Protein AF-0000000086870798 (afdb_homodimer)

Sequence (572 aa):
KINLPVIRQYVDYLVNEQNVKNVFVNGTTGEGLSLSIQERKQLAEEWMCQGKDKLDHVIIHVGALNLPECQELARHAAAIGAGGIAVIAPFFFKPTNKDELVAFLQKVASEAPEVPFYYYHIPPLTGVKIRVEELLDGIKAQIPTFQGVKFSDTDLLDLAQCINKNETGEFEFLYGVDEQLLGALAVGANGAVGSTYNYLGRQTNLMLQAFAKLDFALAQQYQFLTGEFLNFVIKLGFGVAQTKAVMTFVSGIPMGPPRLPLVDASNEFIVKAKAKLDSIVWPNGNKINLPVIRQYVDYLVNEQNVKNVFVNGTTGEGLSLSIQERKQLAEEWMCQGKDKLDHVIIHVGALNLPECQELARHAAAIGAGGIAVIAPFFFKPTNKDELVAFLQKVASEAPEVPFYYYHIPPLTGVKIRVEELLDGIKAQIPTFQGVKFSDTDLLDLAQCINKNETGEFEFLYGVDEQLLGALAVGANGAVGSTYNYLGRQTNLMLQAFAKLDFALAQQYQFLTGEFLNFVIKLGFGVAQTKAVMTFVSGIPMGPPRLPLVDASNEFIVKAKAKLDSIVWPNGN

pLDDT: mean 97.2, std 4.59, range [43.91, 98.94]

Structure (mmCIF, N/CA/C/O backbone):
data_AF-0000000086870798-model_v1
#
loop_
_entity.id
_entity.type
_entity.pdbx_description
1 polymer 'N-acetylneuraminate lyase'
#
loop_
_atom_site.group_PDB
_atom_site.id
_atom_site.type_symbol
_atom_site.label_atom_id
_atom_site.label_alt_id
_atom_site.label_comp_id
_atom_site.label_asym_id
_atom_site.label_entity_id
_atom_site.label_seq_id
_atom_site.pdbx_PDB_ins_code
_atom_site.Cartn_x
_atom_site.Cartn_y
_atom_site.Cartn_z
_atom_site.occupancy
_atom_site.B_iso_or_equiv
_atom_site.auth_seq_id
_atom_site.auth_comp_id
_atom_site.auth_asym_id
_atom_site.auth_atom_id
_atom_site.pdbx_PDB_model_num
ATOM 1 N N . LYS A 1 1 ? -16.578 31.328 2.66 1 87.25 1 LYS A N 1
ATOM 2 C CA . LYS A 1 1 ? -15.797 32.094 3.625 1 87.25 1 LYS A CA 1
ATOM 3 C C . LYS A 1 1 ? -15.312 31.219 4.773 1 87.25 1 LYS A C 1
ATOM 5 O O . LYS A 1 1 ? -15.953 30.203 5.102 1 87.25 1 LYS A O 1
ATOM 10 N N . ILE A 1 2 ? -14.117 31.625 5.25 1 95.12 2 ILE A N 1
ATOM 11 C CA . ILE A 1 2 ? -13.656 30.906 6.438 1 95.12 2 ILE A CA 1
ATOM 12 C C . ILE A 1 2 ? -14.555 31.234 7.625 1 95.12 2 ILE A C 1
ATOM 14 O O . ILE A 1 2 ? -15.102 32.344 7.711 1 95.12 2 ILE A O 1
ATOM 18 N N . ASN A 1 3 ? -14.805 30.328 8.492 1 95.81 3 ASN A N 1
ATOM 19 C CA . ASN A 1 3 ? -15.625 30.438 9.688 1 95.81 3 ASN A CA 1
ATOM 20 C C . ASN A 1 3 ? -14.781 30.297 10.953 1 95.81 3 ASN A C 1
ATOM 22 O O . ASN A 1 3 ? -14.773 29.234 11.578 1 95.81 3 ASN A O 1
ATOM 26 N N . LEU A 1 4 ? -14.203 31.375 11.414 1 97.25 4 LEU A N 1
ATOM 27 C CA . LEU A 1 4 ? -13.219 31.359 12.492 1 97.25 4 LEU A CA 1
ATOM 28 C C . LEU A 1 4 ? -13.875 30.969 13.812 1 97.25 4 LEU A C 1
ATOM 30 O O . LEU A 1 4 ? -13.281 30.234 14.609 1 97.25 4 LEU A O 1
ATOM 34 N N . PRO A 1 5 ? -15.102 31.344 14.07 1 96.12 5 PRO A N 1
ATOM 35 C CA . PRO A 1 5 ? -15.711 31.062 15.375 1 96.12 5 PRO A CA 1
ATOM 36 C C . PRO A 1 5 ? -15.883 29.562 15.633 1 96.12 5 PRO A C 1
ATOM 38 O O . PRO A 1 5 ? -15.898 29.125 16.797 1 96.12 5 PRO A O 1
ATOM 41 N N . VAL A 1 6 ? -15.938 28.781 14.641 1 97.06 6 VAL A N 1
ATOM 42 C CA . VAL A 1 6 ? -16.188 27.344 14.789 1 97.06 6 VAL A CA 1
ATOM 43 C C . VAL A 1 6 ? -14.938 26.641 15.305 1 97.06 6 VAL A C 1
ATOM 45 O O . VAL A 1 6 ? -15.016 25.547 15.859 1 97.06 6 VAL A O 1
ATOM 48 N N . ILE A 1 7 ? -13.781 27.266 15.211 1 98.25 7 ILE A N 1
ATOM 49 C CA . ILE A 1 7 ? -12.508 26.625 15.492 1 98.25 7 ILE A CA 1
ATOM 50 C C . ILE A 1 7 ? -12.422 26.25 16.969 1 98.25 7 ILE A C 1
ATOM 52 O O . ILE A 1 7 ? -11.898 25.188 17.312 1 98.25 7 ILE A O 1
ATOM 56 N N . ARG A 1 8 ? -12.906 27.109 17.844 1 98.06 8 ARG A N 1
ATOM 57 C CA . ARG A 1 8 ? -12.891 26.797 19.266 1 98.06 8 ARG A CA 1
ATOM 58 C C . ARG A 1 8 ? -13.625 25.484 19.547 1 98.06 8 ARG A C 1
ATOM 60 O O . ARG A 1 8 ? -13.094 24.609 20.219 1 98.06 8 ARG A O 1
ATOM 67 N N . GLN A 1 9 ? -14.812 25.422 19.047 1 98.25 9 GLN A N 1
ATOM 68 C CA . GLN A 1 9 ? -15.625 24.219 19.219 1 98.25 9 GLN A CA 1
ATOM 69 C C . GLN A 1 9 ? -14.938 23 18.609 1 98.25 9 GLN A C 1
ATOM 71 O O . GLN A 1 9 ? -15.008 21.906 19.156 1 98.25 9 GLN A O 1
ATOM 76 N N . TYR A 1 10 ? -14.352 23.188 17.453 1 98.5 10 TYR A N 1
ATOM 77 C CA . TYR A 1 10 ? -13.656 22.109 16.75 1 98.5 10 TYR A CA 1
ATOM 78 C C . TYR A 1 10 ? -12.484 21.578 17.578 1 98.5 10 TYR A C 1
ATOM 80 O O . TYR A 1 10 ? -12.344 20.375 17.75 1 98.5 10 TYR A O 1
ATOM 88 N N . VAL A 1 11 ? -11.68 22.438 18.125 1 98.81 11 VAL A N 1
ATOM 89 C CA . VAL A 1 11 ? -10.562 22.047 18.969 1 98.81 11 VAL A CA 1
ATOM 90 C C . VAL A 1 11 ? -11.07 21.25 20.172 1 98.81 11 VAL A C 1
ATOM 92 O O . VAL A 1 11 ? -10.547 20.172 20.469 1 98.81 11 VAL A O 1
ATOM 95 N N . ASP A 1 12 ? -12.102 21.781 20.828 1 98.75 12 ASP A N 1
ATOM 96 C CA . ASP A 1 12 ? -12.664 21.094 21.984 1 98.75 12 ASP A CA 1
ATOM 97 C C . ASP A 1 12 ? -13.156 19.688 21.609 1 98.75 12 ASP A C 1
ATOM 99 O O . ASP A 1 12 ? -12.938 18.734 22.359 1 98.75 12 ASP A O 1
ATOM 103 N N . TYR A 1 13 ? -13.836 19.609 20.547 1 98.81 13 TYR A N 1
ATOM 104 C CA . TYR A 1 13 ? -14.352 18.328 20.062 1 98.81 13 TYR A CA 1
ATOM 105 C C . TYR A 1 13 ? -13.227 17.344 19.828 1 98.81 13 TYR A C 1
ATOM 107 O O . TYR A 1 13 ? -13.305 16.188 20.234 1 98.81 13 TYR A O 1
ATOM 115 N N . LEU A 1 14 ? -12.117 17.734 19.078 1 98.81 14 LEU A N 1
ATOM 116 C CA . LEU A 1 14 ? -11 16.844 18.797 1 98.81 14 LEU A CA 1
ATOM 117 C C . LEU A 1 14 ? -10.352 16.344 20.078 1 98.81 14 LEU A C 1
ATOM 119 O O . LEU A 1 14 ? -10.086 15.141 20.219 1 98.81 14 LEU A O 1
ATOM 123 N N . VAL A 1 15 ? -10.172 17.25 20.984 1 98.75 15 VAL A N 1
ATOM 124 C CA . VAL A 1 15 ? -9.461 16.906 22.219 1 98.75 15 VAL A CA 1
ATOM 125 C C . VAL A 1 15 ? -10.344 16.047 23.109 1 98.75 15 VAL A C 1
ATOM 127 O O . VAL A 1 15 ? -9.93 14.984 23.578 1 98.75 15 VAL A O 1
ATOM 130 N N . ASN A 1 16 ? -11.602 16.438 23.312 1 98.44 16 ASN A N 1
ATOM 131 C CA . ASN A 1 16 ? -12.453 15.844 24.328 1 98.44 16 ASN A CA 1
ATOM 132 C C . ASN A 1 16 ? -13.18 14.609 23.797 1 98.44 16 ASN A C 1
ATOM 134 O O . ASN A 1 16 ? -13.383 13.641 24.531 1 98.44 16 ASN A O 1
ATOM 138 N N . GLU A 1 17 ? -13.602 14.656 22.547 1 98.19 17 GLU A N 1
ATOM 139 C CA . GLU A 1 17 ? -14.43 13.578 22.016 1 98.19 17 GLU A CA 1
ATOM 140 C C . GLU A 1 17 ? -13.586 12.562 21.234 1 98.19 17 GLU A C 1
ATOM 142 O O . GLU A 1 17 ? -13.867 11.367 21.266 1 98.19 17 GLU A O 1
ATOM 147 N N . GLN A 1 18 ? -12.531 13.008 20.578 1 98.38 18 GLN A N 1
ATOM 148 C CA . GLN A 1 18 ? -11.766 12.125 19.703 1 98.38 18 GLN A CA 1
ATOM 149 C C . GLN A 1 18 ? -10.406 11.781 20.328 1 98.38 18 GLN A C 1
ATOM 151 O O . GLN A 1 18 ? -9.719 10.867 19.859 1 98.38 18 GLN A O 1
ATOM 156 N N . ASN A 1 19 ? -10.031 12.438 21.375 1 98.06 19 ASN A N 1
ATOM 157 C CA . ASN A 1 19 ? -8.703 12.305 21.969 1 98.06 19 ASN A CA 1
ATOM 158 C C . ASN A 1 19 ? -7.605 12.555 20.938 1 98.06 19 ASN A C 1
ATOM 160 O O . ASN A 1 19 ? -6.684 11.758 20.797 1 98.06 19 ASN A O 1
ATOM 164 N N . VAL A 1 20 ? -7.75 13.609 20.141 1 98.44 20 VAL A N 1
ATOM 165 C CA . VAL A 1 20 ? -6.773 14.086 19.172 1 98.44 20 VAL A CA 1
ATOM 166 C C . VAL A 1 20 ? -6.188 15.414 19.641 1 98.44 20 VAL A C 1
ATOM 168 O O . VAL A 1 20 ? -6.902 16.422 19.734 1 98.44 20 VAL A O 1
ATOM 171 N N . LYS A 1 21 ? -4.859 15.383 19.875 1 98.19 21 LYS A N 1
ATOM 172 C CA . LYS A 1 21 ? -4.242 16.562 20.469 1 98.19 21 LYS A CA 1
ATOM 173 C C . LYS A 1 21 ? -3.145 17.125 19.562 1 98.19 21 LYS A C 1
ATOM 175 O O . LYS A 1 21 ? -2.416 18.031 19.953 1 98.19 21 LYS A O 1
ATOM 180 N N . ASN A 1 22 ? -2.908 16.531 18.484 1 98.25 22 ASN A N 1
ATOM 181 C CA . ASN A 1 22 ? -2.025 17.016 17.422 1 98.25 22 ASN A CA 1
ATOM 182 C C . ASN A 1 22 ? -2.789 17.281 16.125 1 98.25 22 ASN A C 1
ATOM 184 O O . ASN A 1 22 ? -3.496 16.391 15.641 1 98.25 22 ASN A O 1
ATOM 188 N N . VAL A 1 23 ? -2.662 18.5 15.617 1 98.5 23 VAL A N 1
ATOM 189 C CA . VAL A 1 23 ? -3.473 18.812 14.445 1 98.5 23 VAL A CA 1
ATOM 190 C C . VAL A 1 23 ? -2.572 19.297 13.305 1 98.5 23 VAL A C 1
ATOM 192 O O . VAL A 1 23 ? -1.484 19.812 13.547 1 98.5 23 VAL A O 1
ATOM 195 N N . PHE A 1 24 ? -2.945 19 12.117 1 98.5 24 PHE A N 1
ATOM 196 C CA . PHE A 1 24 ? -2.373 19.453 10.859 1 98.5 24 PHE A CA 1
ATOM 197 C C . PHE A 1 24 ? -3.311 20.438 10.164 1 98.5 24 PHE A C 1
ATOM 199 O O . PHE A 1 24 ? -4.316 20.031 9.578 1 98.5 24 PHE A O 1
ATOM 206 N N . VAL A 1 25 ? -2.973 21.719 10.148 1 98.5 25 VAL A N 1
ATOM 207 C CA . VAL A 1 25 ? -3.871 22.797 9.773 1 98.5 25 VAL A CA 1
ATOM 208 C C . VAL A 1 25 ? -3.576 23.234 8.336 1 98.5 25 VAL A C 1
ATOM 210 O O . VAL A 1 25 ? -2.416 23.297 7.926 1 98.5 25 VAL A O 1
ATOM 213 N N . ASN A 1 26 ? -4.613 23.562 7.629 1 98.12 26 ASN A N 1
ATOM 214 C CA . ASN A 1 26 ? -4.539 24.094 6.273 1 98.12 26 ASN A CA 1
ATOM 215 C C . ASN A 1 26 ? -3.998 23.062 5.289 1 98.12 26 ASN A C 1
ATOM 217 O O . ASN A 1 26 ? -3.373 23.422 4.289 1 98.12 26 ASN A O 1
ATOM 221 N N . GLY A 1 27 ? -4.164 21.781 5.617 1 96.56 27 GLY A N 1
ATOM 222 C CA . GLY A 1 27 ? -3.785 20.719 4.699 1 96.56 27 GLY A CA 1
ATOM 223 C C . GLY A 1 27 ? -4.809 20.484 3.604 1 96.56 27 GLY A C 1
ATOM 224 O O . GLY A 1 27 ? -5.648 21.344 3.336 1 96.56 27 GLY A O 1
ATOM 225 N N . THR A 1 28 ? -4.75 19.312 3 1 93.44 28 THR A N 1
ATOM 226 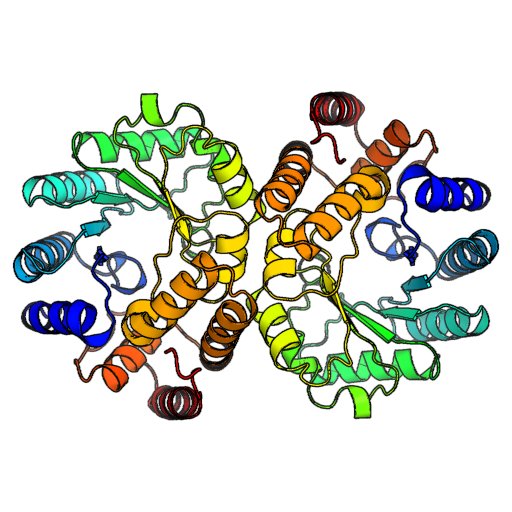C CA . THR A 1 28 ? -5.59 18.938 1.867 1 93.44 28 THR A CA 1
ATOM 227 C C . THR A 1 28 ? -7.059 18.875 2.281 1 93.44 28 THR A C 1
ATOM 229 O O . THR A 1 28 ? -7.914 19.516 1.658 1 93.44 28 THR A O 1
ATOM 232 N N . THR A 1 29 ? -7.371 18.219 3.361 1 93.5 29 THR A N 1
ATOM 233 C CA . THR A 1 29 ? -8.742 18.047 3.826 1 93.5 29 THR A CA 1
ATOM 234 C C . THR A 1 29 ? -9.305 19.359 4.355 1 93.5 29 THR A C 1
ATOM 236 O O . THR A 1 29 ? -10.516 19.578 4.359 1 93.5 29 THR A O 1
ATOM 239 N N . GLY A 1 30 ? -8.43 20.297 4.789 1 95 30 GLY A N 1
ATOM 240 C CA . GLY A 1 30 ? -8.828 21.625 5.242 1 95 30 GLY A CA 1
ATOM 241 C C . GLY A 1 30 ? -9.008 22.609 4.105 1 95 30 GLY A C 1
ATOM 242 O O . GLY A 1 30 ? -9.297 23.781 4.34 1 95 30 GLY A O 1
ATOM 243 N N . GLU A 1 31 ? -8.781 22.172 2.883 1 96.94 31 GLU A N 1
ATOM 244 C CA . GLU A 1 31 ? -8.914 22.984 1.669 1 96.94 31 GLU A CA 1
ATOM 245 C C . GLU A 1 31 ? -7.891 24.109 1.637 1 96.94 31 GLU A C 1
ATOM 247 O O . GLU A 1 31 ? -8.164 25.188 1.102 1 96.94 31 GLU A O 1
ATOM 252 N N . GLY A 1 32 ? -6.734 23.891 2.217 1 96.56 32 GLY A N 1
ATOM 253 C CA . GLY A 1 32 ? -5.73 24.938 2.338 1 96.56 32 GLY A CA 1
ATOM 254 C C . GLY A 1 32 ? -5.383 25.578 1.013 1 96.56 32 GLY A C 1
ATOM 255 O O . GLY A 1 32 ? -5.254 26.812 0.929 1 96.56 32 GLY A O 1
ATOM 256 N N . LEU A 1 33 ? -5.309 24.812 -0.007 1 96 33 LEU A N 1
ATOM 257 C CA . LEU A 1 33 ? -4.848 25.328 -1.292 1 96 33 LEU A CA 1
ATOM 258 C C . LEU A 1 33 ? -5.98 26.047 -2.027 1 96 33 LEU A C 1
ATOM 260 O O . LEU A 1 33 ? -5.754 26.688 -3.053 1 96 33 LEU A O 1
ATOM 264 N N . SER A 1 34 ? -7.176 25.969 -1.463 1 97.06 34 SER A N 1
ATOM 265 C CA . SER A 1 34 ? -8.305 26.719 -2.016 1 97.06 34 SER A CA 1
ATOM 266 C C . SER A 1 34 ? -8.453 28.078 -1.35 1 97.06 34 SER A C 1
ATOM 268 O O . SER A 1 34 ? -9.297 28.891 -1.749 1 97.06 34 SER A O 1
ATOM 270 N N . LEU A 1 35 ? -7.633 28.359 -0.352 1 97.81 35 LEU A N 1
ATOM 271 C CA . LEU A 1 35 ? -7.742 29.578 0.442 1 97.81 35 LEU A CA 1
ATOM 272 C C . LEU A 1 35 ? -6.672 30.578 0.037 1 97.81 35 LEU A C 1
ATOM 274 O O . LEU A 1 35 ? -5.602 30.203 -0.443 1 97.81 35 LEU A O 1
ATOM 278 N N . SER A 1 36 ? -7.039 31.875 0.22 1 97.75 36 SER A N 1
ATOM 279 C CA . SER A 1 36 ? -6.027 32.906 0.031 1 97.75 36 SER A CA 1
ATOM 280 C C . SER A 1 36 ? -4.957 32.844 1.115 1 97.75 36 SER A C 1
ATOM 282 O O . SER A 1 36 ? -5.168 32.219 2.164 1 97.75 36 SER A O 1
ATOM 284 N N . ILE A 1 37 ? -3.842 33.469 0.826 1 98.12 37 ILE A N 1
ATOM 285 C CA . ILE A 1 37 ? -2.752 33.562 1.794 1 98.12 37 ILE A CA 1
ATOM 286 C C . ILE A 1 37 ? -3.256 34.188 3.092 1 98.12 37 ILE A C 1
ATOM 288 O O . ILE A 1 37 ? -2.951 33.688 4.184 1 98.12 37 ILE A O 1
ATOM 292 N N . GLN A 1 38 ? -4.055 35.188 2.965 1 98.38 38 GLN A N 1
ATOM 293 C CA . GLN A 1 38 ? -4.57 35.875 4.137 1 98.38 38 GLN A CA 1
ATOM 294 C C . GLN A 1 38 ? -5.523 34.969 4.93 1 98.38 38 GLN A C 1
ATOM 296 O O . GLN A 1 38 ? -5.492 34.969 6.164 1 98.38 38 GLN A O 1
ATOM 301 N N . GLU A 1 39 ? -6.355 34.281 4.285 1 98.56 39 GLU A N 1
ATOM 302 C CA . GLU A 1 39 ? -7.262 33.344 4.945 1 98.56 39 GLU A CA 1
ATOM 303 C C . GLU A 1 39 ? -6.492 32.25 5.688 1 98.56 39 GLU A C 1
ATOM 305 O O . GLU A 1 39 ? -6.848 31.875 6.812 1 98.56 39 GLU A O 1
ATOM 310 N N . ARG A 1 40 ? -5.496 31.719 5.059 1 98.69 40 ARG A N 1
ATOM 311 C CA . ARG A 1 40 ? -4.68 30.672 5.676 1 98.69 40 ARG A CA 1
ATOM 312 C C . ARG A 1 40 ? -3.988 31.188 6.934 1 98.69 40 ARG A C 1
ATOM 314 O O . ARG A 1 40 ? -3.893 30.484 7.934 1 98.69 40 ARG A O 1
ATOM 321 N N . LYS A 1 41 ? -3.514 32.438 6.832 1 98.81 41 LYS A N 1
ATOM 322 C CA . LYS A 1 41 ? -2.895 33.031 8.008 1 98.81 41 LYS A CA 1
ATOM 323 C C . LYS A 1 41 ? -3.902 33.188 9.141 1 98.81 41 LYS A C 1
ATOM 325 O O . LYS A 1 41 ? -3.604 32.844 10.289 1 98.81 41 LYS A O 1
ATOM 330 N N . GLN A 1 42 ? -5.09 33.625 8.836 1 98.75 42 GLN A N 1
ATOM 331 C CA . GLN A 1 42 ? -6.125 33.812 9.844 1 98.75 42 GLN A CA 1
ATOM 332 C C . GLN A 1 42 ? -6.504 32.5 10.5 1 98.75 42 GLN A C 1
ATOM 334 O O . GLN A 1 42 ? -6.68 32.438 11.719 1 98.75 42 GLN A O 1
ATOM 339 N N . LEU A 1 43 ? -6.629 31.5 9.711 1 98.62 43 LEU A N 1
ATOM 340 C CA . LEU A 1 43 ? -6.969 30.172 10.242 1 98.62 43 LEU A CA 1
ATOM 341 C C . LEU A 1 43 ? -5.863 29.656 11.148 1 98.62 43 LEU A C 1
ATOM 343 O O . LEU A 1 43 ? -6.141 29.125 12.227 1 98.62 43 LEU A O 1
ATOM 347 N N . ALA A 1 44 ? -4.625 29.781 10.68 1 98.81 44 ALA A N 1
ATOM 348 C CA . ALA A 1 44 ? -3.494 29.359 11.5 1 98.81 44 ALA A CA 1
ATOM 349 C C . ALA A 1 44 ? -3.496 30.062 12.844 1 98.81 44 ALA A C 1
ATOM 351 O O . ALA A 1 44 ? -3.346 29.422 13.891 1 98.81 44 ALA A O 1
ATOM 352 N N . GLU A 1 45 ? -3.697 31.359 12.797 1 98.88 45 GLU A N 1
ATOM 353 C CA . GLU A 1 45 ? -3.742 32.156 14.023 1 98.88 45 GLU A CA 1
ATOM 354 C C . GLU A 1 45 ? -4.844 31.672 14.961 1 98.88 45 GLU A C 1
ATOM 356 O O . GLU A 1 45 ? -4.629 31.531 16.172 1 98.88 45 GLU A O 1
ATOM 361 N N . GLU A 1 46 ? -5.98 31.438 14.406 1 98.81 46 GLU A N 1
ATOM 362 C CA . GLU A 1 46 ? -7.121 31.031 15.227 1 98.81 46 GLU A CA 1
ATOM 363 C C . GLU A 1 46 ? -6.906 29.656 15.828 1 98.81 46 GLU A C 1
ATOM 365 O O . GLU A 1 46 ? -7.242 29.422 16.984 1 98.81 46 GLU A O 1
ATOM 370 N N . TRP A 1 47 ? -6.355 28.719 15.055 1 98.75 47 TRP A N 1
ATOM 371 C CA . TRP A 1 47 ? -6.047 27.391 15.578 1 98.75 47 TRP A CA 1
ATOM 372 C C . TRP A 1 47 ? -5.012 27.469 16.688 1 98.75 47 TRP A C 1
ATOM 374 O O . TRP A 1 47 ? -5.125 26.781 17.703 1 98.75 47 TRP A O 1
ATOM 384 N N . MET A 1 48 ? -3.973 28.312 16.484 1 98.75 48 MET A N 1
ATOM 385 C CA . MET A 1 48 ? -2.971 28.516 17.531 1 98.75 48 MET A CA 1
ATOM 386 C C . MET A 1 48 ? -3.605 29.078 18.797 1 98.75 48 MET A C 1
ATOM 388 O O . MET A 1 48 ? -3.307 28.625 19.906 1 98.75 48 MET A O 1
ATOM 392 N N . CYS A 1 49 ? -4.469 29.984 18.609 1 98.69 49 CYS A N 1
ATOM 393 C CA . CYS A 1 49 ? -5.109 30.656 19.734 1 98.69 49 CYS A CA 1
ATOM 394 C C . CYS A 1 49 ? -6.02 29.703 20.5 1 98.69 49 CYS A C 1
ATOM 396 O O . CYS A 1 49 ? -5.867 29.531 21.703 1 98.69 49 CYS A O 1
ATOM 398 N N . GLN A 1 50 ? -6.922 29.016 19.812 1 98.62 50 GLN A N 1
ATOM 399 C CA . GLN A 1 50 ? -7.91 28.156 20.438 1 98.62 50 GLN A CA 1
ATOM 400 C C . GLN A 1 50 ? -7.273 26.859 20.938 1 98.62 50 GLN A C 1
ATOM 402 O O . GLN A 1 50 ? -7.805 26.203 21.844 1 98.62 50 GLN A O 1
ATOM 407 N N . GLY A 1 51 ? -6.184 26.516 20.328 1 98.62 51 GLY A N 1
ATOM 408 C CA . GLY A 1 51 ? -5.504 25.281 20.703 1 98.62 51 GLY A CA 1
ATOM 409 C C . GLY A 1 51 ? -4.594 25.438 21.906 1 98.62 51 GLY A C 1
ATOM 410 O O . GLY A 1 51 ? -4.125 24.453 22.469 1 98.62 51 GLY A O 1
ATOM 411 N N . LYS A 1 52 ? -4.348 26.672 22.328 1 98.12 52 LYS A N 1
ATOM 412 C CA . LYS A 1 52 ? -3.426 26.938 23.438 1 98.12 52 LYS A CA 1
ATOM 413 C C . LYS A 1 52 ? -3.844 26.188 24.688 1 98.12 52 LYS A C 1
ATOM 415 O O . LYS A 1 52 ? -5.012 26.219 25.094 1 98.12 52 LYS A O 1
ATOM 420 N N . ASP A 1 53 ? -2.863 25.406 25.297 1 97.81 53 ASP A N 1
ATOM 421 C CA . ASP A 1 53 ? -3.006 24.641 26.531 1 97.81 53 ASP A CA 1
ATOM 422 C C . ASP A 1 53 ? -3.973 23.484 26.344 1 97.81 53 ASP A C 1
ATOM 424 O O . ASP A 1 53 ? -4.387 22.844 27.312 1 97.81 53 ASP A O 1
ATOM 428 N N . LYS A 1 54 ? -4.461 23.234 25.109 1 98.56 54 LYS A N 1
ATOM 429 C CA . LYS A 1 54 ? -5.34 22.109 24.797 1 98.56 54 LYS A CA 1
ATOM 430 C C . LYS A 1 54 ? -4.664 21.141 23.828 1 98.56 54 LYS A C 1
ATOM 432 O O . LYS A 1 54 ? -4.715 19.922 24.031 1 98.56 54 LYS A O 1
ATOM 437 N N . LEU A 1 55 ? -4.109 21.625 22.812 1 98.62 55 LEU A N 1
ATOM 438 C CA . LEU A 1 55 ? -3.408 20.828 21.812 1 98.62 55 LEU A CA 1
ATOM 439 C C . LEU A 1 55 ? -1.929 20.703 22.156 1 98.62 55 LEU A C 1
ATOM 441 O O . LEU A 1 55 ? -1.321 21.641 22.656 1 98.62 55 LEU A O 1
ATOM 445 N N . ASP A 1 56 ? -1.361 19.516 21.891 1 98.06 56 ASP A N 1
ATOM 446 C CA . ASP A 1 56 ? 0.065 19.281 22.109 1 98.06 56 ASP A CA 1
ATOM 447 C C . ASP A 1 56 ? 0.891 19.875 20.969 1 98.06 56 ASP A C 1
ATOM 449 O O . ASP A 1 56 ? 1.964 20.438 21.203 1 98.06 56 ASP A O 1
ATOM 453 N N . HIS A 1 57 ? 0.444 19.703 19.703 1 97.12 57 HIS A N 1
ATOM 454 C CA . HIS A 1 57 ? 1.168 20.188 18.547 1 97.12 57 HIS A CA 1
ATOM 455 C C . HIS A 1 57 ? 0.209 20.703 17.469 1 97.12 57 HIS A C 1
ATOM 457 O O . HIS A 1 57 ? -0.843 20.109 17.234 1 97.12 57 HIS A O 1
ATOM 463 N N . VAL A 1 58 ? 0.573 21.828 16.953 1 98.69 58 VAL A N 1
ATOM 464 C CA . VAL A 1 58 ? -0.088 22.391 15.781 1 98.69 58 VAL A CA 1
ATOM 465 C C . VAL A 1 58 ? 0.917 22.531 14.641 1 98.69 58 VAL A C 1
ATOM 467 O O . VAL A 1 58 ? 1.842 23.344 14.719 1 98.69 58 VAL A O 1
ATOM 470 N N . ILE A 1 59 ? 0.774 21.703 13.633 1 98.75 59 ILE A N 1
ATOM 471 C CA . ILE A 1 59 ? 1.59 21.781 12.422 1 98.75 59 ILE A CA 1
ATOM 472 C C . ILE A 1 59 ? 0.825 22.531 11.336 1 98.75 59 ILE A C 1
ATOM 474 O O . ILE A 1 59 ? -0.324 22.203 11.039 1 98.75 59 ILE A O 1
ATOM 478 N N . ILE A 1 60 ? 1.436 23.5 10.758 1 98.88 60 ILE A N 1
ATOM 479 C CA . ILE A 1 60 ? 0.766 24.359 9.781 1 98.88 60 ILE A CA 1
ATOM 480 C C . ILE A 1 60 ? 1.314 24.062 8.383 1 98.88 60 ILE A C 1
ATOM 482 O O . ILE A 1 60 ? 2.529 24.094 8.172 1 98.88 60 ILE A O 1
ATOM 486 N N . HIS A 1 61 ? 0.439 23.766 7.473 1 98.88 61 HIS A N 1
ATOM 487 C CA . HIS A 1 61 ? 0.828 23.609 6.074 1 98.88 61 HIS A CA 1
ATOM 488 C C . HIS A 1 61 ? 1.141 24.953 5.43 1 98.88 61 HIS A C 1
ATOM 490 O O . HIS A 1 61 ? 0.292 25.844 5.406 1 98.88 61 HIS A O 1
ATOM 496 N N . VAL A 1 62 ? 2.301 25.047 4.844 1 98.88 62 VAL A N 1
ATOM 497 C CA . VAL A 1 62 ? 2.721 26.328 4.297 1 98.88 62 VAL A CA 1
ATOM 498 C C . VAL A 1 62 ? 3.07 26.172 2.818 1 98.88 62 VAL A C 1
ATOM 500 O O . VAL A 1 62 ? 3.715 27.047 2.232 1 98.88 62 VAL A O 1
ATOM 503 N N . GLY A 1 63 ? 2.715 25.078 2.26 1 98.31 63 GLY A N 1
ATOM 504 C CA . GLY A 1 63 ? 2.984 24.828 0.851 1 98.31 63 GLY A CA 1
ATOM 505 C C . GLY A 1 63 ? 2.104 25.656 -0.073 1 98.31 63 GLY A C 1
ATOM 506 O O . GLY A 1 63 ? 0.927 25.875 0.22 1 98.31 63 GLY A O 1
ATOM 507 N N . ALA A 1 64 ? 2.604 26.062 -1.137 1 97.56 64 ALA A N 1
ATOM 508 C CA . ALA A 1 64 ? 1.95 26.75 -2.244 1 97.56 64 ALA A CA 1
ATOM 509 C C . ALA A 1 64 ? 2.629 26.422 -3.572 1 97.56 64 ALA A C 1
ATOM 511 O O . ALA A 1 64 ? 3.561 25.609 -3.617 1 97.56 64 ALA A O 1
ATOM 512 N N . LEU A 1 65 ? 2.127 27.047 -4.68 1 96.94 65 LEU A N 1
ATOM 513 C CA . LEU A 1 65 ? 2.691 26.734 -5.988 1 96.94 65 LEU A CA 1
ATOM 514 C C . LEU A 1 65 ? 3.863 27.656 -6.309 1 96.94 65 LEU A C 1
ATOM 516 O O . LEU A 1 65 ? 4.641 27.391 -7.227 1 96.94 65 LEU A O 1
ATOM 520 N N . ASN A 1 66 ? 3.967 28.75 -5.566 1 96.62 66 ASN A N 1
ATOM 521 C CA . ASN A 1 66 ? 5.105 29.641 -5.762 1 96.62 66 ASN A CA 1
ATOM 522 C C . ASN A 1 66 ? 5.902 29.828 -4.477 1 96.62 66 ASN A C 1
ATOM 524 O O . ASN A 1 66 ? 5.332 29.844 -3.385 1 96.62 66 ASN A O 1
ATOM 528 N N . LEU A 1 67 ? 7.184 29.984 -4.648 1 98.19 67 LEU A N 1
ATOM 529 C CA . LEU A 1 67 ? 8.125 30.016 -3.535 1 98.19 67 LEU A CA 1
ATOM 530 C C . LEU A 1 67 ? 7.859 31.203 -2.629 1 98.19 67 LEU A C 1
ATOM 532 O O . LEU A 1 67 ? 7.812 31.062 -1.405 1 98.19 67 LEU A O 1
ATOM 536 N N . PRO A 1 68 ? 7.574 32.438 -3.137 1 98.44 68 PRO A N 1
ATOM 537 C CA . PRO A 1 68 ? 7.383 33.594 -2.25 1 98.44 68 PRO A CA 1
ATOM 538 C C . PRO A 1 68 ? 6.215 33.406 -1.285 1 98.44 68 PRO A C 1
ATOM 540 O O . PRO A 1 68 ? 6.305 33.812 -0.121 1 98.44 68 PRO A O 1
ATOM 543 N N . GLU A 1 69 ? 5.184 32.781 -1.696 1 98.56 69 GLU A N 1
ATOM 544 C CA . GLU A 1 69 ? 4.035 32.562 -0.822 1 98.56 69 GLU A CA 1
ATOM 545 C C . GLU A 1 69 ? 4.352 31.484 0.234 1 98.56 69 GLU A C 1
ATOM 547 O O . GLU A 1 69 ? 3.947 31.625 1.392 1 98.56 69 GLU A O 1
ATOM 552 N N . CYS A 1 70 ? 5.043 30.453 -0.184 1 98.81 70 CYS A N 1
ATOM 553 C CA . CYS A 1 70 ? 5.488 29.469 0.799 1 98.81 70 CYS A CA 1
ATOM 554 C C . CYS A 1 70 ? 6.324 30.125 1.889 1 98.81 70 CYS A C 1
ATOM 556 O O . CYS A 1 70 ? 6.121 29.875 3.076 1 98.81 70 CYS A O 1
ATOM 558 N N . GLN A 1 71 ? 7.199 30.906 1.416 1 98.88 71 GLN A N 1
ATOM 559 C CA . GLN A 1 71 ? 8.109 31.578 2.342 1 98.88 71 GLN A CA 1
ATOM 560 C C . GLN A 1 71 ? 7.348 32.531 3.264 1 98.88 71 GLN A C 1
ATOM 562 O O . GLN A 1 71 ? 7.625 32.594 4.465 1 98.88 71 GLN A O 1
ATOM 567 N N . GLU A 1 72 ? 6.438 33.25 2.682 1 98.88 72 GLU A N 1
ATOM 568 C CA . GLU A 1 72 ? 5.605 34.156 3.475 1 98.88 72 GLU A CA 1
ATOM 569 C C . GLU A 1 72 ? 4.828 33.375 4.543 1 98.88 72 GLU A C 1
ATOM 571 O O . GLU A 1 72 ? 4.801 33.781 5.707 1 98.88 72 GLU A O 1
ATOM 576 N N . LEU A 1 73 ? 4.246 32.312 4.199 1 98.94 73 LEU A N 1
ATOM 577 C CA . LEU A 1 73 ? 3.467 31.5 5.125 1 98.94 73 LEU A CA 1
ATOM 578 C C . LEU A 1 73 ? 4.367 30.875 6.18 1 98.94 73 LEU A C 1
ATOM 580 O O . LEU A 1 73 ? 3.977 30.75 7.344 1 98.94 73 LEU A O 1
ATOM 584 N N . ALA A 1 74 ? 5.531 30.453 5.785 1 98.94 74 ALA A N 1
ATOM 585 C CA . ALA A 1 74 ? 6.48 29.875 6.73 1 98.94 74 ALA A CA 1
ATOM 586 C C . ALA A 1 74 ? 6.891 30.891 7.789 1 98.94 74 ALA A C 1
ATOM 588 O O . ALA A 1 74 ? 6.898 30.594 8.984 1 98.94 74 ALA A O 1
ATOM 589 N N . ARG A 1 75 ? 7.223 32.094 7.355 1 98.88 75 ARG A N 1
ATOM 590 C CA . ARG A 1 75 ? 7.566 33.156 8.289 1 98.88 75 ARG A CA 1
ATOM 591 C C . ARG A 1 75 ? 6.422 33.438 9.258 1 98.88 75 ARG A C 1
ATOM 593 O O . ARG A 1 75 ? 6.648 33.625 10.461 1 98.88 75 ARG A O 1
ATOM 600 N N . HIS A 1 76 ? 5.297 33.531 8.719 1 98.94 76 HIS A N 1
ATOM 601 C CA . HIS A 1 76 ? 4.113 33.781 9.531 1 98.94 76 HIS A CA 1
ATOM 602 C C . HIS A 1 76 ? 3.906 32.656 10.562 1 98.94 76 HIS A C 1
ATOM 604 O O . HIS A 1 76 ? 3.639 32.938 11.734 1 98.94 76 HIS A O 1
ATOM 610 N N . ALA A 1 77 ? 4.008 31.406 10.133 1 98.94 77 ALA A N 1
ATOM 611 C CA . ALA A 1 77 ? 3.844 30.281 11.039 1 98.94 77 ALA A CA 1
ATOM 612 C C . ALA A 1 77 ? 4.848 30.344 12.188 1 98.94 77 ALA A C 1
ATOM 614 O O . ALA A 1 77 ? 4.496 30.094 13.344 1 98.94 77 ALA A O 1
ATOM 615 N N . ALA A 1 78 ? 6.055 30.641 11.836 1 98.88 78 ALA A N 1
ATOM 616 C CA . ALA A 1 78 ? 7.09 30.797 12.859 1 98.88 78 ALA A CA 1
ATOM 617 C C . ALA A 1 78 ? 6.723 31.906 13.844 1 98.88 78 ALA A C 1
ATOM 619 O O . ALA A 1 78 ? 6.859 31.734 15.062 1 98.88 78 ALA A O 1
ATOM 620 N N . ALA A 1 79 ? 6.266 33 13.312 1 98.81 79 ALA A N 1
ATOM 621 C CA . ALA A 1 79 ? 5.969 34.188 14.117 1 98.81 79 ALA A CA 1
ATOM 622 C C . ALA A 1 79 ? 4.844 33.906 15.109 1 98.81 79 ALA A C 1
ATOM 624 O O . ALA A 1 79 ? 4.832 34.469 16.219 1 98.81 79 ALA A O 1
ATOM 625 N N . ILE A 1 80 ? 3.953 33.062 14.773 1 98.69 80 ILE A N 1
ATOM 626 C CA . ILE A 1 80 ? 2.809 32.844 15.648 1 98.69 80 ILE A CA 1
ATOM 627 C C . ILE A 1 80 ? 3.062 31.609 16.516 1 98.69 80 ILE A C 1
ATOM 629 O O . ILE A 1 80 ? 2.172 31.172 17.25 1 98.69 80 ILE A O 1
ATOM 633 N N . GLY A 1 81 ? 4.227 30.984 16.406 1 98.31 81 GLY A N 1
ATOM 634 C CA . GLY A 1 81 ? 4.648 29.953 17.344 1 98.31 81 GLY A CA 1
ATOM 635 C C . GLY A 1 81 ? 4.164 28.578 16.953 1 98.31 81 GLY A C 1
ATOM 636 O O . GLY A 1 81 ? 3.891 27.75 17.828 1 98.31 81 GLY A O 1
ATOM 637 N N . ALA A 1 82 ? 4.047 28.297 15.68 1 98.62 82 ALA A N 1
ATOM 638 C CA . ALA A 1 82 ? 3.631 26.969 15.227 1 98.62 82 ALA A CA 1
ATOM 639 C C . ALA A 1 82 ? 4.582 25.891 15.734 1 98.62 82 ALA A C 1
ATOM 641 O O . ALA A 1 82 ? 5.793 26.109 15.797 1 98.62 82 ALA A O 1
ATOM 642 N N . GLY A 1 83 ? 4.055 24.719 16.062 1 98.31 83 GLY A N 1
ATOM 643 C CA . GLY A 1 83 ? 4.852 23.578 16.516 1 98.31 83 GLY A CA 1
ATOM 644 C C . GLY A 1 83 ? 5.621 22.922 15.391 1 98.31 83 GLY A C 1
ATOM 645 O O . GLY A 1 83 ? 6.578 22.172 15.641 1 98.31 83 GLY A O 1
ATOM 646 N N . GLY A 1 84 ? 5.273 23.203 14.172 1 98.81 84 GLY A N 1
ATOM 647 C CA . GLY A 1 84 ? 5.891 22.703 12.953 1 98.81 84 GLY A CA 1
ATOM 648 C C . GLY A 1 84 ? 5.277 23.281 11.695 1 98.81 84 GLY A C 1
ATOM 649 O O . GLY A 1 84 ? 4.191 23.859 11.742 1 98.81 84 GLY A O 1
ATOM 650 N N . ILE A 1 85 ? 5.984 23.156 10.648 1 98.94 85 ILE A N 1
ATOM 651 C CA . ILE A 1 85 ? 5.445 23.516 9.344 1 98.94 85 ILE A CA 1
ATOM 652 C C . ILE A 1 85 ? 5.578 22.328 8.391 1 98.94 85 ILE A C 1
ATOM 654 O O . ILE A 1 85 ? 6.473 21.5 8.547 1 98.94 85 ILE A O 1
ATOM 658 N N . ALA A 1 86 ? 4.68 22.234 7.508 1 98.88 86 ALA A N 1
ATOM 659 C CA . ALA A 1 86 ? 4.691 21.188 6.488 1 98.88 86 ALA A CA 1
ATOM 660 C C . ALA A 1 86 ? 4.59 21.781 5.086 1 98.88 86 ALA A C 1
ATOM 662 O O . ALA A 1 86 ? 3.842 22.734 4.867 1 98.88 86 ALA A O 1
ATOM 663 N N . VAL A 1 87 ? 5.305 21.188 4.219 1 98.75 87 VAL A N 1
ATOM 664 C CA . VAL A 1 87 ? 5.367 21.734 2.865 1 98.75 87 VAL A CA 1
ATOM 665 C C . VAL A 1 87 ? 5.156 20.609 1.852 1 98.75 87 VAL A C 1
ATOM 667 O O . VAL A 1 87 ? 5.781 19.547 1.947 1 98.75 87 VAL A O 1
ATOM 670 N N . ILE A 1 88 ? 4.293 20.844 0.928 1 98.31 88 ILE A N 1
ATOM 671 C CA . ILE A 1 88 ? 4.082 19.953 -0.201 1 98.31 88 ILE A CA 1
ATOM 672 C C . ILE A 1 88 ? 4.934 20.406 -1.387 1 98.31 88 ILE A C 1
ATOM 674 O O . ILE A 1 88 ? 5.254 21.578 -1.512 1 98.31 88 ILE A O 1
ATOM 678 N N . ALA A 1 89 ? 5.32 19.484 -2.232 1 97.69 89 ALA A N 1
ATOM 679 C CA . ALA A 1 89 ? 6.027 19.859 -3.457 1 97.69 89 ALA A CA 1
ATOM 680 C C . ALA A 1 89 ? 5.121 20.641 -4.402 1 97.69 89 ALA A C 1
ATOM 682 O O . ALA A 1 89 ? 3.943 20.312 -4.555 1 97.69 89 ALA A O 1
ATOM 683 N N . PRO A 1 90 ? 5.672 21.719 -4.977 1 97.5 90 PRO A N 1
ATOM 684 C CA . PRO A 1 90 ? 4.887 22.328 -6.055 1 97.5 90 PRO A CA 1
ATOM 685 C C . PRO A 1 90 ? 4.527 21.328 -7.152 1 97.5 90 PRO A C 1
ATOM 687 O O . PRO A 1 90 ? 5.336 20.469 -7.496 1 97.5 90 PRO A O 1
ATOM 690 N N . PHE A 1 91 ? 3.357 21.469 -7.688 1 97.56 91 PHE A N 1
ATOM 691 C CA . PHE A 1 91 ? 2.91 20.344 -8.492 1 97.56 91 PHE A CA 1
ATOM 692 C C . PHE A 1 91 ? 2.391 20.812 -9.844 1 97.56 91 PHE A C 1
ATOM 694 O O . PHE A 1 91 ? 1.82 20.031 -10.609 1 97.56 91 PHE A O 1
ATOM 701 N N . PHE A 1 92 ? 2.434 22.141 -10.086 1 97.44 92 PHE A N 1
ATOM 702 C CA . PHE A 1 92 ? 2.268 22.594 -11.461 1 97.44 92 PHE A CA 1
ATOM 703 C C . PHE A 1 92 ? 3.592 22.531 -12.219 1 97.44 92 PHE A C 1
ATOM 705 O O . PHE A 1 92 ? 3.705 21.828 -13.227 1 97.44 92 PHE A O 1
ATOM 712 N N . PHE A 1 93 ? 4.586 23.391 -11.805 1 97.62 93 PHE A N 1
ATOM 713 C CA . PHE A 1 93 ? 5.969 23.156 -12.195 1 97.62 93 PHE A CA 1
ATOM 714 C C . PHE A 1 93 ? 6.648 22.203 -11.219 1 97.62 93 PHE A C 1
ATOM 716 O O . PHE A 1 93 ? 7.094 22.609 -10.148 1 97.62 93 PHE A O 1
ATOM 723 N N . LYS A 1 94 ? 6.797 21.016 -11.57 1 97.75 94 LYS A N 1
ATOM 724 C CA . LYS A 1 94 ? 7.215 19.953 -10.664 1 97.75 94 LYS A CA 1
ATOM 725 C C . LYS A 1 94 ? 8.734 19.812 -10.648 1 97.75 94 LYS A C 1
ATOM 727 O O . LYS A 1 94 ? 9.383 19.891 -11.695 1 97.75 94 LYS A O 1
ATOM 732 N N . PRO A 1 95 ? 9.25 19.609 -9.383 1 97.94 95 PRO A N 1
ATOM 733 C CA . PRO A 1 95 ? 10.641 19.156 -9.352 1 97.94 95 PRO A CA 1
ATOM 734 C C . PRO A 1 95 ? 10.852 17.828 -10.055 1 97.94 95 PRO A C 1
ATOM 736 O O . PRO A 1 95 ? 10.008 16.938 -9.961 1 97.94 95 PRO A O 1
ATOM 739 N N . THR A 1 96 ? 11.977 17.672 -10.773 1 95.88 96 THR A N 1
ATOM 740 C CA . THR A 1 96 ? 12.18 16.484 -11.594 1 95.88 96 THR A CA 1
ATOM 741 C C . THR A 1 96 ? 13.141 15.523 -10.914 1 95.88 96 THR A C 1
ATOM 743 O O . THR A 1 96 ? 13.258 14.359 -11.328 1 95.88 96 THR A O 1
ATOM 746 N N . ASN A 1 97 ? 13.82 15.961 -9.961 1 96.38 97 ASN A N 1
ATOM 747 C CA . ASN A 1 97 ? 14.727 15.117 -9.195 1 96.38 97 ASN A CA 1
ATOM 748 C C . ASN A 1 97 ? 14.828 15.586 -7.742 1 96.38 97 ASN A C 1
ATOM 750 O O . ASN A 1 97 ? 14.289 16.625 -7.383 1 96.38 97 ASN A O 1
ATOM 754 N N . LYS A 1 98 ? 15.5 14.812 -6.996 1 97.06 98 LYS A N 1
ATOM 755 C CA . LYS A 1 98 ? 15.539 15.047 -5.555 1 97.06 98 LYS A CA 1
ATOM 756 C C . LYS A 1 98 ? 16.234 16.359 -5.23 1 97.06 98 LYS A C 1
ATOM 758 O O . LYS A 1 98 ? 15.844 17.062 -4.301 1 97.06 98 LYS A O 1
ATOM 763 N N . ASP A 1 99 ? 17.266 16.766 -5.977 1 97.62 99 ASP A N 1
ATOM 764 C CA . ASP A 1 99 ? 18.016 17.984 -5.688 1 97.62 99 ASP A CA 1
ATOM 765 C C . ASP A 1 99 ? 17.156 19.219 -5.871 1 97.62 99 ASP A C 1
ATOM 767 O O . ASP A 1 99 ? 17.219 20.156 -5.066 1 97.62 99 ASP A O 1
ATOM 771 N N . GLU A 1 100 ? 16.375 19.219 -6.879 1 98 100 GLU A N 1
ATOM 772 C CA . GLU A 1 100 ? 15.453 20.312 -7.117 1 98 100 GLU A CA 1
ATOM 773 C C . GLU A 1 100 ? 14.414 20.438 -6 1 98 100 GLU A C 1
ATOM 775 O O . GLU A 1 100 ? 14.117 21.531 -5.531 1 98 100 GLU A O 1
ATOM 780 N N . LEU A 1 101 ? 13.922 19.328 -5.621 1 98.38 101 LEU A N 1
ATOM 781 C CA . LEU A 1 101 ? 12.938 19.328 -4.551 1 98.38 101 LEU A CA 1
ATOM 782 C C . LEU A 1 101 ? 13.547 19.828 -3.244 1 98.38 101 LEU A C 1
ATOM 784 O O . LEU A 1 101 ? 12.969 20.688 -2.572 1 98.38 101 LEU A O 1
ATOM 788 N N . VAL A 1 102 ? 14.711 19.312 -2.916 1 98.38 102 VAL A N 1
ATOM 789 C CA . VAL A 1 102 ? 15.367 19.688 -1.667 1 98.38 102 VAL A CA 1
ATOM 790 C C . VAL A 1 102 ? 15.703 21.172 -1.677 1 98.38 102 VAL A C 1
ATOM 792 O O . VAL A 1 102 ? 15.57 21.859 -0.657 1 98.38 102 VAL A O 1
ATOM 795 N N . ALA A 1 103 ? 16.125 21.703 -2.822 1 98.12 103 ALA A N 1
ATOM 796 C CA . ALA A 1 103 ? 16.438 23.125 -2.932 1 98.12 103 ALA A CA 1
ATOM 797 C C . ALA A 1 103 ? 15.203 23.969 -2.615 1 98.12 103 ALA A C 1
ATOM 799 O O . ALA A 1 103 ? 15.305 24.969 -1.905 1 98.12 103 ALA A O 1
ATOM 800 N N . PHE A 1 104 ? 14.117 23.609 -3.125 1 98.69 104 PHE A N 1
ATOM 801 C CA . PHE A 1 104 ? 12.859 24.297 -2.863 1 98.69 104 PHE A CA 1
ATOM 802 C C . PHE A 1 104 ? 12.508 24.234 -1.382 1 98.69 104 PHE A C 1
ATOM 804 O O . PHE A 1 104 ? 12.219 25.266 -0.767 1 98.69 104 PHE A O 1
ATOM 811 N N . LEU A 1 105 ? 12.531 23.031 -0.826 1 98.81 105 LEU A N 1
ATOM 812 C CA . LEU A 1 105 ? 12.195 22.844 0.581 1 98.81 105 LEU A CA 1
ATOM 813 C C . LEU A 1 105 ? 13.125 23.656 1.478 1 98.81 105 LEU A C 1
ATOM 815 O O . LEU A 1 105 ? 12.672 24.25 2.461 1 98.81 105 LEU A O 1
ATOM 819 N N . GLN A 1 106 ? 14.336 23.641 1.114 1 98.75 106 GLN A N 1
ATOM 820 C CA . GLN A 1 106 ? 15.328 24.375 1.881 1 98.75 106 GLN A CA 1
ATOM 821 C C . GLN A 1 106 ? 15.008 25.875 1.921 1 98.75 106 GLN A C 1
ATOM 823 O O . GLN A 1 106 ? 15.117 26.5 2.971 1 98.75 106 GLN A O 1
ATOM 828 N N . LYS A 1 107 ? 14.648 26.422 0.784 1 98.81 107 LYS A N 1
ATOM 829 C CA . LYS A 1 107 ? 14.336 27.859 0.714 1 98.81 107 LYS A CA 1
ATOM 830 C C . LYS A 1 107 ? 13.117 28.188 1.566 1 98.81 107 LYS A C 1
ATOM 832 O O . LYS A 1 107 ? 13.039 29.266 2.152 1 98.81 107 LYS A O 1
ATOM 837 N N . VAL A 1 108 ? 12.195 27.281 1.675 1 98.88 108 VAL A N 1
ATOM 838 C CA . VAL A 1 108 ? 11.023 27.5 2.516 1 98.88 108 VAL A CA 1
ATOM 839 C C . VAL A 1 108 ? 11.414 27.406 3.9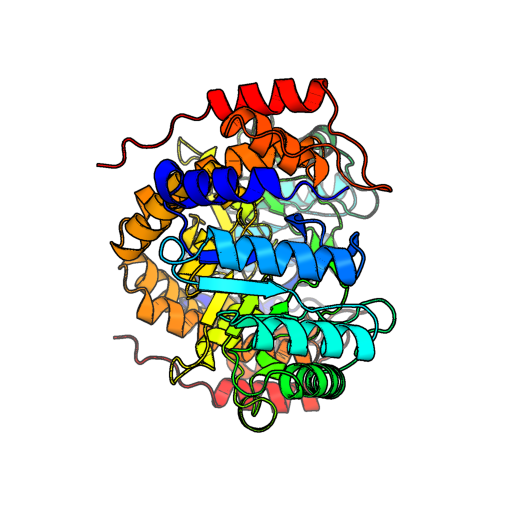86 1 98.88 108 VAL A C 1
ATOM 841 O O . VAL A 1 108 ? 11.078 28.281 4.789 1 98.88 108 VAL A O 1
ATOM 844 N N . ALA A 1 109 ? 12.148 26.391 4.312 1 98.81 109 ALA A N 1
ATOM 845 C CA . ALA A 1 109 ? 12.555 26.125 5.695 1 98.81 109 ALA A CA 1
ATOM 846 C C . ALA A 1 109 ? 13.391 27.281 6.242 1 98.81 109 ALA A C 1
ATOM 848 O O . ALA A 1 109 ? 13.312 27.609 7.43 1 98.81 109 ALA A O 1
ATOM 849 N N . SER A 1 110 ? 14.148 27.891 5.371 1 98.56 110 SER A N 1
ATOM 850 C CA . SER A 1 110 ? 15.055 28.953 5.793 1 98.56 110 SER A CA 1
ATOM 851 C C . SER A 1 110 ? 14.289 30.156 6.344 1 98.56 110 SER A C 1
ATOM 853 O O . SER A 1 110 ? 14.844 30.969 7.086 1 98.56 110 SER A O 1
ATOM 855 N N . GLU A 1 111 ? 12.984 30.25 6.051 1 98.81 111 GLU A N 1
ATOM 856 C CA . GLU A 1 111 ? 12.156 31.359 6.52 1 98.81 111 GLU A CA 1
ATOM 857 C C . GLU A 1 111 ? 11.562 31.062 7.891 1 98.81 111 GLU A C 1
ATOM 859 O O . GLU A 1 111 ? 10.945 31.922 8.508 1 98.81 111 GLU A O 1
ATOM 864 N N . ALA A 1 112 ? 11.711 29.875 8.406 1 98.75 112 ALA A N 1
ATOM 865 C CA . ALA A 1 112 ? 11.328 29.422 9.742 1 98.75 112 ALA A CA 1
ATOM 866 C C . ALA A 1 112 ? 12.414 28.547 10.359 1 98.75 112 ALA A C 1
ATOM 868 O O . ALA A 1 112 ? 12.164 27.375 10.672 1 98.75 112 ALA A O 1
ATOM 869 N N . PRO A 1 113 ? 13.57 29.031 10.547 1 97.75 113 PRO A N 1
ATOM 870 C CA . PRO A 1 113 ? 14.773 28.234 10.812 1 97.75 113 PRO A CA 1
ATOM 871 C C . PRO A 1 113 ? 14.734 27.547 12.164 1 97.75 113 PRO A C 1
ATOM 873 O O . PRO A 1 113 ? 15.57 26.688 12.445 1 97.75 113 PRO A O 1
ATOM 876 N N . GLU A 1 114 ? 13.766 27.844 13 1 98.19 114 GLU A N 1
ATOM 877 C CA . GLU A 1 114 ? 13.703 27.203 14.305 1 98.19 114 GLU A CA 1
ATOM 878 C C . GLU A 1 114 ? 12.477 26.297 14.422 1 98.19 114 GLU A C 1
ATOM 880 O O . GLU A 1 114 ? 12.219 25.734 15.484 1 98.19 114 GLU A O 1
ATOM 885 N N . VAL A 1 115 ? 11.719 26.266 13.422 1 98.75 115 VAL A N 1
ATOM 886 C CA . VAL A 1 115 ? 10.453 25.547 13.453 1 98.75 115 VAL A CA 1
ATOM 887 C C . VAL A 1 115 ? 10.641 24.156 12.812 1 98.75 115 VAL A C 1
ATOM 889 O O . VAL A 1 115 ? 11.148 24.047 11.695 1 98.75 115 VAL A O 1
ATOM 892 N N . PRO A 1 116 ? 10.32 23.078 13.578 1 98.81 116 PRO A N 1
ATOM 893 C CA . PRO A 1 116 ? 10.383 21.75 12.961 1 98.81 116 PRO A CA 1
ATOM 894 C C . PRO A 1 116 ? 9.719 21.703 11.578 1 98.81 116 PRO A C 1
ATOM 896 O O . PRO A 1 116 ? 8.656 22.297 11.383 1 98.81 116 PRO A O 1
ATOM 899 N N . PHE A 1 117 ? 10.367 21.031 10.68 1 98.88 117 PHE A N 1
ATOM 900 C CA . PHE A 1 117 ? 9.977 21.031 9.273 1 98.88 117 PHE A CA 1
ATOM 901 C C . PHE A 1 117 ? 9.586 19.625 8.82 1 98.88 117 PHE A C 1
ATOM 903 O O . PHE A 1 117 ? 10.328 18.672 9.023 1 98.88 117 PHE A O 1
ATOM 910 N N . TYR A 1 118 ? 8.398 19.516 8.219 1 98.81 118 TYR A N 1
ATOM 911 C CA . TYR A 1 118 ? 7.91 18.25 7.68 1 98.81 118 TYR A CA 1
ATOM 912 C C . TYR A 1 118 ? 7.699 18.344 6.176 1 98.81 118 TYR A C 1
ATOM 914 O O . TYR A 1 118 ? 7.156 19.344 5.68 1 98.81 118 TYR A O 1
ATOM 922 N N . TYR A 1 119 ? 8.125 17.344 5.441 1 98.81 119 TYR A N 1
ATOM 923 C CA . TYR A 1 119 ? 7.75 17.203 4.039 1 98.81 119 TYR A CA 1
ATOM 924 C C . TYR A 1 119 ? 6.434 16.453 3.9 1 98.81 119 TYR A C 1
ATOM 926 O O . TYR A 1 119 ? 6.285 15.352 4.434 1 98.81 119 TYR A O 1
ATOM 934 N N . TYR A 1 120 ? 5.5 17.062 3.312 1 98.69 120 TYR A N 1
ATOM 935 C CA . TYR A 1 120 ? 4.215 16.438 3.023 1 98.69 120 TYR A CA 1
ATOM 936 C C . TYR A 1 120 ? 4.23 15.758 1.662 1 98.69 120 TYR A C 1
ATOM 938 O O . TYR A 1 120 ? 4.027 16.406 0.632 1 98.69 120 TYR A O 1
ATOM 946 N N . HIS A 1 121 ? 4.441 14.414 1.688 1 98.75 121 HIS A N 1
ATOM 947 C CA . HIS A 1 121 ? 4.57 13.57 0.509 1 98.75 121 HIS A CA 1
ATOM 948 C C . HIS A 1 121 ? 3.221 12.984 0.1 1 98.75 121 HIS A C 1
ATOM 950 O O . HIS A 1 121 ? 2.682 12.117 0.788 1 98.75 121 HIS A O 1
ATOM 956 N N . ILE A 1 122 ? 2.688 13.492 -1.042 1 98.31 122 ILE A N 1
ATOM 957 C CA . ILE A 1 122 ? 1.365 13.047 -1.466 1 98.31 122 ILE A CA 1
ATOM 958 C C . ILE A 1 122 ? 1.312 12.961 -2.988 1 98.31 122 ILE A C 1
ATOM 960 O O . ILE A 1 122 ? 0.528 13.672 -3.627 1 98.31 122 ILE A O 1
ATOM 964 N N . PRO A 1 123 ? 1.978 12.016 -3.586 1 98.06 123 PRO A N 1
ATOM 965 C CA . PRO A 1 123 ? 2.082 11.883 -5.039 1 98.06 123 PRO A CA 1
ATOM 966 C C . PRO A 1 123 ? 0.727 11.695 -5.715 1 98.06 123 PRO A C 1
ATOM 968 O O . PRO A 1 123 ? 0.513 12.188 -6.828 1 98.06 123 PRO A O 1
ATOM 971 N N . PRO A 1 124 ? -0.243 11 -5.113 1 96.69 124 PRO A N 1
ATOM 972 C CA . PRO A 1 124 ? -1.52 10.852 -5.816 1 96.69 124 PRO A CA 1
ATOM 973 C C . PRO A 1 124 ? -2.145 12.195 -6.188 1 96.69 124 PRO A C 1
ATOM 975 O O . PRO A 1 124 ? -2.883 12.281 -7.172 1 96.69 124 PRO A O 1
ATOM 978 N N . LEU A 1 125 ? -1.819 13.25 -5.465 1 96.94 125 LEU A N 1
ATOM 979 C CA . LEU A 1 125 ? -2.416 14.547 -5.742 1 96.94 125 LEU A CA 1
ATOM 980 C C . LEU A 1 125 ? -1.443 15.438 -6.504 1 96.94 125 LEU A C 1
ATOM 982 O O . LEU A 1 125 ? -1.846 16.156 -7.422 1 96.94 125 LEU A O 1
ATOM 986 N N . THR A 1 126 ? -0.119 15.398 -6.168 1 97.88 126 THR A N 1
ATOM 987 C CA . THR A 1 126 ? 0.848 16.344 -6.719 1 97.88 126 THR A CA 1
ATOM 988 C C . THR A 1 126 ? 1.426 15.812 -8.031 1 97.88 126 THR A C 1
ATOM 990 O O . THR A 1 126 ? 1.919 16.594 -8.852 1 97.88 126 THR A O 1
ATOM 993 N N . GLY A 1 127 ? 1.432 14.438 -8.164 1 97.94 127 GLY A N 1
ATOM 994 C CA . GLY A 1 127 ? 2.117 13.828 -9.297 1 97.94 127 GLY A CA 1
ATOM 995 C C . GLY A 1 127 ? 3.627 13.828 -9.148 1 97.94 127 GLY A C 1
ATOM 996 O O . GLY A 1 127 ? 4.348 13.438 -10.07 1 97.94 127 GLY A O 1
ATOM 997 N N . VAL A 1 128 ? 4.176 14.359 -8.031 1 97.81 128 VAL A N 1
ATOM 998 C CA . VAL A 1 128 ? 5.602 14.32 -7.734 1 97.81 128 VAL A CA 1
ATOM 999 C C . VAL A 1 128 ? 5.965 12.977 -7.102 1 97.81 128 VAL A C 1
ATOM 1001 O O . VAL A 1 128 ? 5.684 12.742 -5.922 1 97.81 128 VAL A O 1
ATOM 1004 N N . LYS A 1 129 ? 6.711 12.102 -7.801 1 95.25 129 LYS A N 1
ATOM 1005 C CA . LYS A 1 129 ? 6.887 10.703 -7.395 1 95.25 129 LYS A CA 1
ATOM 1006 C C . LYS A 1 129 ? 8.312 10.445 -6.918 1 95.25 129 LYS A C 1
ATOM 1008 O O . LYS A 1 129 ? 8.75 9.297 -6.84 1 95.25 129 LYS A O 1
ATOM 1013 N N . ILE A 1 130 ? 9.117 11.539 -6.691 1 97.06 130 ILE A N 1
ATOM 1014 C CA . ILE A 1 130 ? 10.453 11.367 -6.121 1 97.06 130 ILE A CA 1
ATOM 1015 C C . ILE A 1 130 ? 10.352 10.617 -4.793 1 97.06 130 ILE A C 1
ATOM 1017 O O . ILE A 1 130 ? 9.656 11.062 -3.875 1 97.06 130 ILE A O 1
ATOM 1021 N N . ARG A 1 131 ? 11.039 9.445 -4.695 1 96.94 131 ARG A N 1
ATOM 1022 C CA . ARG A 1 131 ? 10.938 8.656 -3.473 1 96.94 131 ARG A CA 1
ATOM 1023 C C . ARG A 1 131 ? 11.516 9.414 -2.283 1 96.94 131 ARG A C 1
ATOM 1025 O O . ARG A 1 131 ? 12.555 10.078 -2.404 1 96.94 131 ARG A O 1
ATOM 1032 N N . VAL A 1 132 ? 10.859 9.305 -1.139 1 98.38 132 VAL A N 1
ATOM 1033 C CA . VAL A 1 132 ? 11.227 10.047 0.061 1 98.38 132 VAL A CA 1
ATOM 1034 C C . VAL A 1 132 ? 12.586 9.578 0.562 1 98.38 132 VAL A C 1
ATOM 1036 O O . VAL A 1 132 ? 13.391 10.383 1.038 1 98.38 132 VAL A O 1
ATOM 1039 N N . GLU A 1 133 ? 12.852 8.266 0.442 1 97.69 133 GLU A N 1
ATOM 1040 C CA . GLU A 1 133 ? 14.102 7.711 0.949 1 97.69 133 GLU A CA 1
ATOM 1041 C C . GLU A 1 133 ? 15.305 8.383 0.297 1 97.69 133 GLU A C 1
ATOM 1043 O O . GLU A 1 133 ? 16.359 8.523 0.923 1 97.69 1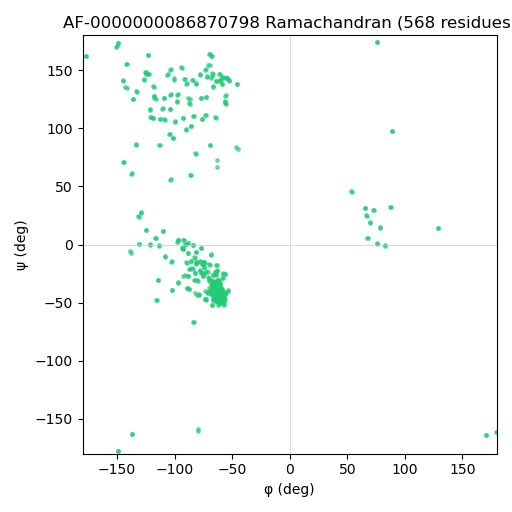33 GLU A O 1
ATOM 1048 N N . GLU A 1 134 ? 15.164 8.875 -0.946 1 95.56 134 GLU A N 1
ATOM 1049 C CA . GLU A 1 134 ? 16.234 9.562 -1.659 1 95.56 134 GLU A CA 1
ATOM 1050 C C . GLU A 1 134 ? 16.5 10.938 -1.054 1 95.56 134 GLU A C 1
ATOM 1052 O O . GLU A 1 134 ? 17.625 11.461 -1.163 1 95.56 134 GLU A O 1
ATOM 1057 N N . LEU A 1 135 ? 15.516 11.547 -0.467 1 96.25 135 LEU A N 1
ATOM 1058 C CA . LEU A 1 135 ? 15.617 12.898 0.075 1 96.25 135 LEU A CA 1
ATOM 1059 C C . LEU A 1 135 ? 16.375 12.898 1.397 1 96.25 135 LEU A C 1
ATOM 1061 O O . LEU A 1 135 ? 16.922 13.922 1.798 1 96.25 135 LEU A O 1
ATOM 1065 N N . LEU A 1 136 ? 16.375 11.758 2.08 1 95.88 136 LEU A N 1
ATOM 1066 C CA . LEU A 1 136 ? 16.797 11.719 3.475 1 95.88 136 LEU A CA 1
ATOM 1067 C C . LEU A 1 136 ? 18.312 11.812 3.582 1 95.88 136 LEU A C 1
ATOM 1069 O O . LEU A 1 136 ? 18.844 12.312 4.578 1 95.88 136 LEU A O 1
ATOM 1073 N N . ASP A 1 137 ? 18.969 11.367 2.537 1 90.81 137 ASP A N 1
ATOM 1074 C CA . ASP A 1 137 ? 20.422 11.398 2.568 1 90.81 137 ASP A CA 1
ATOM 1075 C C . ASP A 1 137 ? 20.938 12.836 2.627 1 90.81 137 ASP A C 1
ATOM 1077 O O . ASP A 1 137 ? 20.781 13.602 1.671 1 90.81 137 ASP A O 1
ATOM 1081 N N . GLY A 1 138 ? 21.516 13.289 3.77 1 91.69 138 GLY A N 1
ATOM 1082 C CA . GLY A 1 138 ? 22.094 14.602 3.938 1 91.69 138 GLY A CA 1
ATOM 1083 C C . GLY A 1 138 ? 21.062 15.695 4.156 1 91.69 138 GLY A C 1
ATOM 1084 O O . GLY A 1 138 ? 21.375 16.875 4.066 1 91.69 138 GLY A O 1
ATOM 1085 N N . ILE A 1 139 ? 19.875 15.328 4.441 1 96.25 139 ILE A N 1
ATOM 1086 C CA . ILE A 1 139 ? 18.781 16.297 4.477 1 96.25 139 ILE A CA 1
ATOM 1087 C C . ILE A 1 139 ? 19 17.266 5.645 1 96.25 139 ILE A C 1
ATOM 1089 O O . ILE A 1 139 ? 18.688 18.453 5.539 1 96.25 139 ILE A O 1
ATOM 1093 N N . LYS A 1 140 ? 19.594 16.828 6.727 1 95.56 140 LYS A N 1
ATOM 1094 C CA . LYS A 1 140 ? 19.781 17.672 7.902 1 95.56 140 LYS A CA 1
ATOM 1095 C C . LYS A 1 140 ? 20.812 18.766 7.633 1 95.56 140 LYS A C 1
ATOM 1097 O O . LYS A 1 140 ? 20.734 19.844 8.203 1 95.56 140 LYS A O 1
ATOM 1102 N N . ALA A 1 141 ? 21.75 18.422 6.785 1 96.06 141 ALA A N 1
ATOM 1103 C CA . ALA A 1 141 ? 22.734 19.422 6.41 1 96.06 141 ALA A CA 1
ATOM 1104 C C . ALA A 1 141 ? 22.094 20.562 5.613 1 96.06 141 ALA A C 1
ATOM 1106 O O . ALA A 1 141 ? 22.516 21.719 5.73 1 96.06 141 ALA A O 1
ATOM 1107 N N . GLN A 1 142 ? 21.094 20.281 4.867 1 96.62 142 GLN A N 1
ATOM 1108 C CA . GLN A 1 142 ? 20.422 21.266 4.031 1 96.62 142 GLN A CA 1
ATOM 1109 C C . GLN A 1 142 ? 19.297 21.953 4.797 1 96.62 142 GLN A C 1
ATOM 1111 O O . GLN A 1 142 ? 19.078 23.156 4.637 1 96.62 142 GLN A O 1
ATOM 1116 N N . ILE A 1 143 ? 18.641 21.172 5.609 1 98.38 143 ILE A N 1
ATOM 1117 C CA . ILE A 1 143 ? 17.516 21.641 6.418 1 98.38 143 ILE A CA 1
ATOM 1118 C C . ILE A 1 143 ? 17.672 21.156 7.855 1 98.38 143 ILE A C 1
ATOM 1120 O O . ILE A 1 143 ? 17.062 20.156 8.25 1 98.38 143 ILE A O 1
ATOM 1124 N N . PRO A 1 144 ? 18.359 21.859 8.617 1 97.94 144 PRO A N 1
ATOM 1125 C CA . PRO A 1 144 ? 18.656 21.406 9.977 1 97.94 144 PRO A CA 1
ATOM 1126 C C . PRO A 1 144 ? 17.406 21.141 10.805 1 97.94 144 PRO A C 1
ATOM 1128 O O . PRO A 1 144 ? 17.422 20.312 11.719 1 97.94 144 PRO A O 1
ATOM 1131 N N . THR A 1 145 ? 16.328 21.781 10.438 1 98.38 145 THR A N 1
ATOM 1132 C CA . THR A 1 145 ? 15.102 21.656 11.227 1 98.38 145 THR A CA 1
ATOM 1133 C C . THR A 1 145 ? 14.227 20.531 10.688 1 98.38 145 THR A C 1
ATOM 1135 O O . THR A 1 145 ? 13.117 20.312 11.172 1 98.38 145 THR A O 1
ATOM 1138 N N . PHE A 1 146 ? 14.719 19.812 9.672 1 98.44 146 PHE A N 1
ATOM 1139 C CA . PHE A 1 146 ? 13.938 18.703 9.117 1 98.44 146 PHE A CA 1
ATOM 1140 C C . PHE A 1 146 ? 13.586 17.703 10.211 1 98.44 146 PHE A C 1
ATOM 1142 O O . PHE A 1 146 ? 14.477 17.156 10.867 1 98.44 146 PHE A O 1
ATOM 1149 N N . GLN A 1 147 ? 12.312 17.469 10.359 1 98.25 147 GLN A N 1
ATOM 1150 C CA . GLN A 1 147 ? 11.852 16.672 11.484 1 98.25 147 GLN A CA 1
ATOM 1151 C C . GLN A 1 147 ? 11.227 15.359 11 1 98.25 147 GLN A C 1
ATOM 1153 O O . GLN A 1 147 ? 11.203 14.375 11.734 1 98.25 147 GLN A O 1
ATOM 1158 N N . GLY A 1 148 ? 10.633 15.391 9.828 1 98.19 148 GLY A N 1
ATOM 1159 C CA . GLY A 1 148 ? 9.992 14.164 9.383 1 98.19 148 GLY A CA 1
ATOM 1160 C C . GLY A 1 148 ? 9.148 14.352 8.133 1 98.19 148 GLY A C 1
ATOM 1161 O O . GLY A 1 148 ? 9.375 15.281 7.363 1 98.19 148 GLY A O 1
ATOM 1162 N N . VAL A 1 149 ? 8.281 13.352 7.871 1 98.75 149 VAL A N 1
ATOM 1163 C CA . VAL A 1 149 ? 7.5 13.289 6.641 1 98.75 149 VAL A CA 1
ATOM 1164 C C . VAL A 1 149 ? 6.059 12.906 6.961 1 98.75 149 VAL A C 1
ATOM 1166 O O . VAL A 1 149 ? 5.816 11.984 7.75 1 98.75 149 VAL A O 1
ATOM 1169 N N . LYS A 1 150 ? 5.105 13.719 6.523 1 98.75 150 LYS A N 1
ATOM 1170 C CA . LYS A 1 150 ? 3.76 13.203 6.309 1 98.75 150 LYS A CA 1
ATOM 1171 C C . LYS A 1 150 ? 3.682 12.391 5.02 1 98.75 150 LYS A C 1
ATOM 1173 O O . LYS A 1 150 ? 3.73 12.945 3.922 1 98.75 150 LYS A O 1
ATOM 1178 N N . PHE A 1 151 ? 3.555 11.07 5.207 1 98.81 151 PHE A N 1
ATOM 1179 C CA . PHE A 1 151 ? 3.691 10.133 4.102 1 98.81 151 PHE A CA 1
ATOM 1180 C C . PHE A 1 151 ? 2.324 9.664 3.613 1 98.81 151 PHE A C 1
ATOM 1182 O O . PHE A 1 151 ? 1.79 8.672 4.102 1 98.81 151 PHE A O 1
ATOM 1189 N N . SER A 1 152 ? 1.775 10.367 2.627 1 98.5 152 SER A N 1
ATOM 1190 C CA . SER A 1 152 ? 0.438 10.078 2.121 1 98.5 152 SER A CA 1
ATOM 1191 C C . SER A 1 152 ? 0.501 9.344 0.785 1 98.5 152 SER A C 1
ATOM 1193 O O . SER A 1 152 ? -0.051 9.812 -0.213 1 98.5 152 SER A O 1
ATOM 1195 N N . ASP A 1 153 ? 1.18 8.25 0.779 1 98.06 153 ASP A N 1
ATOM 1196 C CA . ASP A 1 153 ? 1.343 7.336 -0.349 1 98.06 153 ASP A CA 1
ATOM 1197 C C . ASP A 1 153 ? 1.326 5.883 0.114 1 98.06 153 ASP A C 1
ATOM 1199 O O . ASP A 1 153 ? 1.57 5.594 1.287 1 98.06 153 ASP A O 1
ATOM 1203 N N . THR A 1 154 ? 0.97 4.984 -0.754 1 98.19 154 THR A N 1
ATOM 1204 C CA . THR A 1 154 ? 0.865 3.578 -0.375 1 98.19 154 THR A CA 1
ATOM 1205 C C . THR A 1 154 ? 2.139 2.822 -0.743 1 98.19 154 THR A C 1
ATOM 1207 O O . THR A 1 154 ? 2.182 1.594 -0.668 1 98.19 154 THR A O 1
ATOM 1210 N N . ASP A 1 155 ? 3.152 3.484 -1.247 1 98.31 155 ASP A N 1
ATOM 1211 C CA . ASP A 1 155 ? 4.438 2.857 -1.537 1 98.31 155 ASP A CA 1
ATOM 1212 C C . ASP A 1 155 ? 5.164 2.471 -0.25 1 98.31 155 ASP A C 1
ATOM 1214 O O . ASP A 1 155 ? 6.062 3.186 0.2 1 98.31 155 ASP A O 1
ATOM 1218 N N . LEU A 1 156 ? 4.859 1.325 0.24 1 98.75 156 LEU A N 1
ATOM 1219 C CA . LEU A 1 156 ? 5.414 0.891 1.518 1 98.75 156 LEU A CA 1
ATOM 1220 C C . LEU A 1 156 ? 6.875 0.49 1.366 1 98.75 156 LEU A C 1
ATOM 1222 O O . LEU A 1 156 ? 7.602 0.385 2.357 1 98.75 156 LEU A O 1
ATOM 1226 N N . LEU A 1 157 ? 7.336 0.202 0.126 1 98.75 157 LEU A N 1
ATOM 1227 C CA . LEU A 1 157 ? 8.773 0.021 -0.076 1 98.75 157 LEU A CA 1
ATOM 1228 C C . LEU A 1 157 ? 9.531 1.298 0.262 1 98.75 157 LEU A C 1
ATOM 1230 O O . LEU A 1 157 ? 10.508 1.263 1.018 1 98.75 157 LEU A O 1
ATOM 1234 N N . ASP A 1 158 ? 9.07 2.404 -0.292 1 98.62 158 ASP A N 1
ATOM 1235 C CA . ASP A 1 158 ? 9.703 3.689 -0.015 1 98.62 158 ASP A CA 1
ATOM 1236 C C . ASP A 1 158 ? 9.68 4.004 1.479 1 98.62 158 ASP A C 1
ATOM 1238 O O . ASP A 1 158 ? 10.703 4.355 2.062 1 98.62 158 ASP A O 1
ATOM 1242 N N . LEU A 1 159 ? 8.523 3.836 2.121 1 98.75 159 LEU A N 1
ATOM 1243 C CA . LEU A 1 159 ? 8.391 4.102 3.549 1 98.75 159 LEU A CA 1
ATOM 1244 C C . LEU A 1 159 ? 9.336 3.221 4.355 1 98.75 159 LEU A C 1
ATOM 1246 O O . LEU A 1 159 ? 10.023 3.705 5.262 1 98.75 159 LEU A O 1
ATOM 1250 N N . ALA A 1 160 ? 9.375 1.966 4 1 98.5 160 ALA A N 1
ATOM 1251 C CA . ALA A 1 160 ? 10.234 1.021 4.715 1 98.5 160 ALA A CA 1
ATOM 1252 C C . ALA A 1 160 ? 11.703 1.419 4.602 1 98.5 160 ALA A C 1
ATOM 1254 O O . ALA A 1 160 ? 12.453 1.314 5.574 1 98.5 160 ALA A O 1
ATOM 1255 N N . GLN A 1 161 ? 12.094 1.853 3.406 1 98.25 161 GLN A N 1
ATOM 1256 C CA . GLN A 1 161 ? 13.484 2.264 3.217 1 98.25 161 GLN A CA 1
ATOM 1257 C C . GLN A 1 161 ? 13.789 3.533 4.004 1 98.25 161 GLN A C 1
ATOM 1259 O O . GLN A 1 161 ? 14.906 3.709 4.496 1 98.25 161 GLN A O 1
ATOM 1264 N N . CYS A 1 162 ? 12.828 4.457 4.121 1 98.31 162 CYS A N 1
ATOM 1265 C CA . CYS A 1 162 ? 12.984 5.629 4.973 1 98.31 162 CYS A CA 1
ATOM 1266 C C . CYS A 1 162 ? 13.242 5.223 6.418 1 98.31 162 CYS A C 1
ATOM 1268 O O . CYS A 1 162 ? 14.172 5.723 7.051 1 98.31 162 CYS A O 1
ATOM 1270 N N . ILE A 1 163 ? 12.445 4.305 6.879 1 97.5 163 ILE A N 1
ATOM 1271 C CA . ILE A 1 163 ? 12.539 3.854 8.266 1 97.5 163 ILE A CA 1
ATOM 1272 C C . ILE A 1 163 ? 13.867 3.131 8.484 1 97.5 163 ILE A C 1
ATOM 1274 O O . ILE A 1 163 ? 14.547 3.355 9.492 1 97.5 163 ILE A O 1
ATOM 1278 N N . ASN A 1 164 ? 14.188 2.289 7.531 1 95.5 164 ASN A N 1
ATOM 1279 C CA . ASN A 1 164 ? 15.438 1.538 7.609 1 95.5 164 ASN A CA 1
ATOM 1280 C C . ASN A 1 164 ? 16.641 2.467 7.68 1 95.5 164 ASN A C 1
ATOM 1282 O O . ASN A 1 164 ? 17.609 2.182 8.391 1 95.5 164 ASN A O 1
ATOM 1286 N N . LYS A 1 165 ? 16.594 3.559 6.949 1 93.75 165 LYS A N 1
ATOM 1287 C CA . LYS A 1 165 ? 17.703 4.512 6.891 1 93.75 165 LYS A CA 1
ATOM 1288 C C . LYS A 1 165 ? 17.734 5.406 8.125 1 93.75 165 LYS A C 1
ATOM 1290 O O . LYS A 1 165 ? 18.734 6.07 8.398 1 93.75 165 LYS A O 1
ATOM 1295 N N . ASN A 1 166 ? 16.656 5.422 8.867 1 94.19 166 ASN A N 1
ATOM 1296 C CA . ASN A 1 166 ? 16.531 6.273 10.047 1 94.19 166 ASN A CA 1
ATOM 1297 C C . ASN A 1 166 ? 17.109 5.602 11.289 1 94.19 166 ASN A C 1
ATOM 1299 O O . ASN A 1 166 ? 16.422 5.477 12.305 1 94.19 166 ASN A O 1
ATOM 1303 N N . GLU A 1 167 ? 18.375 5.25 11.32 1 84.94 167 GLU A N 1
ATOM 1304 C CA . GLU A 1 167 ? 19.031 4.469 12.359 1 84.94 167 GLU A CA 1
ATOM 1305 C C . GLU A 1 167 ? 19.016 5.207 13.695 1 84.94 167 GLU A C 1
ATOM 1307 O O . GLU A 1 167 ? 18.859 4.59 14.75 1 84.94 167 GLU A O 1
ATOM 1312 N N . THR A 1 168 ? 19.109 6.484 13.609 1 86.38 168 THR A N 1
ATOM 1313 C CA . THR A 1 168 ? 19.203 7.273 14.836 1 86.38 168 THR A CA 1
ATOM 1314 C C . THR A 1 168 ? 17.812 7.582 15.383 1 86.38 168 THR A C 1
ATOM 1316 O O . THR A 1 168 ? 17.672 8.047 16.516 1 86.38 168 THR A O 1
ATOM 1319 N N . GLY A 1 169 ? 16.828 7.355 14.547 1 90.69 169 GLY A N 1
ATOM 1320 C CA . GLY A 1 169 ? 15.461 7.656 14.969 1 90.69 169 GLY A CA 1
ATOM 1321 C C . GLY A 1 169 ? 15.172 9.141 15.023 1 90.69 169 GLY A C 1
ATOM 1322 O O . GLY A 1 169 ? 14.336 9.586 15.812 1 90.69 169 GLY A O 1
ATOM 1323 N N . GLU A 1 170 ? 15.844 9.914 14.18 1 93.75 170 GLU A N 1
ATOM 1324 C CA . GLU A 1 170 ? 15.727 11.367 14.266 1 93.75 170 GLU A CA 1
ATOM 1325 C C . GLU A 1 170 ? 14.5 11.867 13.5 1 93.75 170 GLU A C 1
ATOM 1327 O O . GLU A 1 170 ? 14.016 12.969 13.75 1 93.75 170 GLU A O 1
ATOM 1332 N N . PHE A 1 171 ? 14.055 11.047 12.586 1 97.69 171 PHE A N 1
ATOM 1333 C CA . PHE A 1 171 ? 12.945 11.492 11.75 1 97.69 171 PHE A CA 1
ATOM 1334 C C . PHE A 1 171 ? 11.648 10.805 12.148 1 97.69 171 PHE A C 1
ATOM 1336 O O . PHE A 1 171 ? 11.656 9.641 12.562 1 97.69 171 PHE A O 1
ATOM 1343 N N . GLU A 1 172 ? 10.586 11.531 12 1 97.62 172 GLU A N 1
ATOM 1344 C CA . GLU A 1 172 ? 9.242 11 12.195 1 97.62 172 GLU A CA 1
ATOM 1345 C C . GLU A 1 172 ? 8.547 10.75 10.859 1 97.62 172 GLU A C 1
ATOM 1347 O O . GLU A 1 172 ? 8.523 11.625 9.992 1 97.62 172 GLU A O 1
ATOM 1352 N N . PHE A 1 173 ? 8.039 9.562 10.75 1 98.5 173 PHE A N 1
ATOM 1353 C CA . PHE A 1 173 ? 7.258 9.219 9.57 1 98.5 173 PHE A CA 1
ATOM 1354 C C . PHE A 1 173 ? 5.793 9.008 9.938 1 98.5 173 PHE A C 1
ATOM 1356 O O . PHE A 1 173 ? 5.445 8.008 10.57 1 98.5 173 PHE A O 1
ATOM 1363 N N . LEU A 1 174 ? 4.98 9.961 9.523 1 98.62 174 LEU A N 1
ATOM 1364 C CA . LEU A 1 174 ? 3.549 9.961 9.812 1 98.62 174 LEU A CA 1
ATOM 1365 C C . LEU A 1 174 ? 2.744 9.547 8.586 1 98.62 174 LEU A C 1
ATOM 1367 O O . LEU A 1 174 ? 2.768 10.234 7.562 1 98.62 174 LEU A O 1
ATOM 1371 N N . TYR A 1 175 ? 2.07 8.43 8.742 1 98.81 175 TYR A N 1
ATOM 1372 C CA . TYR A 1 175 ? 1.391 7.84 7.598 1 98.81 175 TYR A CA 1
ATOM 1373 C C . TYR A 1 175 ? 0.052 8.523 7.344 1 98.81 175 TYR A C 1
ATOM 1375 O O . TYR A 1 175 ? -0.685 8.828 8.289 1 98.81 175 TYR A O 1
ATOM 1383 N N . GLY A 1 176 ? -0.289 8.789 6.023 1 98.56 176 GLY A N 1
ATOM 1384 C CA . GLY A 1 176 ? -1.428 9.641 5.723 1 98.56 176 GLY A CA 1
ATOM 1385 C C . GLY A 1 176 ? -2.537 8.914 4.98 1 98.56 176 GLY A C 1
ATOM 1386 O O . GLY A 1 176 ? -3.492 9.539 4.516 1 98.56 176 GLY A O 1
ATOM 1387 N N . VAL A 1 177 ? -2.4 7.57 4.793 1 98.56 177 VAL A N 1
ATOM 1388 C CA . VAL A 1 177 ? -3.439 6.773 4.152 1 98.56 177 VAL A CA 1
ATOM 1389 C C . VAL A 1 177 ? -4.203 5.969 5.207 1 98.56 177 VAL A C 1
ATOM 1391 O O . VAL A 1 177 ? -3.857 4.82 5.488 1 98.56 177 VAL A O 1
ATOM 1394 N N . ASP A 1 178 ? -5.293 6.535 5.625 1 98.31 178 ASP A N 1
ATOM 1395 C CA . ASP A 1 178 ? -6.023 6.055 6.793 1 98.31 178 ASP A CA 1
ATOM 1396 C C . ASP A 1 178 ? -6.398 4.582 6.641 1 98.31 178 ASP A C 1
ATOM 1398 O O . ASP A 1 178 ? -6.25 3.797 7.582 1 98.31 178 ASP A O 1
ATOM 1402 N N . GLU A 1 179 ? -6.824 4.223 5.488 1 98.06 179 GLU A N 1
ATOM 1403 C CA . GLU A 1 179 ? -7.43 2.914 5.262 1 98.06 179 GLU A CA 1
ATOM 1404 C C . GLU A 1 179 ? -6.367 1.822 5.18 1 98.06 179 GLU A C 1
ATOM 1406 O O . GLU A 1 179 ? -6.691 0.636 5.098 1 98.06 179 GLU A O 1
ATOM 1411 N N . GLN A 1 180 ? -5.105 2.191 5.25 1 98.62 180 GLN A N 1
ATOM 1412 C CA . GLN A 1 180 ? -4.023 1.218 5.176 1 98.62 180 GLN A CA 1
ATOM 1413 C C . GLN A 1 180 ? -3.014 1.428 6.301 1 98.62 180 GLN A C 1
ATOM 1415 O O . GLN A 1 180 ? -1.857 1.015 6.191 1 98.62 180 GLN A O 1
ATOM 1420 N N . LEU A 1 181 ? -3.445 2.029 7.367 1 98.81 181 LEU A N 1
ATOM 1421 C CA . LEU A 1 181 ? -2.562 2.451 8.445 1 98.81 181 LEU A CA 1
ATOM 1422 C C . LEU A 1 181 ? -1.873 1.252 9.086 1 98.81 181 LEU A C 1
ATOM 1424 O O . LEU A 1 181 ? -0.686 1.313 9.414 1 98.81 181 LEU A O 1
ATOM 1428 N N . LEU A 1 182 ? -2.576 0.142 9.281 1 98.69 182 LEU A N 1
ATOM 1429 C CA . LEU A 1 182 ? -2.02 -1.011 9.984 1 98.69 182 LEU A CA 1
ATOM 1430 C C . LEU A 1 182 ? -0.779 -1.535 9.266 1 98.69 182 LEU A C 1
ATOM 1432 O O . LEU A 1 182 ? 0.224 -1.858 9.906 1 98.69 182 LEU A O 1
ATOM 1436 N N . GLY A 1 183 ? -0.849 -1.622 7.898 1 98.56 183 GLY A N 1
ATOM 1437 C CA . GLY A 1 183 ? 0.319 -2.031 7.133 1 98.56 183 GLY A CA 1
ATOM 1438 C C . GLY A 1 183 ? 1.517 -1.123 7.344 1 98.56 183 GLY A C 1
ATOM 1439 O O . GLY A 1 183 ? 2.65 -1.596 7.453 1 98.56 183 GLY A O 1
ATOM 1440 N N . ALA A 1 184 ? 1.278 0.173 7.426 1 98.75 184 ALA A N 1
ATOM 1441 C CA . ALA A 1 184 ? 2.346 1.147 7.641 1 98.75 184 ALA A CA 1
ATOM 1442 C C . ALA A 1 184 ? 2.932 1.018 9.047 1 98.75 184 ALA A C 1
ATOM 1444 O O . ALA A 1 184 ? 4.145 1.146 9.234 1 98.75 184 ALA A O 1
ATOM 1445 N N . LEU A 1 185 ? 2.061 0.795 10.008 1 98.38 185 LEU A N 1
ATOM 1446 C CA . LEU A 1 185 ? 2.529 0.598 11.375 1 98.38 185 LEU A CA 1
ATOM 1447 C C . LEU A 1 185 ? 3.449 -0.616 11.461 1 98.38 185 LEU A C 1
ATOM 1449 O O . LEU A 1 185 ? 4.484 -0.568 12.133 1 98.38 185 LEU A O 1
ATOM 1453 N N . ALA A 1 186 ? 3.109 -1.646 10.75 1 97.5 186 ALA A N 1
ATOM 1454 C CA . ALA A 1 186 ? 3.896 -2.877 10.766 1 97.5 186 ALA A CA 1
ATOM 1455 C C . ALA A 1 186 ? 5.305 -2.635 10.234 1 97.5 186 ALA A C 1
ATOM 1457 O O . ALA A 1 186 ? 6.266 -3.264 10.688 1 97.5 186 ALA A O 1
ATOM 1458 N N . VAL A 1 187 ? 5.422 -1.687 9.328 1 97.31 187 VAL A N 1
ATOM 1459 C CA . VAL A 1 187 ? 6.73 -1.417 8.742 1 97.31 187 VAL A CA 1
ATOM 1460 C C . VAL A 1 187 ? 7.496 -0.428 9.617 1 97.31 187 VAL A C 1
ATOM 1462 O O . VAL A 1 187 ? 8.711 -0.272 9.469 1 97.31 187 VAL A O 1
ATOM 1465 N N . GLY A 1 188 ? 6.77 0.324 10.438 1 96.88 188 GLY A N 1
ATOM 1466 C CA . GLY A 1 188 ? 7.508 1.112 11.414 1 96.88 188 GLY A CA 1
ATOM 1467 C C . GLY A 1 188 ? 7.105 2.576 11.422 1 96.88 188 GLY A C 1
ATOM 1468 O O . GLY A 1 188 ? 7.797 3.41 12.016 1 96.88 188 GLY A O 1
ATOM 1469 N N . ALA A 1 189 ? 5.988 2.918 10.805 1 97.94 189 ALA A N 1
ATOM 1470 C CA . ALA A 1 189 ? 5.512 4.297 10.867 1 97.94 189 ALA A CA 1
ATOM 1471 C C . ALA A 1 189 ? 5.352 4.754 12.312 1 97.94 189 ALA A C 1
ATOM 1473 O O . ALA A 1 189 ? 4.93 3.977 13.172 1 97.94 189 ALA A O 1
ATOM 1474 N N . ASN A 1 190 ? 5.66 6.008 12.602 1 96.94 190 ASN A N 1
ATOM 1475 C CA . ASN A 1 190 ? 5.648 6.539 13.961 1 96.94 190 ASN A CA 1
ATOM 1476 C C . ASN A 1 190 ? 4.242 6.941 14.398 1 96.94 190 ASN A C 1
ATOM 1478 O O . ASN A 1 190 ? 3.969 7.051 15.594 1 96.94 190 ASN A O 1
ATOM 1482 N N . GLY A 1 191 ? 3.477 7.203 13.477 1 95.69 191 GLY A N 1
ATOM 1483 C CA . GLY A 1 191 ? 2.125 7.688 13.703 1 95.69 191 GLY A CA 1
ATOM 1484 C C . GLY A 1 191 ? 1.36 7.949 12.422 1 95.69 191 GLY A C 1
ATOM 1485 O O . GLY A 1 191 ? 1.663 7.363 11.383 1 95.69 191 GLY A O 1
ATOM 1486 N N . ALA A 1 192 ? 0.312 8.734 12.602 1 97.75 192 ALA A N 1
ATOM 1487 C CA . ALA A 1 192 ? -0.572 8.914 11.453 1 97.75 192 ALA A CA 1
ATOM 1488 C C . ALA A 1 192 ? -1.144 10.328 11.414 1 97.75 192 ALA A C 1
ATOM 1490 O O . ALA A 1 192 ? -1.34 10.953 12.461 1 97.75 192 ALA A O 1
ATOM 1491 N N . VAL A 1 193 ? -1.239 10.844 10.312 1 98.12 193 VAL A N 1
ATOM 1492 C CA . VAL A 1 193 ? -1.992 12.062 10.016 1 98.12 193 VAL A CA 1
ATOM 1493 C C . VAL A 1 193 ? -3.055 11.766 8.961 1 98.12 193 VAL A C 1
ATOM 1495 O O . VAL A 1 193 ? -2.732 11.359 7.84 1 98.12 193 VAL A O 1
ATOM 1498 N N . GLY A 1 194 ? -4.262 11.898 9.289 1 97.06 194 GLY A N 1
ATOM 1499 C CA . GLY A 1 194 ? -5.316 11.516 8.367 1 97.06 194 GLY A CA 1
ATOM 1500 C C . GLY A 1 194 ? -6.59 12.312 8.555 1 97.06 194 GLY A C 1
ATOM 1501 O O . GLY A 1 194 ? -6.715 13.078 9.508 1 97.06 194 GLY A O 1
ATOM 1502 N N . SER A 1 195 ? -7.492 12.148 7.605 1 97.06 195 SER A N 1
ATOM 1503 C CA . SER A 1 195 ? -8.758 12.875 7.609 1 97.06 195 SER A CA 1
ATOM 1504 C C . SER A 1 195 ? -9.781 12.203 8.516 1 97.06 195 SER A C 1
ATOM 1506 O O . SER A 1 195 ? -10.594 12.875 9.148 1 97.06 195 SER A O 1
ATOM 1508 N N . THR A 1 196 ? -9.711 10.875 8.656 1 98.06 196 THR A N 1
ATOM 1509 C CA . THR A 1 196 ? -10.711 10.133 9.406 1 98.06 196 THR A CA 1
ATOM 1510 C C . THR A 1 196 ? -10.602 10.43 10.898 1 98.06 196 THR A C 1
ATOM 1512 O O . THR A 1 196 ? -11.555 10.211 11.656 1 98.06 196 THR A O 1
ATOM 1515 N N . TYR A 1 197 ? -9.539 10.961 11.352 1 98.31 197 TYR A N 1
ATOM 1516 C CA . TYR A 1 197 ? -9.32 11.133 12.781 1 98.31 197 TYR A CA 1
ATOM 1517 C C . TYR A 1 197 ? -10.156 12.281 13.328 1 98.31 197 TYR A C 1
ATOM 1519 O O . TYR A 1 197 ? -10.305 12.422 14.547 1 98.31 197 TYR A O 1
ATOM 1527 N N . ASN A 1 198 ? -10.648 13.07 12.367 1 98.25 198 ASN A N 1
ATOM 1528 C CA . ASN A 1 198 ? -11.586 14.125 12.734 1 98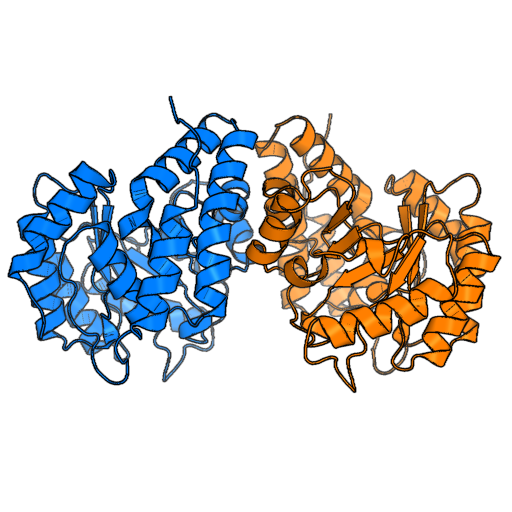.25 198 ASN A CA 1
ATOM 1529 C C . ASN A 1 198 ? -12.875 13.547 13.305 1 98.25 198 ASN A C 1
ATOM 1531 O O . ASN A 1 198 ? -13.562 14.203 14.094 1 98.25 198 ASN A O 1
ATOM 1535 N N . TYR A 1 199 ? -13.25 12.305 12.945 1 98.38 199 TYR A N 1
ATOM 1536 C CA . TYR A 1 199 ? -14.523 11.758 13.398 1 98.38 199 TYR A CA 1
ATOM 1537 C C . TYR A 1 199 ? -14.375 10.297 13.82 1 98.38 199 TYR A C 1
ATOM 1539 O O . TYR A 1 199 ? -15.297 9.719 14.398 1 98.38 199 TYR A O 1
ATOM 1547 N N . LEU A 1 200 ? -13.242 9.742 13.594 1 98.31 200 LEU A N 1
ATOM 1548 C CA . LEU A 1 200 ? -12.93 8.391 14.07 1 98.31 200 LEU A CA 1
ATOM 1549 C C . LEU A 1 200 ? -11.602 8.375 14.812 1 98.31 200 LEU A C 1
ATOM 1551 O O . LEU A 1 200 ? -10.875 7.379 14.773 1 98.31 200 LEU A O 1
ATOM 1555 N N . GLY A 1 201 ? -11.266 9.516 15.398 1 98.19 201 GLY A N 1
ATOM 1556 C CA . GLY A 1 201 ? -10.016 9.625 16.125 1 98.19 201 GLY A CA 1
ATOM 1557 C C . GLY A 1 201 ? -9.93 8.672 17.312 1 98.19 201 GLY A C 1
ATOM 1558 O O . GLY A 1 201 ? -8.875 8.086 17.562 1 98.19 201 GLY A O 1
ATOM 1559 N N . ARG A 1 202 ? -10.961 8.508 18.047 1 97.44 202 ARG A N 1
ATOM 1560 C CA . ARG A 1 202 ? -10.992 7.613 19.188 1 97.44 202 ARG A CA 1
ATOM 1561 C C . ARG A 1 202 ? -10.719 6.172 18.781 1 97.44 202 ARG A C 1
ATOM 1563 O O . ARG A 1 202 ? -9.906 5.484 19.391 1 97.44 202 ARG A O 1
ATOM 1570 N N . GLN A 1 203 ? -11.414 5.711 17.75 1 97.69 203 GLN A N 1
ATOM 1571 C CA . GLN A 1 203 ? -11.234 4.352 17.25 1 97.69 203 GLN A CA 1
ATOM 1572 C C . GLN A 1 203 ? -9.805 4.133 16.766 1 97.69 203 GLN A C 1
ATOM 1574 O O . GLN A 1 203 ? -9.227 3.066 16.984 1 97.69 203 GLN A O 1
ATOM 1579 N N . THR A 1 204 ? -9.258 5.145 16.109 1 98.06 204 THR A N 1
ATOM 1580 C CA . THR A 1 204 ? -7.887 5.027 15.609 1 98.06 204 THR A CA 1
ATOM 1581 C C . THR A 1 204 ? -6.898 4.969 16.766 1 98.06 204 THR A C 1
ATOM 1583 O O . THR A 1 204 ? -5.938 4.195 16.734 1 98.06 204 THR A O 1
ATOM 1586 N N . ASN A 1 205 ? -7.133 5.789 17.797 1 97.81 205 ASN A N 1
ATOM 1587 C CA . ASN A 1 205 ? -6.289 5.734 18.984 1 97.81 205 ASN A CA 1
ATOM 1588 C C . ASN A 1 205 ? -6.316 4.348 19.625 1 97.81 205 ASN A C 1
ATOM 1590 O O . ASN A 1 205 ? -5.285 3.846 20.078 1 97.81 205 ASN A O 1
ATOM 1594 N N . LEU A 1 206 ? -7.465 3.758 19.656 1 97.75 206 LEU A N 1
ATOM 1595 C CA . LEU A 1 206 ? -7.598 2.414 20.219 1 97.75 206 LEU A CA 1
ATOM 1596 C C . LEU A 1 206 ? -6.852 1.398 19.359 1 97.75 206 LEU A C 1
ATOM 1598 O O . LEU A 1 206 ? -6.238 0.466 19.875 1 97.75 206 LEU A O 1
ATOM 1602 N N . MET A 1 207 ? -6.887 1.572 18.078 1 97.69 207 MET A N 1
ATOM 1603 C CA . MET A 1 207 ? -6.113 0.717 17.188 1 97.69 207 MET A CA 1
ATOM 1604 C C . MET A 1 207 ? -4.621 0.856 17.453 1 97.69 207 MET A C 1
ATOM 1606 O O . MET A 1 207 ? -3.908 -0.144 17.547 1 97.69 207 MET A O 1
ATOM 1610 N N . LEU A 1 208 ? -4.172 2.092 17.562 1 97.81 208 LEU A N 1
ATOM 1611 C CA . LEU A 1 208 ? -2.76 2.357 17.828 1 97.81 208 LEU A CA 1
ATOM 1612 C C . LEU A 1 208 ? -2.324 1.738 19.141 1 97.81 208 LEU A C 1
ATOM 1614 O O . LEU A 1 208 ? -1.234 1.167 19.234 1 97.81 208 LEU A O 1
ATOM 1618 N N . GLN A 1 209 ? -3.166 1.865 20.125 1 97.38 209 GLN A N 1
ATOM 1619 C CA . GLN A 1 209 ? -2.875 1.281 21.438 1 97.38 209 GLN A CA 1
ATOM 1620 C C . GLN A 1 209 ? -2.805 -0.24 21.359 1 97.38 209 GLN A C 1
ATOM 1622 O O . GLN A 1 209 ? -1.906 -0.857 21.922 1 97.38 209 GLN A O 1
ATOM 1627 N N . ALA A 1 210 ? -3.777 -0.817 20.688 1 97.31 210 ALA A N 1
ATOM 1628 C CA . ALA A 1 210 ? -3.783 -2.268 20.5 1 97.31 210 ALA A CA 1
ATOM 1629 C C . ALA A 1 210 ? -2.504 -2.74 19.828 1 97.31 210 ALA A C 1
ATOM 1631 O O . ALA A 1 210 ? -1.884 -3.715 20.25 1 97.31 210 ALA A O 1
ATOM 1632 N N . PHE A 1 211 ? -2.109 -2.074 18.812 1 96.88 211 PHE A N 1
ATOM 1633 C CA . PHE A 1 211 ? -0.894 -2.42 18.094 1 96.88 211 PHE A CA 1
ATOM 1634 C C . PHE A 1 211 ? 0.327 -2.314 19 1 96.88 211 PHE A C 1
ATOM 1636 O O . PHE A 1 211 ? 1.181 -3.205 19 1 96.88 211 PHE A O 1
ATOM 1643 N N . ALA A 1 212 ? 0.398 -1.24 19.719 1 96 212 ALA A N 1
ATOM 1644 C CA . ALA A 1 212 ? 1.525 -1.014 20.625 1 96 212 ALA A CA 1
ATOM 1645 C C . ALA A 1 212 ? 1.611 -2.111 21.672 1 96 212 ALA A C 1
ATOM 1647 O O . ALA A 1 212 ? 2.705 -2.48 22.109 1 96 212 ALA A O 1
ATOM 1648 N N . LYS A 1 213 ? 0.495 -2.633 22.062 1 95.81 213 LYS A N 1
ATOM 1649 C CA . LYS A 1 213 ? 0.432 -3.684 23.078 1 95.81 213 LYS A CA 1
ATOM 1650 C C . LYS A 1 213 ? 0.55 -5.066 22.438 1 95.81 213 LYS A C 1
ATOM 1652 O O . LYS A 1 213 ? 0.341 -6.082 23.109 1 95.81 213 LYS A O 1
ATOM 1657 N N . LEU A 1 214 ? 0.704 -5.145 21.203 1 93.44 214 LEU A N 1
ATOM 1658 C CA . LEU A 1 214 ? 0.896 -6.367 20.422 1 93.44 214 LEU A CA 1
ATOM 1659 C C . LEU A 1 214 ? -0.386 -7.191 20.391 1 93.44 214 LEU A C 1
ATOM 1661 O O . LEU A 1 214 ? -0.337 -8.414 20.25 1 93.44 214 LEU A O 1
ATOM 1665 N N . ASP A 1 215 ? -1.463 -6.492 20.688 1 95.12 215 ASP A N 1
ATOM 1666 C CA . ASP A 1 215 ? -2.758 -7.113 20.422 1 95.12 215 ASP A CA 1
ATOM 1667 C C . ASP A 1 215 ? -3.148 -6.953 18.953 1 95.12 215 ASP A C 1
ATOM 1669 O O . ASP A 1 215 ? -4.055 -6.184 18.625 1 95.12 215 ASP A O 1
ATOM 1673 N N . PHE A 1 216 ? -2.623 -7.719 18.125 1 93.94 216 PHE A N 1
ATOM 1674 C CA . PHE A 1 216 ? -2.727 -7.582 16.688 1 93.94 216 PHE A CA 1
ATOM 1675 C C . PHE A 1 216 ? -4.145 -7.883 16.219 1 93.94 216 PHE A C 1
ATOM 1677 O O . PHE A 1 216 ? -4.645 -7.25 15.281 1 93.94 216 PHE A O 1
ATOM 1684 N N . ALA A 1 217 ? -4.727 -8.836 16.797 1 94.81 217 ALA A N 1
ATOM 1685 C CA . ALA A 1 217 ? -6.09 -9.188 16.406 1 94.81 217 ALA A CA 1
ATOM 1686 C C . ALA A 1 217 ? -7.035 -8.008 16.578 1 94.81 217 ALA A C 1
ATOM 1688 O O . ALA A 1 217 ? -7.84 -7.711 15.695 1 94.81 217 ALA A O 1
ATOM 1689 N N . LEU A 1 218 ? -6.891 -7.332 17.734 1 97.06 218 LEU A N 1
ATOM 1690 C CA . LEU A 1 218 ? -7.734 -6.172 18 1 97.06 218 LEU A CA 1
ATOM 1691 C C . LEU A 1 218 ? -7.387 -5.02 17.062 1 97.06 218 LEU A C 1
ATOM 1693 O O . LEU A 1 218 ? -8.281 -4.344 16.547 1 97.06 218 LEU A O 1
ATOM 1697 N N . ALA A 1 219 ? -6.102 -4.742 16.797 1 97.44 219 ALA A N 1
ATOM 1698 C CA . ALA A 1 219 ? -5.684 -3.711 15.852 1 97.44 219 ALA A CA 1
ATOM 1699 C C . ALA A 1 219 ? -6.258 -3.977 14.461 1 97.44 219 ALA A C 1
ATOM 1701 O O . ALA A 1 219 ? -6.742 -3.057 13.797 1 97.44 219 ALA A O 1
ATOM 1702 N N . GLN A 1 220 ? -6.238 -5.242 14.055 1 97.38 220 GLN A N 1
ATOM 1703 C CA . GLN A 1 220 ? -6.793 -5.645 12.766 1 97.38 220 GLN A CA 1
ATOM 1704 C C . GLN A 1 220 ? -8.289 -5.34 12.695 1 97.38 220 GLN A C 1
ATOM 1706 O O . GLN A 1 220 ? -8.781 -4.852 11.672 1 97.38 220 GLN A O 1
ATOM 1711 N N . GLN A 1 221 ? -8.961 -5.637 13.758 1 97.56 221 GLN A N 1
ATOM 1712 C CA . GLN A 1 221 ? -10.398 -5.406 13.781 1 97.56 221 GLN A CA 1
ATOM 1713 C C . GLN A 1 221 ? -10.727 -3.932 13.562 1 97.56 221 GLN A C 1
ATOM 1715 O O . GLN A 1 221 ? -11.625 -3.596 12.789 1 97.56 221 GLN A O 1
ATOM 1720 N N . TYR A 1 222 ? -9.984 -3.082 14.266 1 98.19 222 TYR A N 1
ATOM 1721 C CA . TYR A 1 222 ? -10.203 -1.651 14.078 1 98.19 222 TYR A CA 1
ATOM 1722 C C . TYR A 1 222 ? -9.891 -1.231 12.648 1 98.19 222 TYR A C 1
ATOM 1724 O O . TYR A 1 222 ? -10.625 -0.437 12.055 1 98.19 222 TYR A O 1
ATOM 1732 N N . GLN A 1 223 ? -8.781 -1.747 12.055 1 98.44 223 GLN A N 1
ATOM 1733 C CA . GLN A 1 223 ? -8.438 -1.452 10.664 1 98.44 223 GLN A CA 1
ATOM 1734 C C . GLN A 1 223 ? -9.539 -1.925 9.711 1 98.44 223 GLN A C 1
ATOM 1736 O O . GLN A 1 223 ? -9.906 -1.21 8.781 1 98.44 223 GLN A O 1
ATOM 1741 N N . PHE A 1 224 ? -10.078 -3.109 9.977 1 98.38 224 PHE A N 1
ATOM 1742 C CA . PHE A 1 224 ? -11.125 -3.676 9.133 1 98.38 224 PHE A CA 1
ATOM 1743 C C . PHE A 1 224 ? -12.375 -2.812 9.164 1 98.38 224 PHE A C 1
ATOM 1745 O O . PHE A 1 224 ? -12.953 -2.498 8.117 1 98.38 224 PHE A O 1
ATOM 1752 N N . LEU A 1 225 ? -12.758 -2.428 10.328 1 98.44 225 LEU A N 1
ATOM 1753 C CA . LEU A 1 225 ? -14 -1.687 10.492 1 98.44 225 LEU A CA 1
ATOM 1754 C C . LEU A 1 225 ? -13.875 -0.277 9.93 1 98.44 225 LEU A C 1
ATOM 1756 O O . LEU A 1 225 ? -14.789 0.215 9.258 1 98.44 225 LEU A O 1
ATOM 1760 N N . THR A 1 226 ? -12.75 0.38 10.172 1 98.44 226 THR A N 1
ATOM 1761 C CA . THR A 1 226 ? -12.492 1.659 9.516 1 98.44 226 THR A CA 1
ATOM 1762 C C . THR A 1 226 ? -12.508 1.507 8 1 98.44 226 THR A C 1
ATOM 1764 O O . THR A 1 226 ? -13.094 2.33 7.293 1 98.44 226 THR A O 1
ATOM 1767 N N . GLY A 1 227 ? -11.883 0.453 7.539 1 98.44 227 GLY A N 1
ATOM 1768 C CA . GLY A 1 227 ? -11.852 0.168 6.113 1 98.44 227 GLY A CA 1
ATOM 1769 C C . GLY A 1 227 ? -13.219 -0.129 5.535 1 98.44 227 GLY A C 1
ATOM 1770 O O . GLY A 1 227 ? -13.5 0.215 4.383 1 98.44 227 GLY A O 1
ATOM 1771 N N . GLU A 1 228 ? -14.016 -0.81 6.312 1 98.19 228 GLU A N 1
ATOM 1772 C CA . GLU A 1 228 ? -15.375 -1.101 5.867 1 98.19 228 GLU A CA 1
ATOM 1773 C C . GLU A 1 228 ? -16.141 0.182 5.547 1 98.19 228 GLU A C 1
ATOM 1775 O O . GLU A 1 228 ? -16.781 0.284 4.504 1 98.19 228 GLU A O 1
ATOM 1780 N N . PHE A 1 229 ? -16.062 1.165 6.406 1 98.75 229 PHE A N 1
ATOM 1781 C CA . PHE A 1 229 ? -16.703 2.455 6.176 1 98.75 229 PHE A CA 1
ATOM 1782 C C . PHE A 1 229 ? -16.094 3.148 4.961 1 98.75 229 PHE A C 1
ATOM 1784 O O . PHE A 1 229 ? -16.812 3.561 4.051 1 98.75 229 PHE A O 1
ATOM 1791 N N . LEU A 1 230 ? -14.773 3.201 4.895 1 98.69 230 LEU A N 1
ATOM 1792 C CA . LEU A 1 230 ? -14.094 3.932 3.83 1 98.69 230 LEU A CA 1
ATOM 1793 C C . LEU A 1 230 ? -14.305 3.252 2.482 1 98.69 230 LEU A C 1
ATOM 1795 O O . LEU A 1 230 ? -14.508 3.926 1.469 1 98.69 230 LEU A O 1
ATOM 1799 N N . ASN A 1 231 ? -14.227 1.912 2.523 1 98.25 231 ASN A N 1
ATOM 1800 C CA . ASN A 1 231 ? -14.508 1.172 1.297 1 98.25 231 ASN A CA 1
ATOM 1801 C C . ASN A 1 231 ? -15.883 1.519 0.731 1 98.25 231 ASN A C 1
ATOM 1803 O O . ASN A 1 231 ? -16.031 1.691 -0.479 1 98.25 231 ASN A O 1
ATOM 1807 N N . PHE A 1 232 ? -16.875 1.636 1.544 1 98.25 232 PHE A N 1
ATOM 1808 C CA . PHE A 1 232 ? -18.25 1.931 1.173 1 98.25 232 PHE A CA 1
ATOM 1809 C C . PHE A 1 232 ? -18.375 3.34 0.604 1 98.25 232 PHE A C 1
ATOM 1811 O O . PHE A 1 232 ? -18.906 3.531 -0.486 1 98.25 232 PHE A O 1
ATOM 1818 N N . VAL A 1 233 ? -17.781 4.328 1.254 1 98.56 233 VAL A N 1
ATOM 1819 C CA . VAL A 1 233 ? -18 5.715 0.851 1 98.56 233 VAL A CA 1
ATOM 1820 C C . VAL A 1 233 ? -17.109 6.051 -0.348 1 98.56 233 VAL A C 1
ATOM 1822 O O . VAL A 1 233 ? -17.469 6.879 -1.184 1 98.56 233 VAL A O 1
ATOM 1825 N N . ILE A 1 234 ? -15.953 5.422 -0.436 1 97.69 234 ILE A N 1
ATOM 1826 C CA . ILE A 1 234 ? -15.109 5.629 -1.604 1 97.69 234 ILE A CA 1
ATOM 1827 C C . ILE A 1 234 ? -15.859 5.211 -2.867 1 97.69 234 ILE A C 1
ATOM 1829 O O . ILE A 1 234 ? -15.789 5.895 -3.891 1 97.69 234 ILE A O 1
ATOM 1833 N N . LYS A 1 235 ? -16.609 4.105 -2.795 1 95.88 235 LYS A N 1
ATOM 1834 C CA . LYS A 1 235 ? -17.406 3.623 -3.928 1 95.88 235 LYS A CA 1
ATOM 1835 C C . LYS A 1 235 ? -18.484 4.633 -4.316 1 95.88 235 LYS A C 1
ATOM 1837 O O . LYS A 1 235 ? -18.906 4.672 -5.469 1 95.88 235 LYS A O 1
ATOM 1842 N N . LEU A 1 236 ? -18.859 5.512 -3.357 1 97.5 236 LEU A N 1
ATOM 1843 C CA . LEU A 1 236 ? -19.906 6.512 -3.592 1 97.5 236 LEU A CA 1
ATOM 1844 C C . LEU A 1 236 ? -19.297 7.828 -4.055 1 97.5 236 LEU A C 1
ATOM 1846 O O . LEU A 1 236 ? -20.016 8.773 -4.375 1 97.5 236 LEU A O 1
ATOM 1850 N N . GLY A 1 237 ? -17.984 7.898 -4.117 1 96.56 237 GLY A N 1
ATOM 1851 C CA . GLY A 1 237 ? -17.312 9.172 -4.352 1 96.56 237 GLY A CA 1
ATOM 1852 C C . GLY A 1 237 ? -17.016 9.93 -3.074 1 96.56 237 GLY A C 1
ATOM 1853 O O . GLY A 1 237 ? -17.875 10.641 -2.549 1 96.56 237 GLY A O 1
ATOM 1854 N N . PHE A 1 238 ? -15.82 9.805 -2.604 1 97.31 238 PHE A N 1
ATOM 1855 C CA . PHE A 1 238 ? -15.438 10.336 -1.301 1 97.31 238 PHE A CA 1
ATOM 1856 C C . PHE A 1 238 ? -14.312 11.352 -1.438 1 97.31 238 PHE A C 1
ATOM 1858 O O . PHE A 1 238 ? -13.211 11 -1.869 1 97.31 238 PHE A O 1
ATOM 1865 N N . GLY A 1 239 ? -14.578 12.609 -1.212 1 96.81 239 GLY A N 1
ATOM 1866 C CA . GLY A 1 239 ? -13.617 13.711 -1.232 1 96.81 239 GLY A CA 1
ATOM 1867 C C . GLY A 1 239 ? -13.805 14.688 -0.085 1 96.81 239 GLY A C 1
ATOM 1868 O O . GLY A 1 239 ? -14.375 14.328 0.95 1 96.81 239 GLY A O 1
ATOM 1869 N N . VAL A 1 240 ? -13.25 15.805 -0.242 1 97.25 240 VAL A N 1
ATOM 1870 C CA . VAL A 1 240 ? -13.25 16.812 0.81 1 97.25 240 VAL A CA 1
ATOM 1871 C C . VAL A 1 240 ? -14.68 17.172 1.186 1 97.25 240 VAL A C 1
ATOM 1873 O O . VAL A 1 240 ? -15.023 17.234 2.369 1 97.25 240 VAL A O 1
ATOM 1876 N N . ALA A 1 241 ? -15.547 17.375 0.155 1 97.81 241 ALA A N 1
ATOM 1877 C CA . ALA A 1 241 ? -16.938 17.734 0.407 1 97.81 241 ALA A CA 1
ATOM 1878 C C . ALA A 1 241 ? -17.656 16.656 1.22 1 97.81 241 ALA A C 1
ATOM 1880 O O . ALA A 1 241 ? -18.391 16.953 2.152 1 97.81 241 ALA A O 1
ATOM 1881 N N . GLN A 1 242 ? -17.453 15.43 0.844 1 98.56 242 GLN A N 1
ATOM 1882 C CA . GLN A 1 242 ? -18.062 14.289 1.521 1 98.56 242 GLN A CA 1
ATOM 1883 C C . GLN A 1 242 ? -17.5 14.125 2.934 1 98.56 242 GLN A C 1
ATOM 1885 O O . GLN A 1 242 ? -18.25 13.797 3.861 1 98.56 242 GLN A O 1
ATOM 1890 N N . THR A 1 243 ? -16.203 14.359 3.113 1 98.31 243 THR A N 1
ATOM 1891 C CA . THR A 1 243 ? -15.594 14.32 4.438 1 98.31 243 THR A CA 1
ATOM 1892 C C . THR A 1 243 ? -16.203 15.391 5.344 1 98.31 243 THR A C 1
ATOM 1894 O O . THR A 1 243 ? -16.469 15.133 6.52 1 98.31 243 THR A O 1
ATOM 1897 N N . LYS A 1 244 ? -16.406 16.594 4.812 1 97.75 244 LYS A N 1
ATOM 1898 C CA . LYS A 1 244 ? -17.047 17.656 5.57 1 97.75 244 LYS A CA 1
ATOM 1899 C C . LYS A 1 244 ? -18.453 17.25 6.02 1 97.75 244 LYS A C 1
ATOM 1901 O O . LYS A 1 244 ? -18.844 17.531 7.152 1 97.75 244 LYS A O 1
ATOM 1906 N N . ALA A 1 245 ? -19.172 16.594 5.16 1 98.44 245 ALA A N 1
ATOM 1907 C CA . ALA A 1 245 ? -20.516 16.125 5.492 1 98.44 245 ALA A CA 1
ATOM 1908 C C . ALA A 1 245 ? -20.469 15.102 6.621 1 98.44 245 ALA A C 1
ATOM 1910 O O . ALA A 1 245 ? -21.266 15.172 7.559 1 98.44 245 ALA A O 1
ATOM 1911 N N . VAL A 1 246 ? -19.547 14.172 6.566 1 98.75 246 VAL A N 1
ATOM 1912 C CA . VAL A 1 246 ? -19.406 13.156 7.602 1 98.75 246 VAL A CA 1
ATOM 1913 C C . VAL A 1 246 ? -19.062 13.82 8.938 1 98.75 246 VAL A C 1
ATOM 1915 O O . VAL A 1 246 ? -19.672 13.516 9.961 1 98.75 246 VAL A O 1
ATOM 1918 N N . MET A 1 247 ? -18.078 14.742 8.891 1 98.19 247 MET A N 1
ATOM 1919 C CA . MET A 1 247 ? -17.688 15.461 10.102 1 98.19 247 MET A CA 1
ATOM 1920 C C . MET A 1 247 ? -18.875 16.203 10.703 1 98.19 247 MET A C 1
ATOM 1922 O O . MET A 1 247 ? -19.047 16.219 11.922 1 98.19 247 MET A O 1
ATOM 1926 N N . THR A 1 248 ? -19.641 16.797 9.836 1 98.19 248 THR A N 1
ATOM 1927 C CA . THR A 1 248 ? -20.797 17.562 10.297 1 98.19 248 THR A CA 1
ATOM 1928 C C . THR A 1 248 ? -21.797 16.672 11.023 1 98.19 248 THR A C 1
ATOM 1930 O O . THR A 1 248 ? -22.203 16.969 12.148 1 98.19 248 THR A O 1
ATOM 1933 N N . PHE A 1 249 ? -22.172 15.539 10.43 1 98.06 249 PHE A N 1
ATOM 1934 C CA . PHE A 1 249 ? -23.234 14.766 11.055 1 98.06 249 PHE A CA 1
ATOM 1935 C C . PHE A 1 249 ? -22.703 13.969 12.242 1 98.06 249 PHE A C 1
ATOM 1937 O O . PHE A 1 249 ? -23.469 13.602 13.141 1 98.06 249 PHE A O 1
ATOM 1944 N N . VAL A 1 250 ? -21.422 13.695 12.32 1 98.44 250 VAL A N 1
ATOM 1945 C CA . VAL A 1 250 ? -20.875 12.945 13.445 1 98.44 250 VAL A CA 1
ATOM 1946 C C . VAL A 1 250 ? -20.641 13.883 14.625 1 98.44 250 VAL A C 1
ATOM 1948 O O . VAL A 1 250 ? -20.969 13.547 15.766 1 98.44 250 VAL A O 1
ATOM 1951 N N . SER A 1 251 ? -20.125 15.07 14.391 1 98.19 251 SER A N 1
ATOM 1952 C CA . SER A 1 251 ? -19.688 15.969 15.453 1 98.19 251 SER A CA 1
ATOM 1953 C C . SER A 1 251 ? -20.812 16.922 15.852 1 98.19 251 SER A C 1
ATOM 1955 O O . SER A 1 251 ? -20.781 17.484 16.953 1 98.19 251 SER A O 1
ATOM 1957 N N . GLY A 1 252 ? -21.688 17.188 14.938 1 98 252 GLY A N 1
ATOM 1958 C CA . GLY A 1 252 ? -22.688 18.219 15.133 1 98 252 GLY A CA 1
ATOM 1959 C C . GLY A 1 252 ? -22.156 19.609 14.812 1 98 252 GLY A C 1
ATOM 1960 O O . GLY A 1 252 ? -22.906 20.594 14.891 1 98 252 GLY A O 1
ATOM 1961 N N . ILE A 1 253 ? -20.891 19.766 14.422 1 97.94 253 ILE A N 1
ATOM 1962 C CA . ILE A 1 253 ? -20.281 21.031 14.062 1 97.94 253 ILE A CA 1
ATOM 1963 C C . ILE A 1 253 ? -20.531 21.328 12.586 1 97.94 253 ILE A C 1
ATOM 1965 O O . ILE A 1 253 ? -20.203 20.516 11.719 1 97.94 253 ILE A O 1
ATOM 1969 N N . PRO A 1 254 ? -21.109 22.484 12.242 1 96.62 254 PRO A N 1
ATOM 1970 C CA . PRO A 1 254 ? -21.312 22.797 10.828 1 96.62 254 PRO A CA 1
ATOM 1971 C C . PRO A 1 254 ? -20.016 23.156 10.102 1 96.62 254 PRO A C 1
ATOM 1973 O O . PRO A 1 254 ? -19.469 24.234 10.312 1 96.62 254 PRO A O 1
ATOM 1976 N N . MET A 1 255 ? -19.609 22.281 9.211 1 96.69 255 MET A N 1
ATOM 1977 C CA . MET A 1 255 ? -18.359 22.469 8.492 1 96.69 255 MET A CA 1
ATOM 1978 C C . MET A 1 255 ? -18.547 23.422 7.312 1 96.69 255 MET A C 1
ATOM 1980 O O . MET A 1 255 ? -17.578 23.969 6.781 1 96.69 255 MET A O 1
ATOM 1984 N N . GLY A 1 256 ? -19.844 23.641 6.902 1 95.5 256 GLY A N 1
ATOM 1985 C CA . GLY A 1 256 ? -20.125 24.531 5.785 1 95.5 256 GLY A CA 1
ATOM 1986 C C . GLY A 1 256 ? -19.812 23.906 4.438 1 95.5 256 GLY A C 1
ATOM 1987 O O . GLY A 1 256 ? -19.344 22.766 4.367 1 95.5 256 GLY A O 1
ATOM 1988 N N . PRO A 1 257 ? -20.156 24.609 3.34 1 95.81 257 PRO A N 1
ATOM 1989 C CA . PRO A 1 257 ? -19.891 24.125 1.986 1 95.81 257 PRO A CA 1
ATOM 1990 C C . PRO A 1 257 ? -18.422 24.188 1.611 1 95.81 257 PRO A C 1
ATOM 1992 O O . PRO A 1 257 ? -17.672 25.016 2.152 1 95.81 257 PRO A O 1
ATOM 1995 N N . PRO A 1 258 ? -18.031 23.281 0.749 1 97.06 258 PRO A N 1
ATOM 1996 C CA . PRO A 1 258 ? -16.672 23.422 0.209 1 97.06 258 PRO A CA 1
ATOM 1997 C C . PRO A 1 258 ? -16.547 24.625 -0.737 1 97.06 258 PRO A C 1
ATOM 1999 O O . PRO A 1 258 ? -17.562 25.203 -1.146 1 97.06 258 PRO A O 1
ATOM 2002 N N . ARG A 1 259 ? -15.32 25 -0.989 1 96.88 259 ARG A N 1
ATOM 2003 C CA . ARG A 1 259 ? -15.102 26.062 -1.968 1 96.88 259 ARG A CA 1
ATOM 2004 C C . ARG A 1 259 ? -15.055 25.5 -3.385 1 96.88 259 ARG A C 1
ATOM 2006 O O . ARG A 1 259 ? -14.492 24.422 -3.615 1 96.88 259 ARG A O 1
ATOM 2013 N N . LEU A 1 260 ? -15.656 26.312 -4.293 1 96.38 260 LEU A N 1
ATOM 2014 C CA . LEU A 1 260 ? -15.578 25.922 -5.699 1 96.38 260 LEU A CA 1
ATOM 2015 C C . LEU A 1 260 ? -14.133 25.672 -6.109 1 9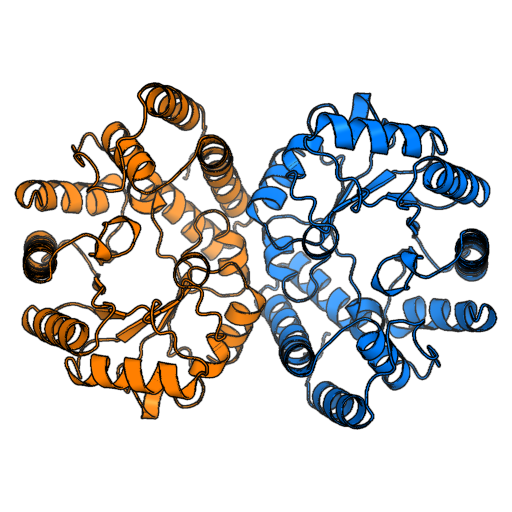6.38 260 LEU A C 1
ATOM 2017 O O . LEU A 1 260 ? -13.219 26.344 -5.637 1 96.38 260 LEU A O 1
ATOM 2021 N N . PRO A 1 261 ? -13.875 24.688 -6.91 1 97.25 261 PRO A N 1
ATOM 2022 C CA . PRO A 1 261 ? -14.812 23.969 -7.781 1 97.25 261 PRO A CA 1
ATOM 2023 C C . PRO A 1 261 ? -15.445 22.75 -7.102 1 97.25 261 PRO A C 1
ATOM 2025 O O . PRO A 1 261 ? -16.234 22.031 -7.723 1 97.25 261 PRO A O 1
ATOM 2028 N N . LEU A 1 262 ? -15.109 22.469 -5.84 1 97 262 LEU A N 1
ATOM 2029 C CA . LEU A 1 262 ? -15.781 21.406 -5.113 1 97 262 LEU A CA 1
ATOM 2030 C C . LEU A 1 262 ? -17.234 21.766 -4.852 1 97 262 LEU A C 1
ATOM 2032 O O . LEU A 1 262 ? -17.578 22.938 -4.664 1 97 262 LEU A O 1
ATOM 2036 N N . VAL A 1 263 ? -18.031 20.75 -4.844 1 97.12 263 VAL A N 1
ATOM 2037 C CA . VAL A 1 263 ? -19.453 20.969 -4.598 1 97.12 263 VAL A CA 1
ATOM 2038 C C . VAL A 1 263 ? -19.906 20.141 -3.408 1 97.12 263 VAL A C 1
ATOM 2040 O O . VAL A 1 263 ? -19.234 19.172 -3.025 1 97.12 263 VAL A O 1
ATOM 2043 N N . ASP A 1 264 ? -21 20.484 -2.898 1 97.31 264 ASP A N 1
ATOM 2044 C CA . ASP A 1 264 ? -21.531 19.828 -1.704 1 97.31 264 ASP A CA 1
ATOM 2045 C C . ASP A 1 264 ? -21.766 18.344 -1.954 1 97.31 264 ASP A C 1
ATOM 2047 O O . ASP A 1 264 ? -22.172 17.953 -3.053 1 97.31 264 ASP A O 1
ATOM 2051 N N . ALA A 1 265 ? -21.562 17.578 -0.871 1 98.19 265 ALA A N 1
ATOM 2052 C CA . ALA A 1 265 ? -22 16.188 -0.903 1 98.19 265 ALA A CA 1
ATOM 2053 C C . ALA A 1 265 ? -23.516 16.094 -1.139 1 98.19 265 ALA A C 1
ATOM 2055 O O . ALA A 1 265 ? -24.281 16.906 -0.609 1 98.19 265 ALA A O 1
ATOM 2056 N N . SER A 1 266 ? -23.938 15.164 -1.884 1 98.31 266 SER A N 1
ATOM 2057 C CA . SER A 1 266 ? -25.359 14.969 -2.119 1 98.31 266 SER A CA 1
ATOM 2058 C C . SER A 1 266 ? -26.062 14.469 -0.864 1 98.31 266 SER A C 1
ATOM 2060 O O . SER A 1 266 ? -25.438 13.852 0 1 98.31 266 SER A O 1
ATOM 2062 N N . ASN A 1 267 ? -27.359 14.766 -0.798 1 98.25 267 ASN A N 1
ATOM 2063 C CA . ASN A 1 267 ? -28.172 14.219 0.292 1 98.25 267 ASN A CA 1
ATOM 2064 C C . ASN A 1 267 ? -28.141 12.695 0.287 1 98.25 267 ASN A C 1
ATOM 2066 O O . ASN A 1 267 ? -28.156 12.062 1.347 1 98.25 267 ASN A O 1
ATOM 2070 N N . GLU A 1 268 ? -28.188 12.156 -0.842 1 98.44 268 GLU A N 1
ATOM 2071 C CA . GLU A 1 268 ? -28.125 10.703 -0.968 1 98.44 268 GLU A CA 1
ATOM 2072 C C . GLU A 1 268 ? -26.844 10.148 -0.33 1 98.44 268 GLU A C 1
ATOM 2074 O O . GLU A 1 268 ? -26.891 9.172 0.419 1 98.44 268 GLU A O 1
ATOM 2079 N N . PHE A 1 269 ? -25.734 10.766 -0.625 1 98.69 269 PHE A N 1
ATOM 2080 C CA . PHE A 1 269 ? -24.469 10.359 -0.007 1 98.69 269 PHE A CA 1
ATOM 2081 C C . PHE A 1 269 ? -24.562 10.445 1.512 1 98.69 269 PHE A C 1
ATOM 2083 O O . PHE A 1 269 ? -24.172 9.516 2.217 1 98.69 269 PHE A O 1
ATOM 2090 N N . ILE A 1 270 ? -25.047 11.531 1.994 1 98.75 270 ILE A N 1
ATOM 2091 C CA . ILE A 1 270 ? -25.094 11.797 3.43 1 98.75 270 ILE A CA 1
ATOM 2092 C C . ILE A 1 270 ? -25.922 10.719 4.129 1 98.75 270 ILE A C 1
ATOM 2094 O O . ILE A 1 270 ? -25.5 10.156 5.137 1 98.75 270 ILE A O 1
ATOM 2098 N N . VAL A 1 271 ? -27.062 10.406 3.566 1 98.75 271 VAL A N 1
ATOM 2099 C CA . VAL A 1 271 ? -27.969 9.414 4.145 1 98.75 271 VAL A CA 1
ATOM 2100 C C . VAL A 1 271 ? -27.281 8.047 4.164 1 98.75 271 VAL A C 1
ATOM 2102 O O . VAL A 1 271 ? -27.281 7.359 5.188 1 98.75 271 VAL A O 1
ATOM 2105 N N . LYS A 1 272 ? -26.672 7.684 3.076 1 98.81 272 LYS A N 1
ATOM 2106 C CA . LYS A 1 272 ? -26.031 6.383 2.961 1 98.81 272 LYS A CA 1
ATOM 2107 C C . LYS A 1 272 ? -24.812 6.289 3.879 1 98.81 272 LYS A C 1
ATOM 2109 O O . LYS A 1 272 ? -24.594 5.266 4.531 1 98.81 272 LYS A O 1
ATOM 2114 N N . ALA A 1 273 ? -24.016 7.352 3.939 1 98.81 273 ALA A N 1
ATOM 2115 C CA . ALA A 1 273 ? -22.812 7.367 4.777 1 98.81 273 ALA A CA 1
ATOM 2116 C C . ALA A 1 273 ? -23.188 7.281 6.254 1 98.81 273 ALA A C 1
ATOM 2118 O O . ALA A 1 273 ? -22.531 6.555 7.016 1 98.81 273 ALA A O 1
ATOM 2119 N N . LYS A 1 274 ? -24.188 8.062 6.625 1 98.75 274 LYS A N 1
ATOM 2120 C CA . LYS A 1 274 ? -24.625 8.031 8.016 1 98.75 274 LYS A CA 1
ATOM 2121 C C . LYS A 1 274 ? -25.125 6.645 8.406 1 98.75 274 LYS A C 1
ATOM 2123 O O . LYS A 1 274 ? -24.75 6.117 9.453 1 98.75 274 LYS A O 1
ATOM 2128 N N . ALA A 1 275 ? -25.938 6.066 7.555 1 98.75 275 ALA A N 1
ATOM 2129 C CA . ALA A 1 275 ? -26.453 4.723 7.809 1 98.75 275 ALA A CA 1
ATOM 2130 C C . ALA A 1 275 ? -25.328 3.713 7.918 1 98.75 275 ALA A C 1
ATOM 2132 O O . ALA A 1 275 ? -25.328 2.848 8.797 1 98.75 275 ALA A O 1
ATOM 2133 N N . LYS A 1 276 ? -24.375 3.789 7.039 1 98.69 276 LYS A N 1
ATOM 2134 C CA . LYS A 1 276 ? -23.234 2.865 7.051 1 98.69 276 LYS A CA 1
ATOM 2135 C C . LYS A 1 276 ? -22.422 3.016 8.328 1 98.69 276 LYS A C 1
ATOM 2137 O O . LYS A 1 276 ? -22.094 2.021 8.977 1 98.69 276 LYS A O 1
ATOM 2142 N N . LEU A 1 277 ? -22.125 4.246 8.695 1 98.5 277 LEU A N 1
ATOM 2143 C CA . LEU A 1 277 ? -21.328 4.477 9.891 1 98.5 277 LEU A CA 1
ATOM 2144 C C . LEU A 1 277 ? -22.047 3.973 11.133 1 98.5 277 LEU A C 1
ATOM 2146 O O . LEU A 1 277 ? -21.438 3.352 12.008 1 98.5 277 LEU A O 1
ATOM 2150 N N . ASP A 1 278 ? -23.359 4.18 11.18 1 97.88 278 ASP A N 1
ATOM 2151 C CA . ASP A 1 278 ? -24.188 3.756 12.312 1 97.88 278 ASP A CA 1
ATOM 2152 C C . ASP A 1 278 ? -24.25 2.232 12.406 1 97.88 278 ASP A C 1
ATOM 2154 O O . ASP A 1 278 ? -24.469 1.681 13.484 1 97.88 278 ASP A O 1
ATOM 2158 N N . SER A 1 279 ? -24.078 1.562 11.312 1 98.06 279 SER A N 1
ATOM 2159 C CA . SER A 1 279 ? -24.219 0.109 11.281 1 98.06 279 SER A CA 1
ATOM 2160 C C . SER A 1 279 ? -22.953 -0.574 11.789 1 98.06 279 SER A C 1
ATOM 2162 O O . SER A 1 279 ? -22.953 -1.773 12.07 1 98.06 279 SER A O 1
ATOM 2164 N N . ILE A 1 280 ? -21.828 0.113 11.898 1 97.69 280 ILE A N 1
ATOM 2165 C CA . ILE A 1 280 ? -20.562 -0.47 12.312 1 97.69 280 ILE A CA 1
ATOM 2166 C C . ILE A 1 280 ? -20.562 -0.67 13.828 1 97.69 280 ILE A C 1
ATOM 2168 O O . ILE A 1 280 ? -20.859 0.257 14.586 1 97.69 280 ILE A O 1
ATOM 2172 N N . VAL A 1 281 ? -20.281 -1.902 14.242 1 96.88 281 VAL A N 1
ATOM 2173 C CA . VAL A 1 281 ? -20.172 -2.234 15.656 1 96.88 281 VAL A CA 1
ATOM 2174 C C . VAL A 1 281 ? -18.703 -2.285 16.062 1 96.88 281 VAL A C 1
ATOM 2176 O O . VAL A 1 281 ? -18 -3.254 15.758 1 96.88 281 VAL A O 1
ATOM 2179 N N . TRP A 1 282 ? -18.266 -1.294 16.766 1 96.88 282 TRP A N 1
ATOM 2180 C CA . TRP A 1 282 ? -16.875 -1.192 17.172 1 96.88 282 TRP A CA 1
ATOM 2181 C C . TRP A 1 282 ? -16.594 -2.119 18.359 1 96.88 282 TRP A C 1
ATOM 2183 O O . TRP A 1 282 ? -17.469 -2.383 19.172 1 96.88 282 TRP A O 1
ATOM 2193 N N . PRO A 1 283 ? -15.352 -2.645 18.391 1 93.56 283 PRO A N 1
ATOM 2194 C CA . PRO A 1 283 ? -15 -3.49 19.531 1 93.56 283 PRO A CA 1
ATOM 2195 C C . PRO A 1 283 ? -15.125 -2.762 20.859 1 93.56 283 PRO A C 1
ATOM 2197 O O . PRO A 1 283 ? -15.039 -1.531 20.906 1 93.56 283 PRO A O 1
ATOM 2200 N N . ASN A 1 284 ? -15.68 -3.346 22.047 1 74.25 284 ASN A N 1
ATOM 2201 C CA . ASN A 1 284 ? -15.781 -2.74 23.359 1 74.25 284 ASN A CA 1
ATOM 2202 C C . ASN A 1 284 ? -14.406 -2.434 23.953 1 74.25 284 ASN A C 1
ATOM 2204 O O . ASN A 1 284 ? -13.57 -3.33 24.078 1 74.25 284 ASN A O 1
ATOM 2208 N N . GLY A 1 285 ? -13.672 -1.628 23.5 1 55.62 285 GLY A N 1
ATOM 2209 C CA . GLY A 1 285 ? -12.344 -1.308 24 1 55.62 285 GLY A CA 1
ATOM 2210 C C . GLY A 1 285 ? -12.305 -1.114 25.516 1 55.62 285 GLY A C 1
ATOM 2211 O O . GLY A 1 285 ? -13.102 -0.358 26.062 1 55.62 285 GLY A O 1
ATOM 2212 N N . ASN A 1 286 ? -12.195 -2.195 26.297 1 43.91 286 ASN A N 1
ATOM 2213 C CA . ASN A 1 286 ? -11.781 -1.883 27.672 1 43.91 286 ASN A CA 1
ATOM 2214 C C . ASN A 1 286 ? -10.469 -1.105 27.688 1 43.91 286 ASN A C 1
ATOM 2216 O O . ASN A 1 286 ? -9.625 -1.278 26.812 1 43.91 286 ASN A O 1
ATOM 2220 N N . LYS B 1 1 ? 13.5 -20.812 -26.734 1 87 1 LYS B N 1
ATOM 2221 C CA . LYS B 1 1 ? 12.938 -22.141 -26.531 1 87 1 LYS B CA 1
ATOM 2222 C C . LYS B 1 1 ? 12.867 -22.5 -25.047 1 87 1 LYS B C 1
ATOM 2224 O O . LYS B 1 1 ? 13.664 -22 -24.25 1 87 1 LYS B O 1
ATOM 2229 N N . ILE B 1 2 ? 11.805 -23.281 -24.766 1 95.12 2 ILE B N 1
ATOM 2230 C CA . ILE B 1 2 ? 11.742 -23.781 -23.406 1 95.12 2 ILE B CA 1
ATOM 2231 C C . ILE B 1 2 ? 12.859 -24.781 -23.156 1 95.12 2 ILE B C 1
ATOM 2233 O O . ILE B 1 2 ? 13.281 -25.484 -24.078 1 95.12 2 ILE B O 1
ATOM 2237 N N . ASN B 1 3 ? 13.43 -24.812 -22 1 95.88 3 ASN B N 1
ATOM 2238 C CA . ASN B 1 3 ? 14.5 -25.703 -21.562 1 95.88 3 ASN B CA 1
ATOM 2239 C C . ASN B 1 3 ? 14.023 -26.672 -20.484 1 95.88 3 ASN B C 1
ATOM 2241 O O . ASN B 1 3 ? 14.289 -26.453 -19.297 1 95.88 3 ASN B O 1
ATOM 2245 N N . LEU B 1 4 ? 13.453 -27.781 -20.891 1 97.31 4 LEU B N 1
ATOM 2246 C CA . LEU B 1 4 ? 12.773 -28.703 -19.984 1 97.31 4 LEU B CA 1
ATOM 2247 C C . LEU B 1 4 ? 13.781 -29.375 -19.047 1 97.31 4 LEU B C 1
ATOM 2249 O O . LEU B 1 4 ? 13.492 -29.594 -17.875 1 97.31 4 LEU B O 1
ATOM 2253 N N . PRO B 1 5 ? 14.984 -29.656 -19.484 1 96.12 5 PRO B N 1
ATOM 2254 C CA . PRO B 1 5 ? 15.93 -30.391 -18.641 1 96.12 5 PRO B CA 1
ATOM 2255 C C . PRO B 1 5 ? 16.328 -29.609 -17.391 1 96.12 5 PRO B C 1
ATOM 2257 O O . PRO B 1 5 ? 16.688 -30.219 -16.375 1 96.12 5 PRO B O 1
ATOM 2260 N N . VAL B 1 6 ? 16.219 -28.344 -17.406 1 97.12 6 VAL B N 1
ATOM 2261 C CA . VAL B 1 6 ? 16.672 -27.516 -16.297 1 97.12 6 VAL B CA 1
ATOM 2262 C C . VAL B 1 6 ? 15.68 -27.609 -15.141 1 97.12 6 VAL B C 1
ATOM 2264 O O . VAL B 1 6 ? 16.016 -27.312 -13.992 1 97.12 6 VAL B O 1
ATOM 2267 N N . ILE B 1 7 ? 14.477 -28.078 -15.383 1 98.25 7 ILE B N 1
ATOM 2268 C CA . ILE B 1 7 ? 13.391 -28.016 -14.406 1 98.25 7 ILE B CA 1
ATOM 2269 C C . ILE B 1 7 ? 13.719 -28.922 -13.211 1 98.25 7 ILE B C 1
ATOM 2271 O O . ILE B 1 7 ? 13.43 -28.562 -12.07 1 98.25 7 ILE B O 1
ATOM 2275 N N . ARG B 1 8 ? 14.297 -30.062 -13.453 1 98.12 8 ARG B N 1
ATOM 2276 C CA . ARG B 1 8 ? 14.664 -30.953 -12.352 1 98.12 8 ARG B CA 1
ATOM 2277 C C . ARG B 1 8 ? 15.594 -30.25 -11.375 1 98.12 8 ARG B C 1
ATOM 2279 O O . ARG B 1 8 ? 15.352 -30.25 -10.164 1 98.12 8 ARG B O 1
ATOM 2286 N N . GLN B 1 9 ? 16.625 -29.688 -11.914 1 98.31 9 GLN B N 1
ATOM 2287 C CA . GLN B 1 9 ? 17.594 -28.953 -11.094 1 98.31 9 GLN B CA 1
ATOM 2288 C C . GLN B 1 9 ? 16.922 -27.797 -10.375 1 98.31 9 GLN B C 1
ATOM 2290 O O . GLN B 1 9 ? 17.25 -27.5 -9.219 1 98.31 9 GLN B O 1
ATOM 2295 N N . TYR B 1 10 ? 16.047 -27.109 -11.062 1 98.5 10 TYR B N 1
ATOM 2296 C CA . TYR B 1 10 ? 15.336 -25.969 -10.5 1 98.5 10 TYR B CA 1
ATOM 2297 C C . TYR B 1 10 ? 14.484 -26.391 -9.312 1 98.5 10 TYR B C 1
ATOM 2299 O O . TYR B 1 10 ? 14.523 -25.766 -8.258 1 98.5 10 TYR B O 1
ATOM 2307 N N . VAL B 1 11 ? 13.734 -27.438 -9.438 1 98.81 11 VAL B N 1
ATOM 2308 C CA . VAL B 1 11 ? 12.914 -27.969 -8.359 1 98.81 11 VAL B CA 1
ATOM 2309 C C . VAL B 1 11 ? 13.797 -28.297 -7.156 1 98.81 11 VAL B C 1
ATOM 2311 O O . VAL B 1 11 ? 13.492 -27.906 -6.027 1 98.81 11 VAL B O 1
ATOM 2314 N N . ASP B 1 12 ? 14.875 -29.031 -7.402 1 98.75 12 ASP B N 1
ATOM 2315 C CA . ASP B 1 12 ? 15.781 -29.406 -6.324 1 98.75 12 ASP B CA 1
ATOM 2316 C C . ASP B 1 12 ? 16.328 -28.172 -5.609 1 98.75 12 ASP B C 1
ATOM 2318 O O . ASP B 1 12 ? 16.422 -28.141 -4.383 1 98.75 12 ASP B O 1
ATOM 2322 N N . TYR B 1 13 ? 16.734 -27.234 -6.355 1 98.81 13 TYR B N 1
ATOM 2323 C CA . TYR B 1 13 ? 17.266 -25.984 -5.812 1 98.81 13 TYR B CA 1
ATOM 2324 C C . TYR B 1 13 ? 16.234 -25.297 -4.926 1 98.81 13 TYR B C 1
ATOM 2326 O O . TYR B 1 13 ? 16.562 -24.859 -3.814 1 98.81 13 TYR B O 1
ATOM 2334 N N . LEU B 1 14 ? 14.945 -25.125 -5.387 1 98.81 14 LEU B N 1
ATOM 2335 C CA . LEU B 1 14 ? 13.906 -24.453 -4.609 1 98.81 14 LEU B CA 1
ATOM 2336 C C . LEU B 1 14 ? 13.656 -25.188 -3.295 1 98.81 14 LEU B C 1
ATOM 2338 O O . LEU B 1 14 ? 13.578 -24.562 -2.236 1 98.81 14 LEU B O 1
ATOM 2342 N N . VAL B 1 15 ? 13.609 -26.484 -3.385 1 98.75 15 VAL B N 1
ATOM 2343 C CA . VAL B 1 15 ? 13.266 -27.281 -2.219 1 98.75 15 VAL B CA 1
ATOM 2344 C C . VAL B 1 15 ? 14.438 -27.312 -1.242 1 98.75 15 VAL B C 1
ATOM 2346 O O . VAL B 1 15 ? 14.273 -27.031 -0.054 1 98.75 15 VAL B O 1
ATOM 2349 N N . ASN B 1 16 ? 15.641 -27.562 -1.738 1 98.44 16 ASN B N 1
ATOM 2350 C CA . ASN B 1 16 ? 16.781 -27.844 -0.871 1 98.44 16 ASN B CA 1
ATOM 2351 C C . ASN B 1 16 ? 17.484 -26.578 -0.433 1 98.44 16 ASN B C 1
ATOM 2353 O O . ASN B 1 16 ? 17.984 -26.484 0.695 1 98.44 16 ASN B O 1
ATOM 2357 N N . GLU B 1 17 ? 17.594 -25.594 -1.333 1 98.19 17 GLU B N 1
ATOM 2358 C CA . GLU B 1 17 ? 18.391 -24.406 -1.039 1 98.19 17 GLU B CA 1
ATOM 2359 C C . GLU B 1 17 ? 17.5 -23.266 -0.527 1 98.19 17 GLU B C 1
ATOM 2361 O O . GLU B 1 17 ? 17.922 -22.5 0.336 1 98.19 17 GLU B O 1
ATOM 2366 N N . GLN B 1 18 ? 16.266 -23.188 -0.997 1 98.38 18 GLN B N 1
ATOM 2367 C CA . GLN B 1 18 ? 15.422 -22.047 -0.664 1 98.38 18 GLN B CA 1
ATOM 2368 C C . GLN B 1 18 ? 14.312 -22.453 0.298 1 98.38 18 GLN B C 1
ATOM 2370 O O . GLN B 1 18 ? 13.648 -21.594 0.889 1 98.38 18 GLN B O 1
ATOM 2375 N N . ASN B 1 19 ? 14.141 -23.703 0.533 1 98.06 19 ASN B N 1
ATOM 2376 C CA . ASN B 1 19 ? 13.023 -24.219 1.315 1 98.06 19 ASN B CA 1
ATOM 2377 C C . ASN B 1 19 ? 11.68 -23.719 0.775 1 98.06 19 ASN B C 1
ATOM 2379 O O . ASN B 1 19 ? 10.859 -23.203 1.532 1 98.06 19 ASN B O 1
ATOM 2383 N N . VAL B 1 20 ? 11.508 -23.781 -0.529 1 98.44 20 VAL B N 1
ATOM 2384 C CA . VAL B 1 20 ? 10.273 -23.453 -1.236 1 98.44 20 VAL B CA 1
ATOM 2385 C C . VAL B 1 20 ? 9.664 -24.719 -1.826 1 98.44 20 VAL B C 1
ATOM 2387 O O . VAL B 1 20 ? 10.25 -25.344 -2.713 1 98.44 20 VAL B O 1
ATOM 2390 N N . LYS B 1 21 ? 8.445 -25.047 -1.333 1 98.25 21 LYS B N 1
ATOM 2391 C CA . LYS B 1 21 ? 7.859 -26.312 -1.732 1 98.25 21 LYS B CA 1
ATOM 2392 C C . LYS B 1 21 ? 6.516 -26.109 -2.422 1 98.25 21 LYS B C 1
ATOM 2394 O O . LYS B 1 21 ? 5.801 -27.078 -2.705 1 98.25 21 LYS B O 1
ATOM 2399 N N . ASN B 1 22 ? 6.09 -24.938 -2.568 1 98.25 22 ASN B N 1
ATOM 2400 C CA . ASN B 1 22 ? 4.922 -24.562 -3.355 1 98.25 22 ASN B CA 1
ATOM 2401 C C . ASN B 1 22 ? 5.309 -23.641 -4.52 1 98.25 22 ASN B C 1
ATOM 2403 O O . ASN B 1 22 ? 5.973 -22.625 -4.32 1 98.25 22 ASN B O 1
ATOM 2407 N N . VAL B 1 23 ? 4.906 -24.062 -5.723 1 98.5 23 VAL B N 1
ATOM 2408 C CA . VAL B 1 23 ? 5.359 -23.266 -6.867 1 98.5 23 VAL B CA 1
ATOM 2409 C C . VAL B 1 23 ? 4.16 -22.812 -7.691 1 98.5 23 VAL B C 1
ATOM 2411 O O . VAL B 1 23 ? 3.107 -23.469 -7.676 1 98.5 23 VAL B O 1
ATOM 2414 N N . PHE B 1 24 ? 4.266 -21.688 -8.273 1 98.56 24 PHE B N 1
ATOM 2415 C CA . PHE B 1 24 ? 3.35 -21.094 -9.242 1 98.56 24 PHE B CA 1
ATOM 2416 C C . PHE B 1 24 ? 3.967 -21.078 -10.641 1 98.56 24 PHE B C 1
ATOM 2418 O O . PHE B 1 24 ? 4.848 -20.266 -10.93 1 98.56 24 PHE B O 1
ATOM 2425 N N . VAL B 1 25 ? 3.48 -21.922 -11.531 1 98.5 25 VAL B N 1
ATOM 2426 C CA . VAL B 1 25 ? 4.121 -22.219 -12.812 1 98.5 25 VAL B CA 1
ATOM 2427 C C . VAL B 1 25 ? 3.436 -21.453 -13.93 1 98.5 25 VAL B C 1
ATOM 2429 O O . VAL B 1 25 ? 2.209 -21.312 -13.945 1 98.5 25 VAL B O 1
ATOM 2432 N N . ASN B 1 26 ? 4.223 -20.984 -14.859 1 98.12 26 ASN B N 1
ATOM 2433 C CA . ASN B 1 26 ? 3.756 -20.312 -16.062 1 98.12 26 ASN B CA 1
ATOM 2434 C C . ASN B 1 26 ? 3.109 -18.969 -15.734 1 98.12 26 ASN B C 1
ATOM 2436 O O . ASN B 1 26 ? 2.211 -18.516 -16.453 1 98.12 26 ASN B O 1
ATOM 2440 N N . GLY B 1 27 ? 3.492 -18.375 -14.594 1 96.69 27 GLY B N 1
ATOM 2441 C CA . GLY B 1 27 ? 3.021 -17.047 -14.258 1 96.69 27 GLY B CA 1
ATOM 2442 C C . GLY B 1 27 ? 3.766 -15.938 -14.984 1 96.69 27 GLY B C 1
ATOM 2443 O O . GLY B 1 27 ? 4.414 -16.188 -16 1 96.69 27 GLY B O 1
ATOM 2444 N N . THR B 1 28 ? 3.711 -14.727 -14.438 1 93.5 28 THR B N 1
ATOM 2445 C CA . THR B 1 28 ? 4.285 -13.539 -15.047 1 93.5 28 THR B CA 1
ATOM 2446 C C . THR B 1 28 ? 5.809 -13.641 -15.117 1 93.5 28 THR B C 1
ATOM 2448 O O . THR B 1 28 ? 6.402 -13.477 -16.188 1 93.5 28 THR B O 1
ATOM 2451 N N . THR B 1 29 ? 6.449 -14.016 -14.047 1 93.62 29 THR B N 1
ATOM 2452 C CA . THR B 1 29 ? 7.906 -14.094 -13.984 1 93.62 29 THR B CA 1
ATOM 2453 C C . THR B 1 29 ? 8.422 -15.281 -14.789 1 93.62 29 THR B C 1
ATOM 2455 O O . THR B 1 29 ? 9.57 -15.289 -15.227 1 93.62 29 THR B O 1
ATOM 2458 N N . GLY B 1 30 ? 7.57 -16.312 -15.023 1 95 30 GLY B N 1
ATOM 2459 C CA . GLY B 1 30 ? 7.91 -17.453 -15.852 1 95 30 GLY B CA 1
ATOM 2460 C C . GLY B 1 30 ? 7.688 -17.203 -17.328 1 95 30 GLY B C 1
ATOM 2461 O O . GLY B 1 30 ? 7.883 -18.109 -18.156 1 95 30 GLY B O 1
ATOM 2462 N N . GLU B 1 31 ? 7.219 -16.031 -17.688 1 96.94 31 GLU B N 1
ATOM 2463 C CA . GLU B 1 31 ? 6.957 -15.609 -19.062 1 96.94 31 GLU B CA 1
ATOM 2464 C C . GLU B 1 31 ? 5.836 -16.422 -19.688 1 96.94 31 GLU B C 1
ATOM 2466 O O . GLU B 1 31 ? 5.844 -16.672 -20.891 1 96.94 31 GLU B O 1
ATOM 2471 N N . GLY B 1 32 ? 4.887 -16.859 -18.891 1 96.56 32 GLY B N 1
ATOM 2472 C CA . GLY B 1 32 ? 3.832 -17.734 -19.359 1 96.56 32 GLY B CA 1
ATOM 2473 C C . GLY B 1 32 ? 3.098 -17.188 -20.578 1 96.56 32 GLY B C 1
ATOM 2474 O O . GLY B 1 32 ? 2.82 -17.938 -21.516 1 96.56 32 GLY B O 1
ATOM 2475 N N . LEU B 1 33 ? 2.85 -15.938 -20.594 1 96 33 LEU B N 1
ATOM 2476 C CA . LEU B 1 33 ? 2.033 -15.352 -21.641 1 96 33 LEU B CA 1
ATOM 2477 C C . LEU B 1 33 ? 2.865 -15.109 -22.906 1 96 33 LEU B C 1
ATOM 2479 O O . LEU B 1 33 ? 2.32 -14.773 -23.953 1 96 33 LEU B O 1
ATOM 2483 N N . SER B 1 34 ? 4.168 -15.344 -22.797 1 97.06 34 SER B N 1
ATOM 2484 C CA . SER B 1 34 ? 5.035 -15.266 -23.969 1 97.06 34 SER B CA 1
ATOM 2485 C C . SER B 1 34 ? 5.184 -16.625 -24.641 1 97.06 34 SER B C 1
ATOM 2487 O O . SER B 1 34 ? 5.809 -16.734 -25.703 1 97.06 34 SER B O 1
ATOM 2489 N N . LEU B 1 35 ? 4.609 -17.656 -24.062 1 97.81 35 LEU B N 1
ATOM 2490 C CA . LEU B 1 35 ? 4.766 -19.031 -24.531 1 97.81 35 LEU B CA 1
ATOM 2491 C C . LEU B 1 35 ? 3.516 -19.484 -25.266 1 97.81 35 LEU B C 1
ATOM 2493 O O . LEU B 1 35 ? 2.416 -19 -25.016 1 97.81 35 LEU B O 1
ATOM 2497 N N . SER B 1 36 ? 3.76 -20.406 -26.234 1 97.75 36 SER B N 1
ATOM 2498 C CA . SER B 1 36 ? 2.615 -21.047 -26.875 1 97.75 36 SER B CA 1
ATOM 2499 C C . SER B 1 36 ? 1.861 -21.953 -25.906 1 97.75 36 SER B C 1
ATOM 2501 O O . SER B 1 36 ? 2.395 -22.328 -24.859 1 97.75 36 SER B O 1
ATOM 2503 N N . ILE B 1 37 ? 0.64 -22.266 -26.297 1 98.12 37 ILE B N 1
ATOM 2504 C CA . ILE B 1 37 ? -0.179 -23.172 -25.5 1 98.12 37 ILE B CA 1
ATOM 2505 C C . ILE B 1 37 ? 0.549 -24.5 -25.312 1 98.12 37 ILE B C 1
ATOM 2507 O O . ILE B 1 37 ? 0.583 -25.062 -24.203 1 98.12 37 ILE B O 1
ATOM 2511 N N . GLN B 1 38 ? 1.162 -24.953 -26.344 1 98.38 38 GLN B N 1
ATOM 2512 C CA . GLN B 1 38 ? 1.863 -26.234 -26.297 1 98.38 38 GLN B CA 1
ATOM 2513 C C . GLN B 1 38 ? 3.082 -26.156 -25.375 1 98.38 38 GLN B C 1
ATOM 2515 O O . GLN B 1 38 ? 3.355 -27.078 -24.625 1 98.38 38 GLN B O 1
ATOM 2520 N N . GLU B 1 39 ? 3.807 -25.109 -25.438 1 98.56 39 GLU B N 1
ATOM 2521 C CA . GLU B 1 39 ? 4.953 -24.922 -24.547 1 98.56 39 GLU B CA 1
ATOM 2522 C C . GLU B 1 39 ? 4.523 -24.875 -23.094 1 98.56 39 GLU B C 1
ATOM 2524 O O . GLU B 1 39 ? 5.184 -25.453 -22.219 1 98.56 39 GLU B O 1
ATOM 2529 N N . ARG B 1 40 ? 3.482 -24.172 -22.812 1 98.69 40 ARG B N 1
ATOM 2530 C CA . ARG B 1 40 ? 2.975 -24.062 -21.453 1 98.69 40 ARG B CA 1
ATOM 2531 C C . ARG B 1 40 ? 2.557 -25.422 -20.922 1 98.69 40 ARG B C 1
ATOM 2533 O O . ARG B 1 40 ? 2.797 -25.75 -19.75 1 98.69 40 ARG B O 1
ATOM 2540 N N . LYS B 1 41 ? 1.926 -26.203 -21.797 1 98.81 41 LYS B N 1
ATOM 2541 C CA . LYS B 1 41 ? 1.546 -27.547 -21.391 1 98.81 41 LYS B CA 1
ATOM 2542 C C . LYS B 1 41 ? 2.775 -28.391 -21.078 1 98.81 41 LYS B C 1
ATOM 2544 O O . LYS B 1 41 ? 2.814 -29.094 -20.062 1 98.81 41 LYS B O 1
ATOM 2549 N N . GLN B 1 42 ? 3.785 -28.312 -21.891 1 98.75 42 GLN B N 1
ATOM 2550 C CA . GLN B 1 42 ? 5.008 -29.078 -21.688 1 98.75 42 GLN B CA 1
ATOM 2551 C C . GLN B 1 42 ? 5.691 -28.688 -20.375 1 98.75 42 GLN B C 1
ATOM 2553 O O . GLN B 1 42 ? 6.168 -29.547 -19.641 1 98.75 42 GLN B O 1
ATOM 2558 N N . LEU B 1 43 ? 5.734 -27.438 -20.125 1 98.62 43 LEU B N 1
ATOM 2559 C CA . LEU B 1 43 ? 6.344 -26.953 -18.891 1 98.62 43 LEU B CA 1
ATOM 2560 C C . LEU B 1 43 ? 5.566 -27.438 -17.672 1 98.62 43 LEU B C 1
ATOM 2562 O O . LEU B 1 43 ? 6.16 -27.891 -16.688 1 98.62 43 LEU B O 1
ATOM 2566 N N . ALA B 1 44 ? 4.246 -27.297 -17.766 1 98.81 44 ALA B N 1
ATOM 2567 C CA . ALA B 1 44 ? 3.41 -27.781 -16.656 1 98.81 44 ALA B CA 1
ATOM 2568 C C . ALA B 1 44 ? 3.658 -29.266 -16.391 1 98.81 44 ALA B C 1
ATOM 2570 O O . ALA B 1 44 ? 3.846 -29.656 -15.234 1 98.81 44 ALA B O 1
ATOM 2571 N N . GLU B 1 45 ? 3.693 -30.031 -17.453 1 98.88 45 GLU B N 1
ATOM 2572 C CA . GLU B 1 45 ? 3.945 -31.469 -17.328 1 98.88 45 GLU B CA 1
ATOM 2573 C C . GLU B 1 45 ? 5.293 -31.734 -16.656 1 98.88 45 GLU B C 1
ATOM 2575 O O . GLU B 1 45 ? 5.395 -32.594 -15.773 1 98.88 45 GLU B O 1
ATOM 2580 N N . GLU B 1 46 ? 6.273 -31.031 -17.094 1 98.81 46 GLU B N 1
ATOM 2581 C CA . GLU B 1 46 ? 7.617 -31.266 -16.578 1 98.81 46 GLU B CA 1
ATOM 2582 C C . GLU B 1 46 ? 7.719 -30.859 -15.117 1 98.81 46 GLU B C 1
ATOM 2584 O O . GLU B 1 46 ? 8.352 -31.562 -14.32 1 98.81 46 GLU B O 1
ATOM 2589 N N . TRP B 1 47 ? 7.109 -29.75 -14.742 1 98.75 47 TRP B N 1
ATOM 2590 C CA . TRP B 1 47 ? 7.098 -29.328 -13.344 1 98.75 47 TRP B CA 1
ATOM 2591 C C . TRP B 1 47 ? 6.367 -30.344 -12.477 1 98.75 47 TRP B C 1
ATOM 2593 O O . TRP B 1 47 ? 6.801 -30.656 -11.359 1 98.75 47 TRP B O 1
ATOM 2603 N N . MET B 1 48 ? 5.223 -30.859 -12.984 1 98.75 48 MET B N 1
ATOM 2604 C CA . MET B 1 48 ? 4.492 -31.891 -12.258 1 98.75 48 MET B CA 1
ATOM 2605 C C . MET B 1 48 ? 5.348 -33.125 -12.078 1 98.75 48 MET B C 1
ATOM 2607 O O . MET B 1 48 ? 5.387 -33.719 -11 1 98.75 48 MET B O 1
ATOM 2611 N N . CYS B 1 49 ? 6.02 -33.469 -13.094 1 98.69 49 CYS B N 1
ATOM 2612 C CA . CYS B 1 49 ? 6.836 -34.688 -13.086 1 98.69 49 CYS B CA 1
ATOM 2613 C C . CYS B 1 49 ? 8.008 -34.531 -12.125 1 98.69 49 CYS B C 1
ATOM 2615 O O . CYS B 1 49 ? 8.18 -35.344 -11.219 1 98.69 49 CYS B O 1
ATOM 2617 N N . GLN B 1 50 ? 8.789 -33.469 -12.25 1 98.62 50 GLN B N 1
ATOM 2618 C CA . GLN B 1 50 ? 10 -33.281 -11.453 1 98.62 50 GLN B CA 1
ATOM 2619 C C . GLN B 1 50 ? 9.656 -32.906 -10.016 1 98.62 50 GLN B C 1
ATOM 2621 O O . GLN B 1 50 ? 10.461 -33.125 -9.102 1 98.62 50 GLN B O 1
ATOM 2626 N N . GLY B 1 51 ? 8.508 -32.344 -9.852 1 98.62 51 GLY B N 1
ATOM 2627 C CA . GLY B 1 51 ? 8.086 -31.938 -8.531 1 98.62 51 GLY B CA 1
ATOM 2628 C C . GLY B 1 51 ? 7.484 -33.062 -7.699 1 98.62 51 GLY B C 1
ATOM 2629 O O . GLY B 1 51 ? 7.293 -32.906 -6.492 1 98.62 51 GLY B O 1
ATOM 2630 N N . LYS B 1 52 ? 7.203 -34.188 -8.312 1 98.12 52 LYS B N 1
ATOM 2631 C CA . LYS B 1 52 ? 6.555 -35.312 -7.629 1 98.12 52 LYS B CA 1
ATOM 2632 C C . LYS B 1 52 ? 7.355 -35.719 -6.402 1 98.12 52 LYS B C 1
ATOM 2634 O O . LYS B 1 52 ? 8.57 -35.938 -6.484 1 98.12 52 LYS B O 1
ATOM 2639 N N . ASP B 1 53 ? 6.648 -35.812 -5.215 1 97.81 53 ASP B N 1
ATOM 2640 C CA . ASP B 1 53 ? 7.18 -36.25 -3.926 1 97.81 53 ASP B CA 1
ATOM 2641 C C . ASP B 1 53 ? 8.203 -35.25 -3.389 1 97.81 53 ASP B C 1
ATOM 2643 O O . ASP B 1 53 ? 8.906 -35.531 -2.416 1 97.81 53 ASP B O 1
ATOM 2647 N N . LYS B 1 54 ? 8.391 -34.094 -4.066 1 98.56 54 LYS B N 1
ATOM 2648 C CA . LYS B 1 54 ? 9.297 -33.031 -3.615 1 98.56 54 LYS B CA 1
ATOM 2649 C C . LYS B 1 54 ? 8.531 -31.766 -3.287 1 98.56 54 LYS B C 1
ATOM 2651 O O . LYS B 1 54 ? 8.773 -31.141 -2.254 1 98.56 54 LYS B O 1
ATOM 2656 N N . LEU B 1 55 ? 7.688 -31.375 -4.129 1 98.69 55 LEU B N 1
ATOM 2657 C CA . LEU B 1 55 ? 6.867 -30.172 -3.957 1 98.69 55 LEU B CA 1
ATOM 2658 C C . LEU B 1 55 ? 5.539 -30.531 -3.287 1 98.69 55 LEU B C 1
ATOM 2660 O O . LEU B 1 55 ? 4.965 -31.578 -3.551 1 98.69 55 LEU B O 1
ATOM 2664 N N . ASP B 1 56 ? 5.074 -29.625 -2.404 1 98.06 56 ASP B N 1
ATOM 2665 C CA . ASP B 1 56 ? 3.783 -29.797 -1.749 1 98.06 56 ASP B CA 1
ATOM 2666 C C . ASP B 1 56 ? 2.639 -29.406 -2.678 1 98.06 56 ASP B C 1
ATOM 2668 O O . ASP B 1 56 ? 1.595 -30.062 -2.701 1 98.06 56 ASP B O 1
ATOM 2672 N N . HIS B 1 57 ? 2.781 -28.281 -3.402 1 97.12 57 HIS B N 1
ATOM 2673 C CA . HIS B 1 57 ? 1.738 -27.781 -4.293 1 97.12 57 HIS B CA 1
ATOM 2674 C C . HIS B 1 57 ? 2.336 -27.203 -5.566 1 97.12 57 HIS B C 1
ATOM 2676 O O . HIS B 1 57 ? 3.359 -26.516 -5.516 1 97.12 57 HIS B O 1
ATOM 2682 N N . VAL B 1 58 ? 1.725 -27.578 -6.645 1 98.69 58 VAL B N 1
ATOM 2683 C CA . VAL B 1 58 ? 2.008 -26.969 -7.938 1 98.69 58 VAL B CA 1
ATOM 2684 C C . VAL B 1 58 ? 0.745 -26.312 -8.484 1 98.69 58 VAL B C 1
ATOM 2686 O O . VAL B 1 58 ? -0.222 -26.984 -8.828 1 98.69 58 VAL B O 1
ATOM 2689 N N . ILE B 1 59 ? 0.731 -24.984 -8.492 1 98.81 59 ILE B N 1
ATOM 2690 C CA . ILE B 1 59 ? -0.359 -24.219 -9.086 1 98.81 59 ILE B CA 1
ATOM 2691 C C . ILE B 1 59 ? 0.021 -23.797 -10.5 1 98.81 59 ILE B C 1
ATOM 2693 O O . ILE B 1 59 ? 1.091 -23.219 -10.719 1 98.81 59 ILE B O 1
ATOM 2697 N N . ILE B 1 60 ? -0.817 -24.047 -11.438 1 98.88 60 ILE B N 1
ATOM 2698 C CA . ILE B 1 60 ? -0.514 -23.766 -12.836 1 98.88 60 ILE B CA 1
ATOM 2699 C C . ILE B 1 60 ? -1.352 -22.594 -13.32 1 98.88 60 ILE B C 1
ATOM 2701 O O . ILE B 1 60 ? -2.576 -22.578 -13.172 1 98.88 60 ILE B O 1
ATOM 2705 N N . HIS B 1 61 ? -0.701 -21.594 -13.859 1 98.88 61 HIS B N 1
ATOM 2706 C CA . HIS B 1 61 ? -1.399 -20.484 -14.477 1 98.88 61 HIS B CA 1
ATOM 2707 C C . HIS B 1 61 ? -2.02 -20.891 -15.812 1 98.88 61 HIS B C 1
ATOM 2709 O O . HIS B 1 61 ? -1.316 -21.344 -16.719 1 98.88 61 HIS B O 1
ATOM 2715 N N . VAL B 1 62 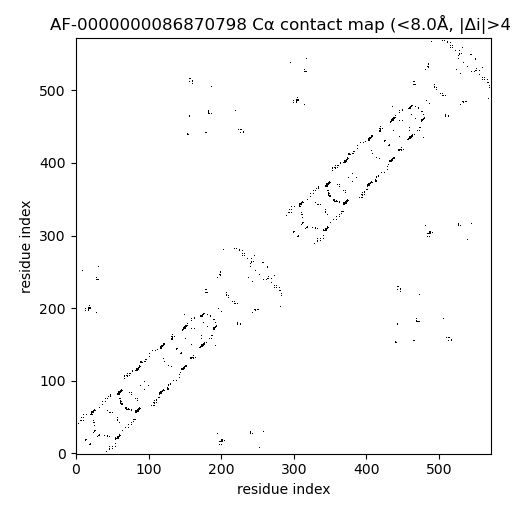? -3.285 -20.641 -15.953 1 98.88 62 VAL B N 1
ATOM 2716 C CA . VAL B 1 62 ? -3.977 -21.094 -17.156 1 98.88 62 VAL B CA 1
ATOM 2717 C C . VAL B 1 62 ? -4.66 -19.906 -17.844 1 98.88 62 VAL B C 1
ATOM 2719 O O . VAL B 1 62 ? -5.527 -20.094 -18.688 1 98.88 62 VAL B O 1
ATOM 2722 N N . GLY B 1 63 ? -4.32 -18.75 -17.422 1 98.25 63 GLY B N 1
ATOM 2723 C CA . GLY B 1 63 ? -4.898 -17.547 -18.016 1 98.25 63 GLY B CA 1
ATOM 2724 C C . GLY B 1 63 ? -4.383 -17.266 -19.422 1 98.25 63 GLY B C 1
ATOM 2725 O O . GLY B 1 63 ? -3.207 -17.5 -19.703 1 98.25 63 GLY B O 1
ATOM 2726 N N . ALA B 1 64 ? -5.176 -16.781 -20.25 1 97.5 64 ALA B N 1
ATOM 2727 C CA . ALA B 1 64 ? -4.906 -16.297 -21.594 1 97.5 64 ALA B CA 1
ATOM 2728 C C . ALA B 1 64 ? -5.852 -15.164 -21.984 1 97.5 64 ALA B C 1
ATOM 2730 O O . ALA B 1 64 ? -6.656 -14.719 -21.156 1 97.5 64 ALA B O 1
ATOM 2731 N N . LEU B 1 65 ? -5.715 -14.68 -23.25 1 96.94 65 LEU B N 1
ATOM 2732 C CA . LEU B 1 65 ? -6.543 -13.555 -23.656 1 96.94 65 LEU B CA 1
ATOM 2733 C C . LEU B 1 65 ? -7.859 -14.031 -24.266 1 96.94 65 LEU B C 1
ATOM 2735 O O . LEU B 1 65 ? -8.797 -13.25 -24.422 1 96.94 65 LEU B O 1
ATOM 2739 N N . ASN B 1 66 ? -7.91 -15.305 -24.609 1 96.5 66 ASN B N 1
ATOM 2740 C CA . ASN B 1 66 ? -9.156 -15.852 -25.125 1 96.5 66 ASN B CA 1
ATOM 2741 C C . ASN B 1 66 ? -9.633 -17.047 -24.297 1 96.5 66 ASN B C 1
ATOM 2743 O O . ASN B 1 66 ? -8.82 -17.812 -23.797 1 96.5 66 ASN B O 1
ATOM 2747 N N . LEU B 1 67 ? -10.93 -17.172 -24.203 1 98.19 67 LEU B N 1
ATOM 2748 C CA . LEU B 1 67 ? -11.562 -18.141 -23.328 1 98.19 67 LEU B CA 1
ATOM 2749 C C . LEU B 1 67 ? -11.227 -19.562 -23.75 1 98.19 67 LEU B C 1
ATOM 2751 O O . LEU B 1 67 ? -10.859 -20.406 -22.922 1 98.19 67 LEU B O 1
ATOM 2755 N N . PRO B 1 68 ? -11.219 -19.938 -25.062 1 98.44 68 PRO B N 1
ATOM 2756 C CA . PRO B 1 68 ? -10.945 -21.312 -25.453 1 98.44 68 PRO B CA 1
ATOM 2757 C C . PRO B 1 68 ? -9.562 -21.797 -25.016 1 98.44 68 PRO B C 1
ATOM 2759 O O . PRO B 1 68 ? -9.406 -22.938 -24.609 1 98.44 68 PRO B O 1
ATOM 2762 N N . GLU B 1 69 ? -8.602 -20.969 -25.062 1 98.56 69 GLU B N 1
ATOM 2763 C CA . GLU B 1 69 ? -7.254 -21.344 -24.641 1 98.56 69 GLU B CA 1
ATOM 2764 C C . GLU B 1 69 ? -7.172 -21.5 -23.125 1 98.56 69 GLU B C 1
ATOM 2766 O O . GLU B 1 69 ? -6.52 -22.422 -22.625 1 98.56 69 GLU B O 1
ATOM 2771 N N . CYS B 1 70 ? -7.809 -20.609 -22.422 1 98.81 70 CYS B N 1
ATOM 2772 C CA . CYS B 1 70 ? -7.875 -20.781 -20.969 1 98.81 70 CYS B CA 1
ATOM 2773 C C . CYS B 1 70 ? -8.492 -22.125 -20.609 1 98.81 70 CYS B C 1
ATOM 2775 O O . CYS B 1 70 ? -7.973 -22.844 -19.75 1 98.81 70 CYS B O 1
ATOM 2777 N N . GLN B 1 71 ? -9.547 -22.359 -21.266 1 98.88 71 GLN B N 1
ATOM 2778 C CA . GLN B 1 71 ? -10.273 -23.594 -21 1 98.88 71 GLN B CA 1
ATOM 2779 C C . GLN B 1 71 ? -9.43 -24.812 -21.344 1 98.88 71 GLN B C 1
ATOM 2781 O O . GLN B 1 71 ? -9.406 -25.797 -20.609 1 98.88 71 GLN B O 1
ATOM 2786 N N . GLU B 1 72 ? -8.781 -24.734 -22.469 1 98.88 72 GLU B N 1
ATOM 2787 C CA . GLU B 1 72 ? -7.895 -25.812 -22.875 1 98.88 72 GLU B CA 1
ATOM 2788 C C . GLU B 1 72 ? -6.797 -26.047 -21.844 1 98.88 72 GLU B C 1
ATOM 2790 O O . GLU B 1 72 ? -6.531 -27.188 -21.453 1 98.88 72 GLU B O 1
ATOM 2795 N N . LEU B 1 73 ? -6.188 -25.031 -21.391 1 98.94 73 LEU B N 1
ATOM 2796 C CA . LEU B 1 73 ? -5.117 -25.125 -20.406 1 98.94 73 LEU B CA 1
ATOM 2797 C C . LEU B 1 73 ? -5.645 -25.625 -19.078 1 98.94 73 LEU B C 1
ATOM 2799 O O . LEU B 1 73 ? -4.969 -26.391 -18.375 1 98.94 73 LEU B O 1
ATOM 2803 N N . ALA B 1 74 ? -6.812 -25.203 -18.703 1 98.94 74 ALA B N 1
ATOM 2804 C CA . ALA B 1 74 ? -7.426 -25.656 -17.469 1 98.94 74 ALA B CA 1
ATOM 2805 C C . ALA B 1 74 ? -7.68 -27.156 -17.5 1 98.94 74 ALA B C 1
ATOM 2807 O O . ALA B 1 74 ? -7.352 -27.875 -16.547 1 98.94 74 ALA B O 1
ATOM 2808 N N . ARG B 1 75 ? -8.25 -27.625 -18.594 1 98.88 75 ARG B N 1
ATOM 2809 C CA . ARG B 1 75 ? -8.477 -29.062 -18.75 1 98.88 75 ARG B CA 1
ATOM 2810 C C . ARG B 1 75 ? -7.168 -29.844 -18.656 1 98.88 75 ARG B C 1
ATOM 2812 O O . ARG B 1 75 ? -7.109 -30.891 -18.016 1 98.88 75 ARG B O 1
ATOM 2819 N N . HIS B 1 76 ? -6.23 -29.359 -19.328 1 98.94 76 HIS B N 1
ATOM 2820 C CA . HIS B 1 76 ? -4.922 -30 -19.312 1 98.94 76 HIS B CA 1
ATOM 2821 C C . HIS B 1 76 ? -4.336 -30.047 -17.906 1 98.94 76 HIS B C 1
ATOM 2823 O O . HIS B 1 76 ? -3.824 -31.094 -17.484 1 98.94 76 HIS B O 1
ATOM 2829 N N . ALA B 1 77 ? -4.387 -28.938 -17.188 1 98.94 77 ALA B N 1
ATOM 2830 C CA . ALA B 1 77 ? -3.869 -28.875 -15.828 1 98.94 77 ALA B CA 1
ATOM 2831 C C . ALA B 1 77 ? -4.562 -29.906 -14.938 1 98.94 77 ALA B C 1
ATOM 2833 O O . ALA B 1 77 ? -3.91 -30.594 -14.141 1 98.94 77 ALA B O 1
ATOM 2834 N N . ALA B 1 78 ? -5.844 -29.984 -15.078 1 98.88 78 ALA B N 1
ATOM 2835 C CA . ALA B 1 78 ? -6.602 -30.969 -14.32 1 98.88 78 ALA B CA 1
ATOM 2836 C C . ALA B 1 78 ? -6.141 -32.375 -14.664 1 98.88 78 ALA B C 1
ATOM 2838 O O . ALA B 1 78 ? -5.945 -33.219 -13.766 1 98.88 78 ALA B O 1
ATOM 2839 N N . ALA B 1 79 ? -5.965 -32.625 -15.938 1 98.81 79 ALA B N 1
ATOM 2840 C CA . ALA B 1 79 ? -5.617 -33.969 -16.422 1 98.81 79 ALA B CA 1
ATOM 2841 C C . ALA B 1 79 ? -4.258 -34.406 -15.891 1 98.81 79 ALA B C 1
ATOM 2843 O O . ALA B 1 79 ? -4.039 -35.594 -15.648 1 98.81 79 ALA B O 1
ATOM 2844 N N . ILE B 1 80 ? -3.389 -33.5 -15.664 1 98.69 80 ILE B N 1
ATOM 2845 C CA . ILE B 1 80 ? -2.045 -33.906 -15.242 1 98.69 80 ILE B CA 1
ATOM 2846 C C . ILE B 1 80 ? -1.931 -33.812 -13.727 1 98.69 80 ILE B C 1
ATOM 2848 O O . ILE B 1 80 ? -0.845 -33.969 -13.164 1 98.69 80 ILE B O 1
ATOM 2852 N N . GLY B 1 81 ? -3.01 -33.438 -13.047 1 98.31 81 GLY B N 1
ATOM 2853 C CA . GLY B 1 81 ? -3.066 -33.531 -11.594 1 98.31 81 GLY B CA 1
ATOM 2854 C C . GLY B 1 81 ? -2.535 -32.312 -10.891 1 98.31 81 GLY B C 1
ATOM 2855 O O . GLY B 1 81 ? -1.96 -32.406 -9.805 1 98.31 81 GLY B O 1
ATOM 2856 N N . ALA B 1 82 ? -2.697 -31.156 -11.477 1 98.62 82 ALA B N 1
ATOM 2857 C CA . ALA B 1 82 ? -2.252 -29.922 -10.859 1 98.62 82 ALA B CA 1
ATOM 2858 C C . ALA B 1 82 ? -2.912 -29.719 -9.492 1 98.62 82 ALA B C 1
ATOM 2860 O O . ALA B 1 82 ? -4.09 -30.047 -9.312 1 98.62 82 ALA B O 1
ATOM 2861 N N . GLY B 1 83 ? -2.176 -29.156 -8.523 1 98.31 83 GLY B N 1
ATOM 2862 C CA . GLY B 1 83 ? -2.697 -28.875 -7.199 1 98.31 83 GLY B CA 1
ATOM 2863 C C . GLY B 1 83 ? -3.639 -27.672 -7.176 1 98.31 83 GLY B C 1
ATOM 2864 O O . GLY B 1 83 ? -4.41 -27.516 -6.23 1 98.31 83 GLY B O 1
ATOM 2865 N N . GLY B 1 84 ? -3.633 -26.891 -8.203 1 98.81 84 GLY B N 1
ATOM 2866 C CA . GLY B 1 84 ? -4.473 -25.734 -8.406 1 98.81 84 GLY B CA 1
ATOM 2867 C C . GLY B 1 84 ? -4.262 -25.062 -9.758 1 98.81 84 GLY B C 1
ATOM 2868 O O . GLY B 1 84 ? -3.271 -25.344 -10.438 1 98.81 84 GLY B O 1
ATOM 2869 N N . ILE B 1 85 ? -5.184 -24.281 -10.133 1 98.94 85 ILE B N 1
ATOM 2870 C CA . ILE B 1 85 ? -5.031 -23.453 -11.32 1 98.94 85 ILE B CA 1
ATOM 2871 C C . ILE B 1 85 ? -5.262 -21.984 -10.961 1 98.94 85 ILE B C 1
ATOM 2873 O O . ILE B 1 85 ? -5.98 -21.672 -10.016 1 98.94 85 ILE B O 1
ATOM 2877 N N . ALA B 1 86 ? -4.609 -21.156 -11.633 1 98.88 86 ALA B N 1
ATOM 2878 C CA . ALA B 1 86 ? -4.754 -19.703 -11.445 1 98.88 86 ALA B CA 1
ATOM 2879 C C . ALA B 1 86 ? -5.062 -19.016 -12.766 1 98.88 86 ALA B C 1
ATOM 2881 O O . ALA B 1 86 ? -4.5 -19.359 -13.805 1 98.88 86 ALA B O 1
ATOM 2882 N N . VAL B 1 87 ? -5.883 -18.047 -12.672 1 98.75 87 VAL B N 1
ATOM 2883 C CA . VAL B 1 87 ? -6.332 -17.359 -13.883 1 98.75 87 VAL B CA 1
ATOM 2884 C C . VAL B 1 87 ? -6.25 -15.852 -13.688 1 98.75 87 VAL B C 1
ATOM 2886 O O . VAL B 1 87 ? -6.703 -15.328 -12.664 1 98.75 87 VAL B O 1
ATOM 2889 N N . ILE B 1 88 ? -5.684 -15.195 -14.633 1 98.25 88 ILE B N 1
ATOM 2890 C CA . ILE B 1 88 ? -5.668 -13.734 -14.672 1 98.25 88 ILE B CA 1
ATOM 2891 C C . ILE B 1 88 ? -6.84 -13.227 -15.516 1 98.25 88 ILE B C 1
ATOM 2893 O O . ILE B 1 88 ? -7.332 -13.938 -16.391 1 98.25 88 ILE B O 1
ATOM 2897 N N . ALA B 1 89 ? -7.297 -12.047 -15.234 1 97.62 89 ALA B N 1
ATOM 2898 C CA . ALA B 1 89 ? -8.32 -11.43 -16.078 1 97.62 89 ALA B CA 1
ATOM 2899 C C . ALA B 1 89 ? -7.777 -11.117 -17.469 1 97.62 89 ALA B C 1
ATOM 2901 O O . ALA B 1 89 ? -6.641 -10.656 -17.609 1 97.62 89 ALA B O 1
ATOM 2902 N N . PRO B 1 90 ? -8.578 -11.438 -18.5 1 97.38 90 PRO B N 1
ATOM 2903 C CA . PRO B 1 90 ? -8.164 -10.914 -19.797 1 97.38 90 PRO B CA 1
ATOM 2904 C C . PRO B 1 90 ? -7.973 -9.398 -19.797 1 97.38 90 PRO B C 1
ATOM 2906 O O . PRO B 1 90 ? -8.734 -8.68 -19.141 1 97.38 90 PRO B O 1
ATOM 2909 N N . PHE B 1 91 ? -6.988 -8.945 -20.516 1 97.5 91 PHE B N 1
ATOM 2910 C CA . PHE B 1 91 ? -6.625 -7.559 -20.25 1 97.5 91 PHE B CA 1
ATOM 2911 C C . PHE B 1 91 ? -6.523 -6.77 -21.547 1 97.5 91 PHE B C 1
ATOM 2913 O O . PHE B 1 91 ? -6.082 -5.621 -21.547 1 97.5 91 PHE B O 1
ATOM 2920 N N . PHE B 1 92 ? -6.785 -7.438 -22.688 1 97.44 92 PHE B N 1
ATOM 2921 C CA . PHE B 1 92 ? -7.016 -6.664 -23.906 1 97.44 92 PHE B CA 1
ATOM 2922 C C . PHE B 1 92 ? -8.469 -6.203 -23.984 1 97.44 92 PHE B C 1
ATOM 2924 O O . PHE B 1 92 ? -8.742 -5 -24.031 1 97.44 92 PHE B O 1
ATOM 2931 N N . PHE B 1 93 ? -9.422 -7.168 -24.141 1 97.56 93 PHE B N 1
ATOM 2932 C CA . PHE B 1 93 ? -10.82 -6.875 -23.844 1 97.56 93 PHE B CA 1
ATOM 2933 C C . PHE B 1 93 ? -11.117 -7.094 -22.359 1 97.56 93 PHE B C 1
ATOM 2935 O O . PHE B 1 93 ? -11.344 -8.227 -21.938 1 97.56 93 PHE B O 1
ATOM 2942 N N . LYS B 1 94 ? -11.195 -6.102 -21.641 1 97.75 94 LYS B N 1
ATOM 2943 C CA . LYS B 1 94 ? -11.25 -6.16 -20.188 1 97.75 94 LYS B CA 1
ATOM 2944 C C . LYS B 1 94 ? -12.688 -6.262 -19.688 1 97.75 94 LYS B C 1
ATOM 2946 O O . LYS B 1 94 ? -13.578 -5.59 -20.203 1 97.75 94 LYS B O 1
ATOM 2951 N N . PRO B 1 95 ? -12.836 -7.141 -18.656 1 97.94 95 PRO B N 1
ATOM 2952 C CA . PRO B 1 95 ? -14.117 -7.047 -17.953 1 97.94 95 PRO B CA 1
ATOM 2953 C C . PRO B 1 95 ? -14.336 -5.684 -17.297 1 97.94 95 PRO B C 1
ATOM 2955 O O . PRO B 1 95 ? -13.391 -5.098 -16.75 1 97.94 95 PRO B O 1
ATOM 2958 N N . THR B 1 96 ? -15.562 -5.168 -17.344 1 95.81 96 THR B N 1
ATOM 2959 C CA . THR B 1 96 ? -15.82 -3.811 -16.875 1 95.81 96 THR B CA 1
ATOM 2960 C C . THR B 1 96 ? -16.469 -3.826 -15.5 1 95.81 96 THR B C 1
ATOM 2962 O O . THR B 1 96 ? -16.547 -2.791 -14.836 1 95.81 96 THR B O 1
ATOM 2965 N N . ASN B 1 97 ? -16.938 -4.91 -15.094 1 96.38 97 ASN B N 1
ATOM 2966 C CA . ASN B 1 97 ? -17.531 -5.066 -13.773 1 96.38 97 ASN B CA 1
ATOM 2967 C C . ASN B 1 97 ? -17.328 -6.48 -13.234 1 96.38 97 ASN B C 1
ATOM 2969 O O . ASN B 1 97 ? -16.844 -7.359 -13.945 1 96.38 97 ASN B O 1
ATOM 2973 N N . LYS B 1 98 ? -17.703 -6.637 -12.039 1 97.12 98 LYS B N 1
ATOM 2974 C CA . LYS B 1 98 ? -17.406 -7.887 -11.336 1 97.12 98 LYS B CA 1
ATOM 2975 C C . LYS B 1 98 ? -18.156 -9.055 -11.977 1 97.12 98 LYS B C 1
ATOM 2977 O O . LYS B 1 98 ? -17.625 -10.172 -12.047 1 97.12 98 LYS B O 1
ATOM 2982 N N . ASP B 1 99 ? -19.375 -8.859 -12.469 1 97.62 99 ASP B N 1
ATOM 2983 C CA . ASP B 1 99 ? -20.172 -9.945 -13.039 1 97.62 99 ASP B CA 1
ATOM 2984 C C . ASP B 1 99 ? -19.531 -10.5 -14.305 1 97.62 99 ASP B C 1
ATOM 2986 O O . ASP B 1 99 ? -19.5 -11.711 -14.516 1 97.62 99 ASP B O 1
ATOM 2990 N N . GLU B 1 100 ? -19.031 -9.641 -15.094 1 98 100 GLU B N 1
ATOM 2991 C CA . GLU B 1 100 ? -18.328 -10.062 -16.312 1 98 100 GLU B CA 1
ATOM 2992 C C . GLU B 1 100 ? -17.078 -10.859 -15.977 1 98 100 GLU B C 1
ATOM 2994 O O . GLU B 1 100 ? -16.797 -11.891 -16.594 1 98 100 GLU B O 1
ATOM 2999 N N . LEU B 1 101 ? -16.375 -10.391 -15.031 1 98.38 101 LEU B N 1
ATOM 3000 C CA . LEU B 1 101 ? -15.156 -11.086 -14.625 1 98.38 101 LEU B CA 1
ATOM 3001 C C . LEU B 1 101 ? -15.477 -12.469 -14.07 1 98.38 101 LEU B C 1
ATOM 3003 O O . LEU B 1 101 ? -14.859 -13.461 -14.461 1 98.38 101 LEU B O 1
ATOM 3007 N N . VAL B 1 102 ? -16.453 -12.531 -13.203 1 98.38 102 VAL B N 1
ATOM 3008 C CA . VAL B 1 102 ? -16.828 -13.789 -12.57 1 98.38 102 VAL B CA 1
ATOM 3009 C C . VAL B 1 102 ? -17.328 -14.773 -13.625 1 98.38 102 VAL B C 1
ATOM 3011 O O . VAL B 1 102 ? -17.031 -15.969 -13.562 1 98.38 102 VAL B O 1
ATOM 3014 N N . ALA B 1 103 ? -18.094 -14.281 -14.602 1 98.12 103 ALA B N 1
ATOM 3015 C CA . ALA B 1 103 ? -18.578 -15.148 -15.672 1 98.12 103 ALA B CA 1
ATOM 3016 C C . ALA B 1 103 ? -17.406 -15.789 -16.438 1 98.12 103 ALA B C 1
ATOM 3018 O O . ALA B 1 103 ? -17.453 -16.984 -16.734 1 98.12 103 ALA B O 1
ATOM 3019 N N . PHE B 1 104 ? -16.453 -15.047 -16.719 1 98.62 104 PHE B N 1
ATOM 3020 C CA . PHE B 1 104 ? -15.258 -15.539 -17.406 1 98.62 104 PHE B CA 1
ATOM 3021 C C . PHE B 1 104 ? -14.547 -16.594 -16.547 1 98.62 104 PHE B C 1
ATOM 3023 O O . PHE B 1 104 ? -14.234 -17.672 -17.031 1 98.62 104 PHE B O 1
ATOM 3030 N N . LEU B 1 105 ? -14.289 -16.234 -15.297 1 98.81 105 LEU B N 1
ATOM 3031 C CA . LEU B 1 105 ? -13.594 -17.141 -14.383 1 98.81 105 LEU B CA 1
ATOM 3032 C C . LEU B 1 105 ? -14.359 -18.453 -14.242 1 98.81 105 LEU B C 1
ATOM 3034 O O . LEU B 1 105 ? -13.75 -19.531 -14.211 1 98.81 105 LEU B O 1
ATOM 3038 N N . GLN B 1 106 ? -15.617 -18.312 -14.148 1 98.75 106 GLN B N 1
ATOM 3039 C CA . GLN B 1 106 ? -16.469 -19.484 -14 1 98.75 106 GLN B CA 1
ATOM 3040 C C . GLN B 1 106 ? -16.328 -20.422 -15.188 1 98.75 106 GLN B C 1
ATOM 3042 O O . GLN B 1 106 ? -16.25 -21.641 -15.016 1 98.75 106 GLN B O 1
ATOM 3047 N N . LYS B 1 107 ? -16.328 -19.891 -16.391 1 98.81 107 LYS B N 1
ATOM 3048 C CA . LYS B 1 107 ? -16.203 -20.703 -17.594 1 98.81 107 LYS B CA 1
ATOM 3049 C C . LYS B 1 107 ? -14.867 -21.422 -17.641 1 98.81 107 LYS B C 1
ATOM 3051 O O . LYS B 1 107 ? -14.773 -22.547 -18.125 1 98.81 107 LYS B O 1
ATOM 3056 N N . VAL B 1 108 ? -13.852 -20.812 -17.109 1 98.88 108 VAL B N 1
ATOM 3057 C CA . VAL B 1 108 ? -12.539 -21.469 -17.062 1 98.88 108 VAL B CA 1
ATOM 3058 C C . VAL B 1 108 ? -12.547 -22.562 -16 1 98.88 108 VAL B C 1
ATOM 3060 O O . VAL B 1 108 ? -12.125 -23.688 -16.281 1 98.88 108 VAL B O 1
ATOM 3063 N N . ALA B 1 109 ? -13.047 -22.25 -14.852 1 98.81 109 ALA B N 1
ATOM 3064 C CA . ALA B 1 109 ? -13.062 -23.188 -13.727 1 98.81 109 ALA B CA 1
ATOM 3065 C C . ALA B 1 109 ? -13.867 -24.438 -14.062 1 98.81 109 ALA B C 1
ATOM 3067 O O . ALA B 1 109 ? -13.539 -25.531 -13.609 1 98.81 109 ALA B O 1
ATOM 3068 N N . SER B 1 110 ? -14.891 -24.25 -14.859 1 98.62 110 SER B N 1
ATOM 3069 C CA . SER B 1 110 ? -15.781 -25.359 -15.188 1 98.62 110 SER B CA 1
ATOM 3070 C C . SER B 1 110 ? -15.047 -26.453 -15.953 1 98.62 110 SER B C 1
ATOM 3072 O O . SER B 1 110 ? -15.5 -27.594 -15.992 1 98.62 110 SER B O 1
ATOM 3074 N N . GLU B 1 111 ? -13.883 -26.141 -16.516 1 98.81 111 GLU B N 1
ATOM 3075 C CA . GLU B 1 111 ? -13.102 -27.109 -17.281 1 98.81 111 GLU B CA 1
ATOM 3076 C C . GLU B 1 111 ? -12.156 -27.891 -16.391 1 98.81 111 GLU B C 1
ATOM 3078 O O . GLU B 1 111 ? -11.516 -28.844 -16.828 1 98.81 111 GLU B O 1
ATOM 3083 N N . ALA B 1 112 ? -12.031 -27.531 -15.148 1 98.75 112 ALA B N 1
ATOM 3084 C CA . ALA B 1 112 ? -11.281 -28.234 -14.102 1 98.75 112 ALA B CA 1
ATOM 3085 C C . ALA B 1 112 ? -12.07 -28.266 -12.789 1 98.75 112 ALA B C 1
ATOM 3087 O O . ALA B 1 112 ? -11.617 -27.734 -11.773 1 98.75 112 ALA B O 1
ATOM 3088 N N . PRO B 1 113 ? -13.188 -28.859 -12.766 1 97.75 113 PRO B N 1
ATOM 3089 C CA . PRO B 1 113 ? -14.188 -28.688 -11.711 1 97.75 113 PRO B CA 1
ATOM 3090 C C . PRO B 1 113 ? -13.734 -29.266 -10.375 1 97.75 113 PRO B C 1
ATOM 3092 O O . PRO B 1 113 ? -14.367 -29.031 -9.344 1 97.75 113 PRO B O 1
ATOM 3095 N N . GLU B 1 114 ? -12.641 -29.984 -10.336 1 98.12 114 GLU B N 1
ATOM 3096 C CA . GLU B 1 114 ? -12.18 -30.547 -9.078 1 98.12 114 GLU B CA 1
ATOM 3097 C C . GLU B 1 114 ? -10.867 -29.922 -8.625 1 98.12 114 GLU B C 1
ATOM 3099 O O . GLU B 1 114 ? -10.289 -30.328 -7.613 1 98.12 114 GLU B O 1
ATOM 3104 N N . VAL B 1 115 ? -10.383 -29.047 -9.391 1 98.75 115 VAL B N 1
ATOM 3105 C CA . VAL B 1 115 ? -9.078 -28.453 -9.133 1 98.75 115 VAL B CA 1
ATOM 3106 C C . VAL B 1 115 ? -9.25 -27.109 -8.422 1 98.75 115 VAL B C 1
ATOM 3108 O O . VAL B 1 115 ? -10.008 -26.25 -8.883 1 98.75 115 VAL B O 1
ATOM 3111 N N . PRO B 1 116 ? -8.625 -26.953 -7.219 1 98.81 116 PRO B N 1
ATOM 3112 C CA . PRO B 1 116 ? -8.68 -25.641 -6.566 1 98.81 116 PRO B CA 1
ATOM 3113 C C . PRO B 1 116 ? -8.383 -24.5 -7.527 1 98.81 116 PRO B C 1
ATOM 3115 O O . PRO B 1 116 ? -7.48 -24.594 -8.359 1 98.81 116 PRO B O 1
ATOM 3118 N N . PHE B 1 117 ? -9.141 -23.453 -7.402 1 98.88 117 PHE B N 1
ATOM 3119 C CA . PHE B 1 117 ? -9.117 -22.344 -8.344 1 98.88 117 PHE B CA 1
ATOM 3120 C C . PHE B 1 117 ? -8.68 -21.062 -7.652 1 98.88 117 PHE B C 1
ATOM 3122 O O . PHE B 1 117 ? -9.242 -20.688 -6.621 1 98.88 117 PHE B O 1
ATOM 3129 N N . TYR B 1 118 ? -7.688 -20.391 -8.219 1 98.81 118 TYR B N 1
ATOM 3130 C CA . TYR B 1 118 ? -7.203 -19.109 -7.703 1 98.81 118 TYR B CA 1
ATOM 3131 C C . TYR B 1 118 ? -7.383 -18 -8.727 1 98.81 118 TYR B C 1
ATOM 3133 O O . TYR B 1 118 ? -7.105 -18.188 -9.914 1 98.81 118 TYR B O 1
ATOM 3141 N N . TYR B 1 119 ? -7.848 -16.859 -8.305 1 98.88 119 TYR B N 1
ATOM 3142 C CA . TYR B 1 119 ? -7.812 -15.656 -9.141 1 98.88 119 TYR B CA 1
ATOM 3143 C C . TYR B 1 119 ? -6.492 -14.914 -8.969 1 98.88 119 TYR B C 1
ATOM 3145 O O . TYR B 1 119 ? -6.086 -14.602 -7.852 1 98.88 119 TYR B O 1
ATOM 3153 N N . TYR B 1 120 ? -5.809 -14.75 -10.023 1 98.69 120 TYR B N 1
ATOM 3154 C CA . TYR B 1 120 ? -4.566 -13.984 -10.039 1 98.69 120 TYR B CA 1
ATOM 3155 C C . TYR B 1 120 ? -4.84 -12.516 -10.336 1 98.69 120 TYR B C 1
ATOM 3157 O O . TYR B 1 120 ? -4.969 -12.125 -11.492 1 98.69 120 TYR B O 1
ATOM 3165 N N . HIS B 1 121 ? -4.871 -11.703 -9.242 1 98.75 121 HIS B N 1
ATOM 3166 C CA . HIS B 1 121 ? -5.188 -10.281 -9.273 1 98.75 121 HIS B CA 1
ATOM 3167 C C . HIS B 1 121 ? -3.926 -9.438 -9.414 1 98.75 121 HIS B C 1
ATOM 3169 O O . HIS B 1 121 ? -3.135 -9.336 -8.469 1 98.75 121 HIS B O 1
ATOM 3175 N N . ILE B 1 122 ? -3.758 -8.828 -10.617 1 98.31 122 ILE B N 1
ATOM 3176 C CA . ILE B 1 122 ? -2.539 -8.07 -10.852 1 98.31 122 ILE B CA 1
ATOM 3177 C C . ILE B 1 122 ? -2.852 -6.852 -11.719 1 98.31 122 ILE B C 1
ATOM 3179 O O . ILE B 1 122 ? -2.336 -6.723 -12.836 1 98.31 122 ILE B O 1
ATOM 3183 N N . PRO B 1 123 ? -3.535 -5.875 -11.195 1 98.06 123 PRO B N 1
ATOM 3184 C CA . PRO B 1 123 ? -3.979 -4.695 -11.945 1 98.06 123 PRO B CA 1
ATOM 3185 C C . PRO B 1 123 ? -2.816 -3.902 -12.539 1 98.06 123 PRO B C 1
ATOM 3187 O O . PRO B 1 123 ? -2.941 -3.342 -13.633 1 98.06 123 PRO B O 1
ATOM 3190 N N . PRO B 1 124 ? -1.648 -3.805 -11.875 1 96.69 124 PRO B N 1
ATOM 3191 C CA . PRO B 1 124 ? -0.576 -3.029 -12.508 1 96.69 124 PRO B CA 1
ATOM 3192 C C . PRO B 1 124 ? -0.227 -3.531 -13.906 1 96.69 124 PRO B C 1
ATOM 3194 O O . PRO B 1 124 ? 0.23 -2.754 -14.75 1 96.69 124 PRO B O 1
ATOM 3197 N N . LEU B 1 125 ? -0.489 -4.793 -14.188 1 97 125 LEU B N 1
ATOM 3198 C CA . LEU B 1 125 ? -0.139 -5.344 -15.492 1 97 125 LEU B CA 1
ATOM 3199 C C . LEU B 1 125 ? -1.369 -5.441 -16.391 1 97 125 LEU B C 1
ATOM 3201 O O . LEU B 1 125 ? -1.294 -5.156 -17.578 1 97 125 LEU B O 1
ATOM 3205 N N . THR B 1 126 ? -2.555 -5.828 -15.828 1 97.88 126 THR B N 1
ATOM 3206 C CA . THR B 1 126 ? -3.732 -6.121 -16.641 1 97.88 126 THR B CA 1
ATOM 3207 C C . THR B 1 126 ? -4.547 -4.855 -16.891 1 97.88 126 THR B C 1
ATOM 3209 O O . THR B 1 126 ? -5.312 -4.777 -17.844 1 97.88 126 THR B O 1
ATOM 3212 N N . GLY B 1 127 ? -4.426 -3.873 -15.914 1 97.94 127 GLY B N 1
ATOM 3213 C CA . GLY B 1 127 ? -5.293 -2.705 -15.961 1 97.94 127 GLY B CA 1
ATOM 3214 C C . GLY B 1 127 ? -6.707 -2.992 -15.508 1 97.94 127 GLY B C 1
ATOM 3215 O O . GLY B 1 127 ? -7.582 -2.127 -15.586 1 97.94 127 GLY B O 1
ATOM 3216 N N . VAL B 1 128 ? -7.02 -4.242 -15.086 1 97.88 128 VAL B N 1
ATOM 3217 C CA . VAL B 1 128 ? -8.32 -4.605 -14.531 1 97.88 128 VAL B CA 1
ATOM 3218 C C . VAL B 1 128 ? -8.352 -4.273 -13.039 1 97.88 128 VAL B C 1
ATOM 3220 O O . VAL B 1 128 ? -7.773 -4.996 -12.227 1 97.88 128 VAL B O 1
ATOM 3223 N N . LYS B 1 129 ? -9.141 -3.26 -12.617 1 95.38 129 LYS B N 1
ATOM 3224 C CA . LYS B 1 129 ? -9.039 -2.701 -11.273 1 95.38 129 LYS B CA 1
ATOM 3225 C C . LYS B 1 129 ? -10.258 -3.068 -10.43 1 95.38 129 LYS B C 1
ATOM 3227 O O . LYS B 1 129 ? -10.523 -2.447 -9.398 1 95.38 129 LYS B O 1
ATOM 3232 N N . ILE B 1 130 ? -11.109 -4.027 -10.938 1 97.19 130 ILE B N 1
ATOM 3233 C CA . ILE B 1 130 ? -12.219 -4.508 -10.133 1 97.19 130 ILE B CA 1
ATOM 3234 C C . ILE B 1 130 ? -11.703 -5.027 -8.789 1 97.19 130 ILE B C 1
ATOM 3236 O O . ILE B 1 130 ? -10.867 -5.93 -8.75 1 97.19 130 ILE B O 1
ATOM 3240 N N . ARG B 1 131 ? -12.188 -4.438 -7.672 1 97.06 131 ARG B N 1
ATOM 3241 C CA . ARG B 1 131 ? -11.695 -4.855 -6.363 1 97.06 131 ARG B CA 1
ATOM 3242 C C . ARG B 1 131 ? -12.055 -6.309 -6.078 1 97.06 131 ARG B C 1
ATOM 3244 O O . ARG B 1 131 ? -13.164 -6.746 -6.391 1 97.06 131 ARG B O 1
ATOM 3251 N N . VAL B 1 132 ? -11.148 -7.039 -5.477 1 98.38 132 VAL B N 1
ATOM 3252 C CA . VAL B 1 132 ? -11.297 -8.469 -5.234 1 98.38 132 VAL B CA 1
ATOM 3253 C C . VAL B 1 132 ? -12.43 -8.703 -4.238 1 98.38 132 VAL B C 1
ATOM 3255 O O . VAL B 1 132 ? -13.188 -9.672 -4.363 1 98.38 132 VAL B O 1
ATOM 3258 N N . GLU B 1 133 ? -12.547 -7.805 -3.25 1 97.75 133 GLU B N 1
ATOM 3259 C CA . GLU B 1 133 ? -13.57 -7.98 -2.217 1 97.75 133 GLU B CA 1
ATOM 3260 C C . GLU B 1 133 ? -14.969 -8.055 -2.824 1 97.75 133 GLU B C 1
ATOM 3262 O O . GLU B 1 133 ? -15.844 -8.734 -2.293 1 97.75 133 GLU B O 1
ATOM 3267 N N . GLU B 1 134 ? -15.188 -7.398 -3.975 1 95.69 134 GLU B N 1
ATOM 3268 C CA . GLU B 1 134 ? -16.469 -7.418 -4.664 1 95.69 134 GLU B CA 1
ATOM 3269 C C . GLU B 1 134 ? -16.75 -8.789 -5.273 1 95.69 134 GLU B C 1
ATOM 3271 O O . GLU B 1 134 ? -17.906 -9.164 -5.469 1 95.69 134 GLU B O 1
ATOM 3276 N N . LEU B 1 135 ? -15.734 -9.516 -5.621 1 96.31 135 LEU B N 1
ATOM 3277 C CA . LEU B 1 135 ? -15.859 -10.797 -6.297 1 96.31 135 LEU B CA 1
ATOM 3278 C C . LEU B 1 135 ? -16.266 -11.891 -5.316 1 96.31 135 LEU B C 1
ATOM 3280 O O . LEU B 1 135 ? -16.828 -12.914 -5.715 1 96.31 135 LEU B O 1
ATOM 3284 N N . LEU B 1 136 ? -15.953 -11.68 -4.031 1 95.94 136 LEU B N 1
ATOM 3285 C CA . LEU B 1 136 ? -16.016 -12.766 -3.057 1 95.94 136 LEU B CA 1
ATOM 3286 C C . LEU B 1 136 ? -17.469 -13.086 -2.693 1 95.94 136 LEU B C 1
ATOM 3288 O O . LEU B 1 136 ? -17.781 -14.219 -2.34 1 95.94 136 LEU B O 1
ATOM 3292 N N . ASP B 1 137 ? -18.297 -12.07 -2.814 1 90.88 137 ASP B N 1
ATOM 3293 C CA . ASP B 1 137 ? -19.688 -12.289 -2.465 1 90.88 137 ASP B CA 1
ATOM 3294 C C . ASP B 1 137 ? -20.344 -13.32 -3.393 1 90.88 137 ASP B C 1
ATOM 3296 O O . ASP B 1 137 ? -20.5 -13.062 -4.59 1 90.88 137 ASP B O 1
ATOM 3300 N N . GLY B 1 138 ? -20.656 -14.531 -2.908 1 91.69 138 GLY B N 1
ATOM 3301 C CA . GLY B 1 138 ? -21.328 -15.578 -3.662 1 91.69 138 GLY B CA 1
ATOM 3302 C C . GLY B 1 138 ? -20.422 -16.312 -4.613 1 91.69 138 GLY B C 1
ATOM 3303 O O . GLY B 1 138 ? -20.875 -17.047 -5.496 1 91.69 138 GLY B O 1
ATOM 3304 N N . ILE B 1 139 ? -19.156 -16.172 -4.461 1 96.25 139 ILE B N 1
ATOM 3305 C CA . ILE B 1 139 ? -18.219 -16.688 -5.445 1 96.25 139 ILE B CA 1
ATOM 3306 C C . ILE B 1 139 ? -18.234 -18.219 -5.422 1 96.25 139 ILE B C 1
ATOM 3308 O O . ILE B 1 139 ? -18.109 -18.859 -6.469 1 96.25 139 ILE B O 1
ATOM 3312 N N . LYS B 1 140 ? -18.5 -18.828 -4.293 1 95.56 140 LYS B N 1
ATOM 3313 C CA . LYS B 1 140 ? -18.5 -20.281 -4.184 1 95.56 140 LYS B CA 1
ATOM 3314 C C . LYS B 1 140 ? -19.688 -20.906 -4.922 1 95.56 140 LYS B C 1
ATOM 3316 O O . LYS B 1 140 ? -19.594 -22.016 -5.426 1 95.56 140 LYS B O 1
ATOM 3321 N N . ALA B 1 141 ? -20.734 -20.141 -4.949 1 96 141 ALA B N 1
ATOM 3322 C CA . ALA B 1 141 ? -21.906 -20.625 -5.691 1 96 141 ALA B CA 1
ATOM 3323 C C . ALA B 1 141 ? -21.609 -20.672 -7.191 1 96 141 ALA B C 1
ATOM 3325 O O . ALA B 1 141 ? -22.125 -21.547 -7.898 1 96 141 ALA B O 1
ATOM 3326 N N . GLN B 1 142 ? -20.797 -19.812 -7.68 1 96.62 142 GLN B N 1
ATOM 3327 C CA . GLN B 1 142 ? -20.469 -19.719 -9.094 1 96.62 142 GLN B CA 1
ATOM 3328 C C . GLN B 1 142 ? -19.281 -20.609 -9.438 1 96.62 142 GLN B C 1
ATOM 3330 O O . GLN B 1 142 ? -19.25 -21.234 -10.5 1 96.62 142 GLN B O 1
ATOM 3335 N N . ILE B 1 143 ? -18.359 -20.641 -8.508 1 98.38 143 ILE B N 1
ATOM 3336 C CA . ILE B 1 143 ? -17.141 -21.438 -8.656 1 98.38 143 ILE B CA 1
ATOM 3337 C C . ILE B 1 143 ? -16.875 -22.234 -7.383 1 98.38 143 ILE B C 1
ATOM 3339 O O . ILE B 1 143 ? -16.078 -21.828 -6.539 1 98.38 143 ILE B O 1
ATOM 3343 N N . PRO B 1 144 ? -17.422 -23.328 -7.289 1 97.94 144 PRO B N 1
ATOM 3344 C CA . PRO B 1 144 ? -17.328 -24.109 -6.055 1 97.94 144 PRO B CA 1
ATOM 3345 C C . PRO B 1 144 ? -15.883 -24.422 -5.66 1 97.94 144 PRO B C 1
ATOM 3347 O O . PRO B 1 144 ? -15.586 -24.594 -4.477 1 97.94 144 PRO B O 1
ATOM 3350 N N . THR B 1 145 ? -15.023 -24.438 -6.637 1 98.38 145 THR B N 1
ATOM 3351 C CA . THR B 1 145 ? -13.641 -24.812 -6.371 1 98.38 145 THR B CA 1
ATOM 3352 C C . THR B 1 145 ? -12.797 -23.578 -6.059 1 98.38 145 THR B C 1
ATOM 3354 O O . THR B 1 145 ? -11.578 -23.688 -5.875 1 98.38 145 THR B O 1
ATOM 3357 N N . PHE B 1 146 ? -13.43 -22.406 -6 1 98.44 146 PHE B N 1
ATOM 3358 C CA . PHE B 1 146 ? -12.688 -21.188 -5.684 1 98.44 146 PHE B CA 1
ATOM 3359 C C . PHE B 1 146 ? -11.961 -21.328 -4.352 1 98.44 146 PHE B C 1
ATOM 3361 O O . PHE B 1 146 ? -12.586 -21.594 -3.322 1 98.44 146 PHE B O 1
ATOM 3368 N N . GLN B 1 147 ? -10.672 -21.156 -4.406 1 98.25 147 GLN B N 1
ATOM 3369 C CA . GLN B 1 147 ? -9.859 -21.438 -3.23 1 98.25 147 GLN B CA 1
ATOM 3370 C C . GLN B 1 147 ? -9.219 -20.156 -2.684 1 98.25 147 GLN B C 1
ATOM 3372 O O . GLN B 1 147 ? -8.898 -20.078 -1.497 1 98.25 147 GLN B O 1
ATOM 3377 N N . GLY B 1 148 ? -8.945 -19.219 -3.559 1 98.25 148 GLY B N 1
ATOM 3378 C CA . GLY B 1 148 ? -8.297 -18.016 -3.053 1 98.25 148 GLY B CA 1
ATOM 3379 C C . GLY B 1 148 ? -7.812 -17.094 -4.152 1 98.25 148 GLY B C 1
ATOM 3380 O O . GLY B 1 148 ? -8.328 -17.141 -5.273 1 98.25 148 GLY B O 1
ATOM 3381 N N . VAL B 1 149 ? -6.922 -16.156 -3.766 1 98.75 149 VAL B N 1
ATOM 3382 C CA . VAL B 1 149 ? -6.465 -15.094 -4.656 1 98.75 149 VAL B CA 1
ATOM 3383 C C . VAL B 1 149 ? -4.953 -14.922 -4.523 1 98.75 149 VAL B C 1
ATOM 3385 O O . VAL B 1 149 ? -4.418 -14.906 -3.412 1 98.75 149 VAL B O 1
ATOM 3388 N N . LYS B 1 150 ? -4.238 -15 -5.637 1 98.75 150 LYS B N 1
ATOM 3389 C CA . LYS B 1 150 ? -2.936 -14.344 -5.703 1 98.75 150 LYS B CA 1
ATOM 3390 C C . LYS B 1 150 ? -3.086 -12.836 -5.883 1 98.75 150 LYS B C 1
ATOM 3392 O O . LYS B 1 150 ? -3.471 -12.367 -6.957 1 98.75 150 LYS B O 1
ATOM 3397 N N . PHE B 1 151 ? -2.768 -12.125 -4.805 1 98.81 151 PHE B N 1
ATOM 3398 C CA . PHE B 1 151 ? -3.062 -10.703 -4.727 1 98.81 151 PHE B CA 1
ATOM 3399 C C . PHE B 1 151 ? -1.812 -9.875 -5.004 1 98.81 151 PHE B C 1
ATOM 3401 O O . PHE B 1 151 ? -1.061 -9.547 -4.082 1 98.81 151 PHE B O 1
ATOM 3408 N N . SER B 1 152 ? -1.604 -9.508 -6.262 1 98.5 152 SER B N 1
ATOM 3409 C CA . SER B 1 152 ? -0.411 -8.773 -6.672 1 98.5 152 SER B CA 1
ATOM 3410 C C . SER B 1 152 ? -0.719 -7.301 -6.902 1 98.5 152 SER B C 1
ATOM 3412 O O . SER B 1 152 ? -0.5 -6.781 -8 1 98.5 152 SER B O 1
ATOM 3414 N N . ASP B 1 153 ? -1.235 -6.672 -5.91 1 98.12 153 ASP B N 1
ATOM 3415 C CA . ASP B 1 153 ? -1.573 -5.254 -5.859 1 98.12 153 ASP B CA 1
ATOM 3416 C C . ASP B 1 153 ? -1.27 -4.664 -4.484 1 98.12 153 ASP B C 1
ATOM 3418 O O . ASP B 1 153 ? -1.162 -5.395 -3.5 1 98.12 153 ASP B O 1
ATOM 3422 N N . THR B 1 154 ? -1.051 -3.391 -4.41 1 98.19 154 THR B N 1
ATOM 3423 C CA . THR B 1 154 ? -0.693 -2.756 -3.146 1 98.19 154 THR B CA 1
ATOM 3424 C C . THR B 1 154 ? -1.921 -2.143 -2.482 1 98.19 154 THR B C 1
ATOM 3426 O O . THR B 1 154 ? -1.801 -1.413 -1.495 1 98.19 154 THR B O 1
ATOM 3429 N N . ASP B 1 155 ? -3.104 -2.305 -3.041 1 98.31 155 ASP B N 1
ATOM 3430 C CA . ASP B 1 155 ? -4.34 -1.84 -2.418 1 98.31 155 ASP B CA 1
ATOM 3431 C C . ASP B 1 155 ? -4.668 -2.66 -1.174 1 98.31 155 ASP B C 1
ATOM 3433 O O . ASP B 1 155 ? -5.504 -3.564 -1.225 1 98.31 155 ASP B O 1
ATOM 3437 N N . LEU B 1 156 ? -4.113 -2.27 -0.088 1 98.75 156 LEU B N 1
ATOM 3438 C CA . LEU B 1 156 ? -4.277 -3.029 1.146 1 98.75 156 LEU B CA 1
ATOM 3439 C C . LEU B 1 156 ? -5.676 -2.834 1.725 1 98.75 156 LEU B C 1
ATOM 3441 O O . LEU B 1 156 ? -6.113 -3.607 2.578 1 98.75 156 LEU B O 1
ATOM 3445 N N . LEU B 1 157 ? -6.391 -1.753 1.319 1 98.75 157 LEU B N 1
ATOM 3446 C CA . LEU B 1 157 ? -7.801 -1.652 1.691 1 98.75 157 LEU B CA 1
ATOM 3447 C C . LEU B 1 157 ? -8.602 -2.816 1.115 1 98.75 157 LEU B C 1
ATOM 3449 O O . LEU B 1 157 ? -9.344 -3.482 1.839 1 98.75 157 LEU B O 1
ATOM 3453 N N . ASP B 1 158 ? -8.414 -3.053 -0.17 1 98.62 158 ASP B N 1
ATOM 3454 C CA . ASP B 1 158 ? -9.109 -4.16 -0.823 1 98.62 158 ASP B CA 1
ATOM 3455 C C . ASP B 1 158 ? -8.75 -5.492 -0.17 1 98.62 158 ASP B C 1
ATOM 3457 O O . ASP B 1 158 ? -9.633 -6.281 0.171 1 98.62 158 ASP B O 1
ATOM 3461 N N . LEU B 1 159 ? -7.457 -5.738 0.055 1 98.75 159 LEU B N 1
ATOM 3462 C CA . LEU B 1 159 ? -7.008 -6.977 0.68 1 98.75 159 LEU B CA 1
ATOM 3463 C C . LEU B 1 159 ? -7.613 -7.137 2.068 1 98.75 159 LEU B C 1
ATOM 3465 O O . LEU B 1 159 ? -8.102 -8.219 2.416 1 98.75 159 LEU B O 1
ATOM 3469 N N . ALA B 1 160 ? -7.598 -6.066 2.82 1 98.5 160 ALA B N 1
ATOM 3470 C CA . ALA B 1 160 ? -8.133 -6.105 4.18 1 98.5 160 ALA B CA 1
ATOM 3471 C C . ALA B 1 160 ? -9.617 -6.449 4.172 1 98.5 160 ALA B C 1
ATOM 3473 O O . ALA B 1 160 ? -10.094 -7.211 5.023 1 98.5 160 ALA B O 1
ATOM 3474 N N . GLN B 1 161 ? -10.344 -5.863 3.221 1 98.25 161 GLN B N 1
ATOM 3475 C CA . GLN B 1 161 ? -11.773 -6.148 3.139 1 98.25 161 GLN B CA 1
ATOM 3476 C C . GLN B 1 161 ? -12.023 -7.598 2.725 1 98.25 161 GLN B C 1
ATOM 3478 O O . GLN B 1 161 ? -12.992 -8.219 3.166 1 98.25 161 GLN B O 1
ATOM 3483 N N . CYS B 1 162 ? -11.172 -8.156 1.858 1 98.31 162 CYS B N 1
ATOM 3484 C CA . CYS B 1 162 ? -11.25 -9.578 1.521 1 98.31 162 CYS B CA 1
ATOM 3485 C C . CYS B 1 162 ? -11.086 -10.445 2.766 1 98.31 162 CYS B C 1
ATOM 3487 O O . CYS B 1 162 ? -11.883 -11.352 2.994 1 98.31 162 CYS B O 1
ATOM 3489 N N . ILE B 1 163 ? -10.102 -10.102 3.543 1 97.5 163 ILE B N 1
ATOM 3490 C CA . ILE B 1 163 ? -9.789 -10.875 4.742 1 97.5 163 ILE B CA 1
ATOM 3491 C C . ILE B 1 163 ? -10.93 -10.742 5.75 1 97.5 163 ILE B C 1
ATOM 3493 O O . ILE B 1 163 ? -11.359 -11.727 6.352 1 97.5 163 ILE B O 1
ATOM 3497 N N . ASN B 1 164 ? -11.383 -9.516 5.891 1 95.62 164 ASN B N 1
ATOM 3498 C CA . ASN B 1 164 ? -12.477 -9.25 6.816 1 95.62 164 ASN B CA 1
ATOM 3499 C C . ASN B 1 164 ? -13.734 -10.039 6.453 1 95.62 164 ASN B C 1
ATOM 3501 O O . ASN B 1 164 ? -14.445 -10.516 7.336 1 95.62 164 ASN B O 1
ATOM 3505 N N . LYS B 1 165 ? -13.992 -10.172 5.168 1 93.81 165 LYS B N 1
ATOM 3506 C CA . LYS B 1 165 ? -15.18 -10.867 4.684 1 93.81 165 LYS B CA 1
ATOM 3507 C C . LYS B 1 165 ? -15 -12.383 4.754 1 93.81 165 LYS B C 1
ATOM 3509 O O . LYS B 1 165 ? -15.977 -13.133 4.66 1 93.81 165 LYS B O 1
ATOM 3514 N N . ASN B 1 166 ? -13.789 -12.828 4.934 1 94.25 166 ASN B N 1
ATOM 3515 C CA . ASN B 1 166 ? -13.477 -14.25 4.965 1 94.25 166 ASN B CA 1
ATOM 3516 C C . ASN B 1 166 ? -13.648 -14.836 6.363 1 94.25 166 ASN B C 1
ATOM 3518 O O . ASN B 1 166 ? -12.727 -15.445 6.906 1 94.25 166 ASN B O 1
ATOM 3522 N N . GLU B 1 167 ? -14.805 -14.789 6.953 1 85.06 167 GLU B N 1
ATOM 3523 C CA . GLU B 1 167 ? -15.102 -15.156 8.336 1 85.06 167 GLU B CA 1
ATOM 3524 C C . GLU B 1 167 ? -14.852 -16.641 8.578 1 85.06 167 GLU B C 1
ATOM 3526 O O . GLU B 1 167 ? -14.359 -17.031 9.641 1 85.06 167 GLU B O 1
ATOM 3531 N N . THR B 1 168 ? -15.117 -17.406 7.574 1 86.38 168 THR B N 1
ATOM 3532 C CA . THR B 1 168 ? -14.992 -18.844 7.734 1 86.38 168 THR B CA 1
ATOM 3533 C C . THR B 1 168 ? -13.555 -19.297 7.488 1 86.38 168 THR B C 1
ATOM 3535 O O . THR B 1 168 ? -13.203 -20.438 7.777 1 86.38 168 THR B O 1
ATOM 3538 N N . GLY B 1 169 ? -12.789 -18.391 6.914 1 90.75 169 GLY B N 1
ATOM 3539 C CA . GLY B 1 169 ? -11.414 -18.75 6.605 1 90.75 169 GLY B CA 1
ATOM 3540 C C . GLY B 1 169 ? -11.297 -19.719 5.434 1 90.75 169 GLY B C 1
ATOM 3541 O O . GLY B 1 169 ? -10.344 -20.484 5.355 1 90.75 169 GLY B O 1
ATOM 3542 N N . GLU B 1 170 ? -12.234 -19.641 4.512 1 93.81 170 GLU B N 1
ATOM 3543 C CA . GLU B 1 170 ? -12.273 -20.625 3.43 1 93.81 170 GLU B CA 1
ATOM 3544 C C . GLU B 1 170 ? -11.352 -20.219 2.287 1 93.81 170 GLU B C 1
ATOM 3546 O O . GLU B 1 170 ? -10.953 -21.062 1.477 1 93.81 170 GLU B O 1
ATOM 3551 N N . PHE B 1 171 ? -11.039 -18.953 2.25 1 97.69 171 PHE B N 1
ATOM 3552 C CA . PHE B 1 171 ? -10.242 -18.469 1.131 1 97.69 171 PHE B CA 1
ATOM 3553 C C . PHE B 1 171 ? -8.812 -18.172 1.571 1 97.69 171 PHE B C 1
ATOM 3555 O O . PHE B 1 171 ? -8.578 -17.75 2.703 1 97.69 171 PHE B O 1
ATOM 3562 N N . GLU B 1 172 ? -7.91 -18.406 0.674 1 97.69 172 GLU B N 1
ATOM 3563 C CA . GLU B 1 172 ? -6.508 -18.062 0.861 1 97.69 172 GLU B CA 1
ATOM 3564 C C . GLU B 1 172 ? -6.141 -16.797 0.078 1 97.69 172 GLU B C 1
ATOM 3566 O O . GLU B 1 172 ? -6.449 -16.688 -1.111 1 97.69 172 GLU B O 1
ATOM 3571 N N . PHE B 1 173 ? -5.539 -15.906 0.779 1 98.5 173 PHE B N 1
ATOM 3572 C CA . PHE B 1 173 ? -5.031 -14.695 0.133 1 98.5 173 PHE B CA 1
ATOM 3573 C C . PHE B 1 173 ? -3.51 -14.664 0.158 1 98.5 173 PHE B C 1
ATOM 3575 O O . PHE B 1 173 ? -2.904 -14.469 1.215 1 98.5 173 PHE B O 1
ATOM 3582 N N . LEU B 1 174 ? -2.938 -14.867 -1.01 1 98.62 174 LEU B N 1
ATOM 3583 C CA . LEU B 1 174 ? -1.49 -14.922 -1.188 1 98.62 174 LEU B CA 1
ATOM 3584 C C . LEU B 1 174 ? -0.968 -13.633 -1.81 1 98.62 174 LEU B C 1
ATOM 3586 O O . LEU B 1 174 ? -1.328 -13.289 -2.939 1 98.62 174 LEU B O 1
ATOM 3590 N N . TYR B 1 175 ? -0.148 -12.961 -1.049 1 98.81 175 TYR B N 1
ATOM 3591 C CA . TYR B 1 175 ? 0.29 -11.625 -1.458 1 98.81 175 TYR B CA 1
ATOM 3592 C C . TYR B 1 175 ? 1.432 -11.719 -2.463 1 98.81 175 TYR B C 1
ATOM 3594 O O . TYR B 1 175 ? 2.338 -12.539 -2.312 1 98.81 175 TYR B O 1
ATOM 3602 N N . GLY B 1 176 ? 1.405 -10.836 -3.529 1 98.62 176 GLY B N 1
ATOM 3603 C CA . GLY B 1 176 ? 2.322 -11.016 -4.645 1 98.62 176 GLY B CA 1
ATOM 3604 C C . GLY B 1 176 ? 3.287 -9.852 -4.812 1 98.62 176 GLY B C 1
ATOM 3605 O O . GLY B 1 176 ? 4.012 -9.781 -5.809 1 98.62 176 GLY B O 1
ATOM 3606 N N . VAL B 1 177 ? 3.279 -8.875 -3.871 1 98.56 177 VAL B N 1
ATOM 3607 C CA . VAL B 1 177 ? 4.215 -7.758 -3.91 1 98.56 177 VAL B CA 1
ATOM 3608 C C . VAL B 1 177 ? 5.305 -7.957 -2.855 1 98.56 177 VAL B C 1
ATOM 3610 O O . VAL B 1 177 ? 5.176 -7.48 -1.727 1 98.56 177 VAL B O 1
ATOM 3613 N N . ASP B 1 178 ? 6.387 -8.508 -3.307 1 98.38 178 ASP B N 1
ATOM 3614 C CA . ASP B 1 178 ? 7.434 -9.008 -2.418 1 98.38 178 ASP B CA 1
ATOM 3615 C C . ASP B 1 178 ? 7.934 -7.902 -1.487 1 98.38 178 ASP B C 1
ATOM 3617 O O . ASP B 1 178 ? 8.117 -8.125 -0.289 1 98.38 178 ASP B O 1
ATOM 3621 N N . GLU B 1 179 ? 8.109 -6.746 -2.016 1 98.06 179 GLU B N 1
ATOM 3622 C CA . GLU B 1 179 ? 8.789 -5.668 -1.306 1 98.06 179 GLU B CA 1
ATOM 3623 C C . GLU B 1 179 ? 7.875 -5.027 -0.266 1 98.06 179 GLU B C 1
ATOM 3625 O O . GLU B 1 179 ? 8.305 -4.16 0.499 1 98.06 179 GLU B O 1
ATOM 3630 N N . GLN B 1 180 ? 6.633 -5.469 -0.191 1 98.62 180 GLN B N 1
ATOM 3631 C CA . GLN B 1 180 ? 5.688 -4.914 0.77 1 98.62 180 GLN B CA 1
ATOM 3632 C C . GLN B 1 180 ? 4.969 -6.02 1.536 1 98.62 180 GLN B C 1
ATOM 3634 O O . GLN B 1 180 ? 3.875 -5.805 2.066 1 98.62 180 GLN B O 1
ATOM 3639 N N . LEU B 1 181 ? 5.57 -7.164 1.62 1 98.81 181 LEU B N 1
ATOM 3640 C CA . LEU B 1 181 ? 4.938 -8.359 2.17 1 98.81 181 LEU B CA 1
ATOM 3641 C C . LEU B 1 181 ? 4.57 -8.148 3.635 1 98.81 181 LEU B C 1
ATOM 3643 O O . LEU B 1 181 ? 3.5 -8.578 4.078 1 98.81 181 LEU B O 1
ATOM 3647 N N . LEU B 1 182 ? 5.426 -7.508 4.422 1 98.69 182 LEU B N 1
ATOM 3648 C CA . LEU B 1 182 ? 5.195 -7.363 5.855 1 98.69 182 LEU B CA 1
ATOM 3649 C C . LEU B 1 182 ? 3.887 -6.625 6.121 1 98.69 182 LEU B C 1
ATOM 3651 O O . LEU B 1 182 ? 3.117 -7.02 7 1 98.69 182 LEU B O 1
ATOM 3655 N N . GLY B 1 183 ? 3.627 -5.527 5.344 1 98.5 183 GLY B N 1
ATOM 3656 C CA . GLY B 1 183 ? 2.363 -4.82 5.48 1 98.5 183 GLY B CA 1
ATOM 3657 C C . GLY B 1 183 ? 1.156 -5.703 5.211 1 98.5 183 GLY B C 1
ATOM 3658 O O . GLY B 1 183 ? 0.147 -5.609 5.914 1 98.5 183 GLY B O 1
ATOM 3659 N N . ALA B 1 184 ? 1.25 -6.566 4.219 1 98.69 184 ALA B N 1
ATOM 3660 C CA . ALA B 1 184 ? 0.162 -7.48 3.879 1 98.69 184 ALA B CA 1
ATOM 3661 C C . ALA B 1 184 ? -0.039 -8.523 4.973 1 98.69 184 ALA B C 1
ATOM 3663 O O . ALA B 1 184 ? -1.174 -8.891 5.289 1 98.69 184 ALA B O 1
ATOM 3664 N N . LEU B 1 185 ? 1.07 -9.023 5.508 1 98.38 185 LEU B N 1
ATOM 3665 C CA . LEU B 1 185 ? 0.981 -9.984 6.602 1 98.38 185 LEU B CA 1
ATOM 3666 C C . LEU B 1 185 ? 0.262 -9.375 7.805 1 98.38 185 LEU B C 1
ATOM 3668 O O . LEU B 1 185 ? -0.569 -10.039 8.43 1 98.38 185 LEU B O 1
ATOM 3672 N N . ALA B 1 186 ? 0.528 -8.133 8.062 1 97.5 186 ALA B N 1
ATOM 3673 C CA . ALA B 1 186 ? -0.078 -7.445 9.195 1 97.5 186 ALA B CA 1
ATOM 3674 C C . ALA B 1 186 ? -1.595 -7.371 9.047 1 97.5 186 ALA B C 1
ATOM 3676 O O . ALA B 1 186 ? -2.326 -7.422 10.039 1 97.5 186 ALA B O 1
ATOM 3677 N N . VAL B 1 187 ? -2.045 -7.312 7.812 1 97.31 187 VAL B N 1
ATOM 3678 C CA . VAL B 1 187 ? -3.482 -7.195 7.59 1 97.31 187 VAL B CA 1
ATOM 3679 C C . VAL B 1 187 ? -4.113 -8.586 7.555 1 97.31 187 VAL B C 1
ATOM 3681 O O . VAL B 1 187 ? -5.336 -8.719 7.656 1 97.31 187 VAL B O 1
ATOM 3684 N N . GLY B 1 188 ? -3.299 -9.602 7.297 1 96.88 188 GLY B N 1
ATOM 3685 C CA . GLY B 1 188 ? -3.859 -10.93 7.469 1 96.88 188 GLY B CA 1
ATOM 3686 C C . GLY B 1 188 ? -3.645 -11.828 6.266 1 96.88 188 GLY B C 1
ATOM 3687 O O . GLY B 1 188 ? -4.262 -12.891 6.16 1 96.88 188 GLY B O 1
ATOM 3688 N N . ALA B 1 189 ? -2.768 -11.445 5.355 1 97.94 189 ALA B N 1
ATOM 3689 C CA . ALA B 1 189 ? -2.461 -12.32 4.23 1 97.94 189 ALA B CA 1
ATOM 3690 C C . ALA B 1 189 ? -2.002 -13.695 4.715 1 97.94 189 ALA B C 1
ATOM 3692 O O . ALA B 1 189 ? -1.287 -13.797 5.715 1 97.94 189 ALA B O 1
ATOM 3693 N N . ASN B 1 190 ? -2.365 -14.758 4.016 1 96.94 190 ASN B N 1
ATOM 3694 C CA . ASN B 1 190 ? -2.082 -16.125 4.426 1 96.94 190 ASN B CA 1
ATOM 3695 C C . ASN B 1 190 ? -0.668 -16.547 4.035 1 96.94 190 ASN B C 1
ATOM 3697 O O . ASN B 1 190 ? -0.118 -17.5 4.605 1 96.94 190 ASN B O 1
ATOM 3701 N N . GLY B 1 191 ? -0.193 -15.93 3.1 1 95.62 191 GLY B N 1
ATOM 3702 C CA . GLY B 1 191 ? 1.105 -16.25 2.531 1 95.62 191 GLY B CA 1
ATOM 3703 C C . GLY B 1 191 ? 1.49 -15.359 1.369 1 95.62 191 GLY B C 1
ATOM 3704 O O . GLY B 1 191 ? 1.006 -14.234 1.262 1 95.62 191 GLY B O 1
ATOM 3705 N N . ALA B 1 192 ? 2.447 -15.867 0.622 1 97.81 192 ALA B N 1
ATOM 3706 C CA . ALA B 1 192 ? 2.986 -15.008 -0.427 1 97.81 192 ALA B CA 1
ATOM 3707 C C . ALA B 1 192 ? 3.367 -15.82 -1.662 1 97.81 192 ALA B C 1
ATOM 3709 O O . ALA B 1 192 ? 3.748 -16.984 -1.552 1 97.81 192 ALA B O 1
ATOM 3710 N N . VAL B 1 193 ? 3.129 -15.305 -2.748 1 98.12 193 VAL B N 1
ATOM 3711 C CA . VAL B 1 193 ? 3.635 -15.766 -4.035 1 98.12 193 VAL B CA 1
ATOM 3712 C C . VAL B 1 193 ? 4.426 -14.648 -4.711 1 98.12 193 VAL B C 1
ATOM 3714 O O . VAL B 1 193 ? 3.879 -13.586 -5.012 1 98.12 193 VAL B O 1
ATOM 3717 N N . GLY B 1 194 ? 5.66 -14.844 -4.895 1 97.12 194 GLY B N 1
ATOM 3718 C CA . GLY B 1 194 ? 6.488 -13.773 -5.426 1 97.12 194 GLY B CA 1
ATOM 3719 C C . GLY B 1 194 ? 7.668 -14.281 -6.234 1 97.12 194 GLY B C 1
ATOM 3720 O O . GLY B 1 194 ? 7.918 -15.484 -6.293 1 97.12 194 GLY B O 1
ATOM 3721 N N . SER B 1 195 ? 8.336 -13.352 -6.895 1 97.12 195 SER B N 1
ATOM 3722 C CA . SER B 1 195 ? 9.469 -13.68 -7.758 1 97.12 195 SER B CA 1
ATOM 3723 C C . SER B 1 195 ? 10.758 -13.82 -6.957 1 97.12 195 SER B C 1
ATOM 3725 O O . SER B 1 195 ? 11.617 -14.641 -7.285 1 97.12 195 SER B O 1
ATOM 3727 N N . THR B 1 196 ? 10.875 -13.078 -5.848 1 98.12 196 THR B N 1
ATOM 3728 C CA . THR B 1 196 ? 12.109 -13.055 -5.074 1 98.12 196 THR B CA 1
ATOM 3729 C C . THR B 1 196 ? 12.336 -14.398 -4.383 1 98.12 196 THR B C 1
ATOM 3731 O O . THR B 1 196 ? 13.461 -14.719 -4 1 98.12 196 THR B O 1
ATOM 3734 N N . TYR B 1 197 ? 11.359 -15.203 -4.254 1 98.31 197 TYR B N 1
ATOM 3735 C CA . TYR B 1 197 ? 11.484 -16.422 -3.469 1 98.31 197 TYR B CA 1
ATOM 3736 C C . TYR B 1 197 ? 12.297 -17.484 -4.215 1 98.31 197 TYR B C 1
ATOM 3738 O O . TYR B 1 197 ? 12.719 -18.469 -3.629 1 98.31 197 TYR B O 1
ATOM 3746 N N . ASN B 1 198 ? 12.438 -17.203 -5.516 1 98.31 198 ASN B N 1
ATOM 3747 C CA . ASN B 1 198 ? 13.305 -18.047 -6.324 1 98.31 198 ASN B CA 1
ATOM 3748 C C . ASN B 1 198 ? 14.758 -17.953 -5.867 1 98.31 198 ASN B C 1
ATOM 3750 O O . ASN B 1 198 ? 15.539 -18.891 -6.062 1 98.31 198 ASN B O 1
ATOM 3754 N N . TYR B 1 199 ? 15.156 -16.828 -5.23 1 98.44 199 TYR B N 1
ATOM 3755 C CA . TYR B 1 199 ? 16.562 -16.672 -4.863 1 98.44 199 TYR B CA 1
ATOM 3756 C C . TYR B 1 199 ? 16.688 -16.062 -3.469 1 98.44 199 TYR B C 1
ATOM 3758 O O . TYR B 1 199 ? 17.797 -16.016 -2.912 1 98.44 199 TYR B O 1
ATOM 3766 N N . LEU B 1 200 ? 15.633 -15.68 -2.893 1 98.38 200 LEU B N 1
ATOM 3767 C CA . LEU B 1 200 ? 15.602 -15.211 -1.511 1 98.38 200 LEU B CA 1
ATOM 3768 C C . LEU B 1 200 ? 14.516 -15.922 -0.716 1 98.38 200 LEU B C 1
ATOM 3770 O O . LEU B 1 200 ? 13.93 -15.344 0.2 1 98.38 200 LEU B O 1
ATOM 3774 N N . GLY B 1 201 ? 14.203 -17.141 -1.141 1 98.19 201 GLY B N 1
ATOM 3775 C CA . GLY B 1 201 ? 13.164 -17.922 -0.474 1 98.19 201 GLY B CA 1
ATOM 3776 C C . GLY B 1 201 ? 13.484 -18.219 0.979 1 98.19 201 GLY B C 1
ATOM 3777 O O . GLY B 1 201 ? 12.602 -18.141 1.839 1 98.19 201 GLY B O 1
ATOM 3778 N N . ARG B 1 202 ? 14.672 -18.531 1.288 1 97.44 202 ARG B N 1
ATOM 3779 C CA . ARG B 1 202 ? 15.094 -18.828 2.654 1 97.44 202 ARG B CA 1
ATOM 3780 C C . ARG B 1 202 ? 14.891 -17.625 3.562 1 97.44 202 ARG B C 1
ATOM 3782 O O . ARG B 1 202 ? 14.344 -17.75 4.656 1 97.44 202 ARG B O 1
ATOM 3789 N N . GLN B 1 203 ? 15.367 -16.469 3.119 1 97.69 203 GLN B N 1
ATOM 3790 C CA . GLN B 1 203 ? 15.219 -15.234 3.893 1 97.69 203 GLN B CA 1
ATOM 3791 C C . GLN B 1 203 ? 13.75 -14.898 4.117 1 97.69 203 GLN B C 1
ATOM 3793 O O . GLN B 1 203 ? 13.367 -14.445 5.199 1 97.69 203 GLN B O 1
ATOM 3798 N N . THR B 1 204 ? 12.945 -15.117 3.086 1 98.06 204 THR B N 1
ATOM 3799 C CA . THR B 1 204 ? 11.523 -14.828 3.217 1 98.06 204 THR B CA 1
ATOM 3800 C C . THR B 1 204 ? 10.867 -15.789 4.207 1 98.06 204 THR B C 1
ATOM 3802 O O . THR B 1 204 ? 10.023 -15.375 5.012 1 98.06 204 THR B O 1
ATOM 3805 N N . ASN B 1 205 ? 11.258 -17.062 4.152 1 97.81 205 ASN B N 1
ATOM 3806 C CA . ASN B 1 205 ? 10.75 -18.031 5.121 1 97.81 205 ASN B CA 1
ATOM 3807 C C . ASN B 1 205 ? 11.102 -17.625 6.551 1 97.81 205 ASN B C 1
ATOM 3809 O O . ASN B 1 205 ? 10.273 -17.75 7.457 1 97.81 205 ASN B O 1
ATOM 3813 N N . LEU B 1 206 ? 12.273 -17.125 6.734 1 97.75 206 LEU B N 1
ATOM 3814 C CA . LEU B 1 206 ? 12.688 -16.672 8.055 1 97.75 206 LEU B CA 1
ATOM 3815 C C . LEU B 1 206 ? 11.875 -15.453 8.484 1 97.75 206 LEU B C 1
ATOM 3817 O O . LEU B 1 206 ? 11.523 -15.328 9.664 1 97.75 206 LEU B O 1
ATOM 3821 N N . MET B 1 207 ? 11.578 -14.602 7.578 1 97.69 207 MET B N 1
ATOM 3822 C CA . MET B 1 207 ? 10.711 -13.461 7.883 1 97.69 207 MET B CA 1
ATOM 3823 C C . MET B 1 207 ? 9.328 -13.93 8.312 1 97.69 207 MET B C 1
ATOM 3825 O O . MET B 1 207 ? 8.789 -13.445 9.305 1 97.69 207 MET B O 1
ATOM 3829 N N . LEU B 1 208 ? 8.781 -14.852 7.551 1 97.81 208 LEU B N 1
ATOM 3830 C CA . LEU B 1 208 ? 7.453 -15.383 7.855 1 97.81 208 LEU B CA 1
ATOM 3831 C C . LEU B 1 208 ? 7.434 -16.047 9.227 1 97.81 208 LEU B C 1
ATOM 3833 O O . LEU B 1 208 ? 6.477 -15.883 9.992 1 97.81 208 LEU B O 1
ATOM 3837 N N . GLN B 1 209 ? 8.477 -16.781 9.508 1 97.38 209 GLN B N 1
ATOM 3838 C CA . GLN B 1 209 ? 8.586 -17.422 10.812 1 97.38 209 GLN B CA 1
ATOM 3839 C C . GLN B 1 209 ? 8.68 -16.391 11.938 1 97.38 209 GLN B C 1
ATOM 3841 O O . GLN B 1 209 ? 8.031 -16.547 12.969 1 97.38 209 GLN B O 1
ATOM 3846 N N . ALA B 1 210 ? 9.508 -15.398 11.734 1 97.31 210 ALA B N 1
ATOM 3847 C CA . ALA B 1 210 ? 9.633 -14.336 12.727 1 97.31 210 ALA B CA 1
ATOM 3848 C C . ALA B 1 210 ? 8.289 -13.664 12.992 1 97.31 210 ALA B C 1
ATOM 3850 O O . ALA B 1 210 ? 7.914 -13.445 14.141 1 97.31 210 ALA B O 1
ATOM 3851 N N . PHE B 1 211 ? 7.59 -13.375 11.969 1 96.88 211 PHE B N 1
ATOM 3852 C CA . PHE B 1 211 ? 6.281 -12.742 12.086 1 96.88 211 PHE B CA 1
ATOM 3853 C C . PHE B 1 211 ? 5.32 -13.641 12.859 1 96.88 211 PHE B C 1
ATOM 3855 O O . PHE B 1 211 ? 4.605 -13.172 13.75 1 96.88 211 PHE B O 1
ATOM 3862 N N . ALA B 1 212 ? 5.305 -14.883 12.508 1 96.06 212 ALA B N 1
ATOM 3863 C CA . ALA B 1 212 ? 4.418 -15.844 13.156 1 96.06 212 ALA B CA 1
ATOM 3864 C C . ALA B 1 212 ? 4.727 -15.953 14.648 1 96.06 212 ALA B C 1
ATOM 3866 O O . ALA B 1 212 ? 3.824 -16.172 15.461 1 96.06 212 ALA B O 1
ATOM 3867 N N . LYS B 1 213 ? 5.957 -15.781 15 1 95.81 213 LYS B N 1
ATOM 3868 C CA . LYS B 1 213 ? 6.391 -15.859 16.391 1 95.81 213 LYS B CA 1
ATOM 3869 C C . LYS B 1 213 ? 6.281 -14.508 17.094 1 95.81 213 LYS B C 1
ATOM 3871 O O . LYS B 1 213 ? 6.77 -14.336 18.203 1 95.81 213 LYS B O 1
ATOM 3876 N N . LEU B 1 214 ? 5.82 -13.539 16.438 1 93.5 214 LEU B N 1
ATOM 3877 C CA . LEU B 1 214 ? 5.582 -12.188 16.938 1 93.5 214 LEU B CA 1
ATOM 3878 C C . LEU B 1 214 ? 6.898 -11.469 17.219 1 93.5 214 LEU B C 1
ATOM 3880 O O . LEU B 1 214 ? 6.957 -10.586 18.078 1 93.5 214 LEU B O 1
ATOM 3884 N N . ASP B 1 215 ? 7.934 -12.016 16.609 1 95.19 215 ASP B N 1
ATOM 3885 C CA . ASP B 1 215 ? 9.18 -11.266 16.594 1 95.19 215 ASP B CA 1
ATOM 3886 C C . ASP B 1 215 ? 9.18 -10.211 15.484 1 95.19 215 ASP B C 1
ATOM 3888 O O . ASP B 1 215 ? 9.875 -10.352 14.484 1 95.19 215 ASP B O 1
ATOM 3892 N N . PHE B 1 216 ? 8.547 -9.156 15.688 1 93.94 216 PHE B N 1
ATOM 3893 C CA . PHE B 1 216 ? 8.273 -8.141 14.672 1 93.94 216 PHE B CA 1
ATOM 3894 C C . PHE B 1 216 ? 9.555 -7.414 14.281 1 93.94 216 PHE B C 1
ATOM 3896 O O . PHE B 1 216 ? 9.742 -7.055 13.117 1 93.94 216 PHE B O 1
ATOM 3903 N N . ALA B 1 217 ? 10.375 -7.188 15.219 1 94.81 217 ALA B N 1
ATOM 3904 C CA . ALA B 1 217 ? 11.625 -6.5 14.922 1 94.81 217 ALA B CA 1
ATOM 3905 C C . ALA B 1 217 ? 12.445 -7.281 13.898 1 94.81 217 ALA B C 1
ATOM 3907 O O . ALA B 1 217 ? 12.969 -6.699 12.938 1 94.81 217 ALA B O 1
ATOM 3908 N N . LEU B 1 218 ? 12.516 -8.602 14.117 1 97.12 218 LEU B N 1
ATOM 3909 C CA . LEU B 1 218 ? 13.266 -9.445 13.195 1 97.12 218 LEU B CA 1
ATOM 3910 C C . LEU B 1 218 ? 12.57 -9.523 11.844 1 97.12 218 LEU B C 1
ATOM 3912 O O . LEU B 1 218 ? 13.227 -9.453 10.797 1 97.12 218 LEU B O 1
ATOM 3916 N N . ALA B 1 219 ? 11.242 -9.656 11.789 1 97.44 219 ALA B N 1
ATOM 3917 C CA . ALA B 1 219 ? 10.484 -9.656 10.539 1 97.44 219 ALA B CA 1
ATOM 3918 C C . ALA B 1 219 ? 10.727 -8.367 9.758 1 97.44 219 ALA B C 1
ATOM 3920 O O . ALA B 1 219 ? 10.922 -8.398 8.539 1 97.44 219 ALA B O 1
ATOM 3921 N N . GLN B 1 220 ? 10.75 -7.242 10.477 1 97.38 220 GLN B N 1
ATOM 3922 C CA . GLN B 1 220 ? 11.008 -5.945 9.867 1 97.38 220 GLN B CA 1
ATOM 3923 C C . GLN B 1 220 ? 12.391 -5.906 9.219 1 97.38 220 GLN B C 1
ATOM 3925 O O . GLN B 1 220 ? 12.555 -5.387 8.117 1 97.38 220 GLN B O 1
ATOM 3930 N N . GLN B 1 221 ? 13.336 -6.441 9.922 1 97.56 221 GLN B N 1
ATOM 3931 C CA . GLN B 1 221 ? 14.695 -6.434 9.406 1 97.56 221 GLN B CA 1
ATOM 3932 C C . GLN B 1 221 ? 14.789 -7.184 8.078 1 97.56 221 GLN B C 1
ATOM 3934 O O . GLN B 1 221 ? 15.422 -6.703 7.133 1 97.56 221 GLN B O 1
ATOM 3939 N N . TYR B 1 222 ? 14.156 -8.352 8.047 1 98.19 222 TYR B N 1
ATOM 3940 C CA . TYR B 1 222 ? 14.156 -9.102 6.793 1 98.19 222 TYR B CA 1
ATOM 3941 C C . TYR B 1 222 ? 13.453 -8.328 5.688 1 98.19 222 TYR B C 1
ATOM 3943 O O . TYR B 1 222 ? 13.922 -8.305 4.547 1 98.19 222 TYR B O 1
ATOM 3951 N N . GLN B 1 223 ? 12.297 -7.672 5.988 1 98.44 223 GLN B N 1
ATOM 3952 C CA . GLN B 1 223 ? 11.594 -6.848 5.016 1 98.44 223 GLN B CA 1
ATOM 3953 C C . GLN B 1 223 ? 12.469 -5.695 4.527 1 98.44 223 GLN B C 1
ATOM 3955 O O . GLN B 1 223 ? 12.508 -5.406 3.33 1 98.44 223 GLN B O 1
ATOM 3960 N N . PHE B 1 224 ? 13.188 -5.07 5.453 1 98.38 224 PHE B N 1
ATOM 3961 C CA . PHE B 1 224 ? 14.047 -3.943 5.117 1 98.38 224 PHE B CA 1
ATOM 3962 C C . PHE B 1 224 ? 15.164 -4.375 4.172 1 98.38 224 PHE B C 1
ATOM 3964 O O . PHE B 1 224 ? 15.414 -3.717 3.16 1 98.38 224 PHE B O 1
ATOM 3971 N N . LEU B 1 225 ? 15.766 -5.461 4.492 1 98.44 225 LEU B N 1
ATOM 3972 C CA . LEU B 1 225 ? 16.922 -5.914 3.721 1 98.44 225 LEU B CA 1
ATOM 3973 C C . LEU B 1 225 ? 16.5 -6.402 2.34 1 98.44 225 LEU B C 1
ATOM 3975 O O . LEU B 1 225 ? 17.156 -6.105 1.341 1 98.44 225 LEU B O 1
ATOM 3979 N N . THR B 1 226 ? 15.406 -7.141 2.264 1 98.44 226 THR B N 1
ATOM 3980 C CA . THR B 1 226 ? 14.844 -7.496 0.965 1 98.44 226 THR B CA 1
ATOM 3981 C C . THR B 1 226 ? 14.5 -6.246 0.161 1 98.44 226 THR B C 1
ATOM 3983 O O . THR B 1 226 ? 14.797 -6.168 -1.033 1 98.44 226 THR B O 1
ATOM 3986 N N . GLY B 1 227 ? 13.906 -5.301 0.835 1 98.44 227 GLY B N 1
ATOM 3987 C CA . GLY B 1 227 ? 13.555 -4.039 0.2 1 98.44 227 GLY B CA 1
ATOM 3988 C C . GLY B 1 227 ? 14.766 -3.25 -0.264 1 98.44 227 GLY B C 1
ATOM 3989 O O . GLY B 1 227 ? 14.711 -2.568 -1.289 1 98.44 227 GLY B O 1
ATOM 3990 N N . GLU B 1 228 ? 15.797 -3.301 0.528 1 98.19 228 GLU B N 1
ATOM 3991 C CA . GLU B 1 228 ? 17.031 -2.617 0.146 1 98.19 228 GLU B CA 1
ATOM 3992 C C . GLU B 1 228 ? 17.547 -3.111 -1.205 1 98.19 228 GLU B C 1
ATOM 3994 O O . GLU B 1 228 ? 17.891 -2.309 -2.074 1 98.19 228 GLU B O 1
ATOM 3999 N N . PHE B 1 229 ? 17.562 -4.402 -1.406 1 98.75 229 PHE B N 1
ATOM 4000 C CA . PHE B 1 229 ? 17.969 -4.98 -2.68 1 98.75 229 PHE B CA 1
ATOM 4001 C C . PHE B 1 229 ? 17.016 -4.574 -3.793 1 98.75 229 PHE B C 1
ATOM 4003 O O . PHE B 1 229 ? 17.438 -4.066 -4.832 1 98.75 229 PHE B O 1
ATOM 4010 N N . LEU B 1 230 ? 15.727 -4.719 -3.555 1 98.69 230 LEU B N 1
ATOM 4011 C CA . LEU B 1 230 ? 14.727 -4.457 -4.582 1 98.69 230 LEU B CA 1
ATOM 4012 C C . LEU B 1 230 ? 14.68 -2.977 -4.938 1 98.69 230 LEU B C 1
ATOM 4014 O O . LEU B 1 230 ? 14.547 -2.617 -6.109 1 98.69 230 LEU B O 1
ATOM 4018 N N . ASN B 1 231 ? 14.773 -2.152 -3.873 1 98.19 231 ASN B N 1
ATOM 4019 C CA . ASN B 1 231 ? 14.82 -0.716 -4.121 1 98.19 231 ASN B CA 1
ATOM 4020 C C . ASN B 1 231 ? 15.969 -0.351 -5.062 1 98.19 231 ASN B C 1
ATOM 4022 O O . ASN B 1 231 ? 15.797 0.469 -5.965 1 98.19 231 ASN B O 1
ATOM 4026 N N . PHE B 1 232 ? 17.109 -0.926 -4.902 1 98.12 232 PHE B N 1
ATOM 4027 C CA . PHE B 1 232 ? 18.312 -0.674 -5.688 1 98.12 232 PHE B CA 1
ATOM 4028 C C . PHE B 1 232 ? 18.109 -1.131 -7.129 1 98.12 232 PHE B C 1
ATOM 4030 O O . PHE B 1 232 ? 18.344 -0.363 -8.062 1 98.12 232 PHE B O 1
ATOM 4037 N N . VAL B 1 233 ? 17.594 -2.326 -7.348 1 98.56 233 VAL B N 1
ATOM 4038 C CA . VAL B 1 233 ? 17.531 -2.883 -8.695 1 98.56 233 VAL B CA 1
ATOM 4039 C C . VAL B 1 233 ? 16.344 -2.287 -9.453 1 98.56 233 VAL B C 1
ATOM 4041 O O . VAL B 1 233 ? 16.391 -2.145 -10.672 1 98.56 233 VAL B O 1
ATOM 4044 N N . ILE B 1 234 ? 15.297 -1.952 -8.742 1 97.69 234 ILE B N 1
ATOM 4045 C CA . ILE B 1 234 ? 14.172 -1.295 -9.398 1 97.69 234 ILE B CA 1
ATOM 4046 C C . ILE B 1 234 ? 14.633 0.019 -10.023 1 97.69 234 ILE B C 1
ATOM 4048 O O . ILE B 1 234 ? 14.242 0.349 -11.148 1 97.69 234 ILE B O 1
ATOM 4052 N N . LYS B 1 235 ? 15.5 0.763 -9.328 1 95.88 235 LYS B N 1
ATOM 4053 C CA . LYS B 1 235 ? 16.031 2.021 -9.836 1 95.88 235 LYS B CA 1
ATOM 4054 C C . LYS B 1 235 ? 16.859 1.798 -11.102 1 95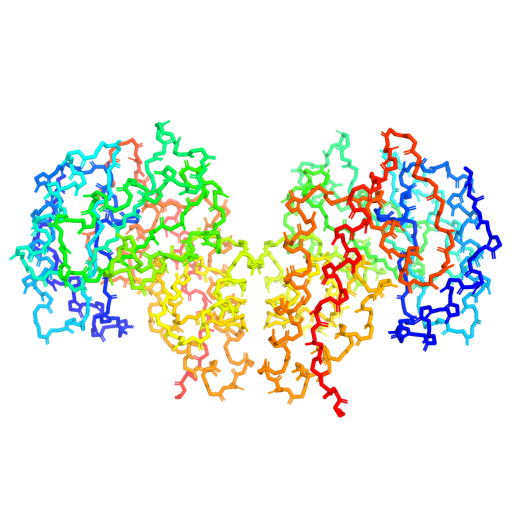.88 235 LYS B C 1
ATOM 4056 O O . LYS B 1 235 ? 17 2.699 -11.93 1 95.88 235 LYS B O 1
ATOM 4061 N N . LEU B 1 236 ? 17.359 0.552 -11.297 1 97.5 236 LEU B N 1
ATOM 4062 C CA . LEU B 1 236 ? 18.188 0.212 -12.453 1 97.5 236 LEU B CA 1
ATOM 4063 C C . LEU B 1 236 ? 17.328 -0.351 -13.586 1 97.5 236 LEU B C 1
ATOM 4065 O O . LEU B 1 236 ? 17.844 -0.632 -14.672 1 97.5 236 LEU B O 1
ATOM 4069 N N . GLY B 1 237 ? 16.047 -0.492 -13.344 1 96.56 237 GLY B N 1
ATOM 4070 C CA . GLY B 1 237 ? 15.203 -1.206 -14.289 1 96.56 237 GLY B CA 1
ATOM 4071 C C . GLY B 1 237 ? 15.133 -2.697 -14.016 1 96.56 237 GLY B C 1
ATOM 4072 O O . GLY B 1 237 ? 16 -3.453 -14.453 1 96.56 237 GLY B O 1
ATOM 4073 N N . PHE B 1 238 ? 14.102 -3.115 -13.352 1 97.31 238 PHE B N 1
ATOM 4074 C CA . PHE B 1 238 ? 13.992 -4.488 -12.875 1 97.31 238 PHE B CA 1
ATOM 4075 C C . PHE B 1 238 ? 12.75 -5.164 -13.445 1 97.31 238 PHE B C 1
ATOM 4077 O O . PHE B 1 238 ? 11.625 -4.746 -13.156 1 97.31 238 PHE B O 1
ATOM 4084 N N . GLY B 1 239 ? 12.922 -6.117 -14.336 1 96.81 239 GLY B N 1
ATOM 4085 C CA . GLY B 1 239 ? 11.867 -6.914 -14.945 1 96.81 239 GLY B CA 1
ATOM 4086 C C . GLY B 1 239 ? 12.211 -8.391 -15.039 1 96.81 239 GLY B C 1
ATOM 4087 O O . GLY B 1 239 ? 13.062 -8.883 -14.289 1 96.81 239 GLY B O 1
ATOM 4088 N N . VAL B 1 240 ? 11.508 -9.055 -15.844 1 97.25 240 VAL B N 1
ATOM 4089 C CA . VAL B 1 240 ? 11.641 -10.5 -15.969 1 97.25 240 VAL B CA 1
ATOM 4090 C C . VAL B 1 240 ? 13.07 -10.852 -16.375 1 97.25 240 VAL B C 1
ATOM 4092 O O . VAL B 1 240 ? 13.68 -11.75 -15.797 1 97.25 240 VAL B O 1
ATOM 4095 N N . ALA B 1 241 ? 13.625 -10.094 -17.344 1 97.81 241 ALA B N 1
ATOM 4096 C CA . ALA B 1 241 ? 14.984 -10.359 -17.812 1 97.81 241 ALA B CA 1
ATOM 4097 C C . ALA B 1 241 ? 15.992 -10.203 -16.688 1 97.81 241 ALA B C 1
ATOM 4099 O O . ALA B 1 241 ? 16.891 -11.023 -16.531 1 97.81 241 ALA B O 1
ATOM 4100 N N . GLN B 1 242 ? 15.844 -9.156 -15.93 1 98.56 242 GLN B N 1
ATOM 4101 C CA . GLN B 1 242 ? 16.734 -8.867 -14.812 1 98.56 242 GLN B CA 1
ATOM 4102 C C . GLN B 1 242 ? 16.578 -9.898 -13.703 1 98.56 242 GLN B C 1
ATOM 4104 O O . GLN B 1 242 ? 17.547 -10.312 -13.078 1 98.56 242 GLN B O 1
ATOM 4109 N N . THR B 1 243 ? 15.344 -10.336 -13.453 1 98.31 243 THR B N 1
ATOM 4110 C CA . THR B 1 243 ? 15.086 -11.391 -12.469 1 98.31 243 THR B CA 1
ATOM 4111 C C . THR B 1 243 ? 15.766 -12.688 -12.883 1 98.31 243 THR B C 1
ATOM 4113 O O . THR B 1 243 ? 16.344 -13.391 -12.047 1 98.31 243 THR B O 1
ATOM 4116 N N . LYS B 1 244 ? 15.688 -13.039 -14.164 1 97.75 244 LYS B N 1
ATOM 4117 C CA . LYS B 1 244 ? 16.375 -14.227 -14.68 1 97.75 244 LYS B CA 1
ATOM 4118 C C . LYS B 1 244 ? 17.875 -14.141 -14.438 1 97.75 244 LYS B C 1
ATOM 4120 O O . LYS B 1 244 ? 18.5 -15.133 -14.07 1 97.75 244 LYS B O 1
ATOM 4125 N N . ALA B 1 245 ? 18.422 -12.984 -14.633 1 98.44 245 ALA B N 1
ATOM 4126 C CA . ALA B 1 245 ? 19.844 -12.781 -14.414 1 98.44 245 ALA B CA 1
ATOM 4127 C C . ALA B 1 245 ? 20.219 -12.984 -12.945 1 98.44 245 ALA B C 1
ATOM 4129 O O . ALA B 1 245 ? 21.203 -13.648 -12.633 1 98.44 245 ALA B O 1
ATOM 4130 N N . VAL B 1 246 ? 19.438 -12.453 -12.055 1 98.75 246 VAL B N 1
ATOM 4131 C CA . VAL B 1 246 ? 19.672 -12.609 -10.617 1 98.75 246 VAL B CA 1
ATOM 4132 C C . VAL B 1 246 ? 19.594 -14.078 -10.234 1 98.75 246 VAL B C 1
ATOM 4134 O O . VAL B 1 246 ? 20.469 -14.594 -9.539 1 98.75 246 VAL B O 1
ATOM 4137 N N . MET B 1 247 ? 18.531 -14.75 -10.727 1 98.19 247 MET B N 1
ATOM 4138 C CA . MET B 1 247 ? 18.375 -16.172 -10.445 1 98.19 247 MET B CA 1
ATOM 4139 C C . MET B 1 247 ? 19.578 -16.969 -10.938 1 98.19 247 MET B C 1
ATOM 4141 O O . MET B 1 247 ? 20.031 -17.891 -10.258 1 98.19 247 MET B O 1
ATOM 4145 N N . THR B 1 248 ? 20.031 -16.609 -12.086 1 98.25 248 THR B N 1
ATOM 4146 C CA . THR B 1 248 ? 21.156 -17.312 -12.68 1 98.25 248 THR B CA 1
ATOM 4147 C C . THR B 1 248 ? 22.406 -17.172 -11.812 1 98.25 248 THR B C 1
ATOM 4149 O O . THR B 1 248 ? 23.031 -18.172 -11.453 1 98.25 248 THR B O 1
ATOM 4152 N N . PHE B 1 249 ? 22.75 -15.953 -11.406 1 98.06 249 PHE B N 1
ATOM 4153 C CA . PHE B 1 249 ? 24.016 -15.812 -10.703 1 98.06 249 PHE B CA 1
ATOM 4154 C C . PHE B 1 249 ? 23.891 -16.266 -9.258 1 98.06 249 PHE B C 1
ATOM 4156 O O . PHE B 1 249 ? 24.891 -16.625 -8.625 1 98.06 249 PHE B O 1
ATOM 4163 N N . VAL B 1 250 ? 22.703 -16.281 -8.688 1 98.44 250 VAL B N 1
ATOM 4164 C CA . VAL B 1 250 ? 22.547 -16.734 -7.305 1 98.44 250 VAL B CA 1
ATOM 4165 C C . VAL B 1 250 ? 22.516 -18.25 -7.25 1 98.44 250 VAL B C 1
ATOM 4167 O O . VAL B 1 250 ? 23.141 -18.859 -6.391 1 98.44 250 VAL B O 1
ATOM 4170 N N . SER B 1 251 ? 21.797 -18.906 -8.156 1 98.19 251 SER B N 1
ATOM 4171 C CA . SER B 1 251 ? 21.547 -20.328 -8.094 1 98.19 251 SER B CA 1
ATOM 4172 C C . SER B 1 251 ? 22.609 -21.125 -8.859 1 98.19 251 SER B C 1
ATOM 4174 O O . SER B 1 251 ? 22.781 -22.312 -8.617 1 98.19 251 SER B O 1
ATOM 4176 N N . GLY B 1 252 ? 23.188 -20.484 -9.82 1 98 252 GLY B N 1
ATOM 4177 C CA . GLY B 1 252 ? 24.078 -21.188 -10.742 1 98 252 GLY B CA 1
ATOM 4178 C C . GLY B 1 252 ? 23.344 -21.906 -11.852 1 98 252 GLY B C 1
ATOM 4179 O O . GLY B 1 252 ? 23.953 -22.5 -12.734 1 98 252 GLY B O 1
ATOM 4180 N N . ILE B 1 253 ? 22 -21.844 -11.891 1 98 253 ILE B N 1
ATOM 4181 C CA . ILE B 1 253 ? 21.188 -22.469 -12.922 1 98 253 ILE B CA 1
ATOM 4182 C C . ILE B 1 253 ? 21.016 -21.516 -14.094 1 98 253 ILE B C 1
ATOM 4184 O O . ILE B 1 253 ? 20.578 -20.375 -13.922 1 98 253 ILE B O 1
ATOM 4188 N N . PRO B 1 254 ? 21.344 -21.922 -15.32 1 96.69 254 PRO B N 1
ATOM 4189 C CA . PRO B 1 254 ? 21.172 -21.016 -16.453 1 96.69 254 PRO B CA 1
ATOM 4190 C C . PRO B 1 254 ? 19.703 -20.844 -16.844 1 96.69 254 PRO B C 1
ATOM 4192 O O . PRO B 1 254 ? 19.078 -21.75 -17.391 1 96.69 254 PRO B O 1
ATOM 4195 N N . MET B 1 255 ? 19.188 -19.656 -16.609 1 96.75 255 MET B N 1
ATOM 4196 C CA . MET B 1 255 ? 17.781 -19.391 -16.891 1 96.75 255 MET B CA 1
ATOM 4197 C C . MET B 1 255 ? 17.562 -19.078 -18.359 1 96.75 255 MET B C 1
ATOM 4199 O O . MET B 1 255 ? 16.422 -19.125 -18.844 1 96.75 255 MET B O 1
ATOM 4203 N N . GLY B 1 256 ? 18.688 -18.75 -19.094 1 95.5 256 GLY B N 1
ATOM 4204 C CA . GLY B 1 256 ? 18.578 -18.438 -20.516 1 95.5 256 GLY B CA 1
ATOM 4205 C C . GLY B 1 256 ? 18.016 -17.047 -20.766 1 95.5 256 GLY B C 1
ATOM 4206 O O . GLY B 1 256 ? 17.672 -16.328 -19.828 1 95.5 256 GLY B O 1
ATOM 4207 N N . PRO B 1 257 ? 18 -16.641 -22.062 1 95.81 257 PRO B N 1
ATOM 4208 C CA . PRO B 1 257 ? 17.469 -15.32 -22.438 1 95.81 257 PRO B CA 1
ATOM 4209 C C . PRO B 1 257 ? 15.945 -15.25 -22.359 1 95.81 257 PRO B C 1
ATOM 4211 O O . PRO B 1 257 ? 15.273 -16.281 -22.469 1 95.81 257 PRO B O 1
ATOM 4214 N N . PRO B 1 258 ? 15.469 -14.055 -22.078 1 97 258 PRO B N 1
ATOM 4215 C CA . PRO B 1 258 ? 14.016 -13.898 -22.188 1 97 258 PRO B CA 1
ATOM 4216 C C . PRO B 1 258 ? 13.523 -13.961 -23.641 1 97 258 PRO B C 1
ATOM 4218 O O . PRO B 1 258 ? 14.328 -13.898 -24.578 1 97 258 PRO B O 1
ATOM 4221 N N . ARG B 1 259 ? 12.234 -14.156 -23.797 1 96.81 259 ARG B N 1
ATOM 4222 C CA . ARG B 1 259 ? 11.656 -14.117 -25.125 1 96.81 259 ARG B CA 1
ATOM 4223 C C . ARG B 1 259 ? 11.336 -12.688 -25.547 1 96.81 259 ARG B C 1
ATOM 4225 O O . ARG B 1 259 ? 10.867 -11.891 -24.734 1 96.81 259 ARG B O 1
ATOM 4232 N N . LEU B 1 260 ? 11.602 -12.453 -26.859 1 96.38 260 LEU B N 1
ATOM 4233 C CA . LEU B 1 260 ? 11.227 -11.141 -27.391 1 96.38 260 LEU B CA 1
ATOM 4234 C C . LEU B 1 260 ? 9.766 -10.836 -27.094 1 96.38 260 LEU B C 1
ATOM 4236 O O . LEU B 1 260 ? 8.922 -11.734 -27.094 1 96.38 260 LEU B O 1
ATOM 4240 N N . PRO B 1 261 ? 9.43 -9.625 -26.75 1 97.25 261 PRO B N 1
ATOM 4241 C CA . PRO B 1 261 ? 10.203 -8.398 -26.969 1 97.25 261 PRO B CA 1
ATOM 4242 C C . PRO B 1 261 ? 11.125 -8.07 -25.797 1 97.25 261 PRO B C 1
ATOM 4244 O O . PRO B 1 261 ? 11.82 -7.051 -25.812 1 97.25 261 PRO B O 1
ATOM 4247 N N . LEU B 1 262 ? 11.141 -8.875 -24.734 1 97 262 LEU B N 1
ATOM 4248 C CA . LEU B 1 262 ? 12.094 -8.664 -23.656 1 97 262 LEU B CA 1
ATOM 4249 C C . LEU B 1 262 ? 13.523 -8.922 -24.109 1 97 262 LEU B C 1
ATOM 4251 O O . LEU B 1 262 ? 13.75 -9.781 -24.969 1 97 262 LEU B O 1
ATOM 4255 N N . VAL B 1 263 ? 14.406 -8.188 -23.547 1 97.06 263 VAL B N 1
ATOM 4256 C CA . VAL B 1 263 ? 15.812 -8.352 -23.922 1 97.06 263 VAL B CA 1
ATOM 4257 C C . VAL B 1 263 ? 16.641 -8.664 -22.672 1 97.06 263 VAL B C 1
ATOM 4259 O O . VAL B 1 263 ? 16.203 -8.406 -21.547 1 97.06 263 VAL B O 1
ATOM 4262 N N . ASP B 1 264 ? 17.781 -9.141 -22.906 1 97.31 264 ASP B N 1
ATOM 4263 C CA . ASP B 1 264 ? 18.656 -9.57 -21.828 1 97.31 264 ASP B CA 1
ATOM 4264 C C . ASP B 1 264 ? 19 -8.398 -20.906 1 97.31 264 ASP B C 1
ATOM 4266 O O . ASP B 1 264 ? 19.172 -7.27 -21.375 1 97.31 264 ASP B O 1
ATOM 4270 N N . ALA B 1 265 ? 19.156 -8.758 -19.625 1 98.19 265 ALA B N 1
ATOM 4271 C CA . ALA B 1 265 ? 19.734 -7.793 -18.688 1 98.19 265 ALA B CA 1
ATOM 4272 C C . ALA B 1 265 ? 21.141 -7.383 -19.141 1 98.19 265 ALA B C 1
ATOM 4274 O O . ALA B 1 265 ? 21.906 -8.219 -19.609 1 98.19 265 ALA B O 1
ATOM 4275 N N . SER B 1 266 ? 21.469 -6.164 -18.969 1 98.31 266 SER B N 1
ATOM 4276 C CA . SER B 1 266 ? 22.812 -5.703 -19.328 1 98.31 266 SER B CA 1
ATOM 4277 C C . SER B 1 266 ? 23.859 -6.254 -18.359 1 98.31 266 SER B C 1
ATOM 4279 O O . SER B 1 266 ? 23.547 -6.586 -17.219 1 98.31 266 SER B O 1
ATOM 4281 N N . ASN B 1 267 ? 25.094 -6.352 -18.875 1 98.19 267 ASN B N 1
ATOM 4282 C CA . ASN B 1 267 ? 26.188 -6.734 -18 1 98.19 267 ASN B CA 1
ATOM 4283 C C . ASN B 1 267 ? 26.344 -5.758 -16.828 1 98.19 267 ASN B C 1
ATOM 4285 O O . ASN B 1 267 ? 26.703 -6.16 -15.719 1 98.19 267 ASN B O 1
ATOM 4289 N N . GLU B 1 268 ? 26.172 -4.547 -17.125 1 98.44 268 GLU B N 1
ATOM 4290 C CA . GLU B 1 268 ? 26.25 -3.529 -16.078 1 98.44 268 GLU B CA 1
ATOM 4291 C C . GLU B 1 268 ? 25.25 -3.809 -14.961 1 98.44 268 GLU B C 1
ATOM 4293 O O . GLU B 1 268 ? 25.594 -3.754 -13.781 1 98.44 268 GLU B O 1
ATOM 4298 N N . PHE B 1 269 ? 24.031 -4.105 -15.328 1 98.69 269 PHE B N 1
ATOM 4299 C CA . PHE B 1 269 ? 23.016 -4.457 -14.344 1 98.69 269 PHE B CA 1
ATOM 4300 C C . PHE B 1 269 ? 23.469 -5.656 -13.516 1 98.69 269 PHE B C 1
ATOM 4302 O O . PHE B 1 269 ? 23.359 -5.641 -12.281 1 98.69 269 PHE B O 1
ATOM 4309 N N . ILE B 1 270 ? 23.922 -6.66 -14.164 1 98.75 270 ILE B N 1
ATOM 4310 C CA . ILE B 1 270 ? 24.281 -7.914 -13.508 1 98.75 270 ILE B CA 1
ATOM 4311 C C . ILE B 1 270 ? 25.375 -7.664 -12.477 1 98.75 270 ILE B C 1
ATOM 4313 O O . ILE B 1 270 ? 25.281 -8.117 -11.328 1 98.75 270 ILE B O 1
ATOM 4317 N N . VAL B 1 271 ? 26.375 -6.906 -12.852 1 98.69 271 VAL B N 1
ATOM 4318 C CA . VAL B 1 271 ? 27.5 -6.609 -11.969 1 98.69 271 VAL B CA 1
ATOM 4319 C C . VAL B 1 271 ? 27.016 -5.824 -10.758 1 98.69 271 VAL B C 1
ATOM 4321 O O . VAL B 1 271 ? 27.344 -6.164 -9.617 1 98.69 271 VAL B O 1
ATOM 4324 N N . LYS B 1 272 ? 26.188 -4.832 -10.984 1 98.81 272 LYS B N 1
ATOM 4325 C CA . LYS B 1 272 ? 25.688 -3.984 -9.906 1 98.81 272 LYS B CA 1
ATOM 4326 C C . LYS B 1 272 ? 24.75 -4.762 -8.984 1 98.81 272 LYS B C 1
ATOM 4328 O O . LYS B 1 272 ? 24.828 -4.629 -7.762 1 98.81 272 LYS B O 1
ATOM 4333 N N . ALA B 1 273 ? 23.891 -5.578 -9.562 1 98.81 273 ALA B N 1
ATOM 4334 C CA . ALA B 1 273 ? 22.938 -6.359 -8.773 1 98.81 273 ALA B CA 1
ATOM 4335 C C . ALA B 1 273 ? 23.656 -7.387 -7.906 1 98.81 273 ALA B C 1
ATOM 4337 O O . ALA B 1 273 ? 23.312 -7.574 -6.738 1 98.81 273 ALA B O 1
ATOM 4338 N N . LYS B 1 274 ? 24.625 -8.062 -8.523 1 98.69 274 LYS B N 1
ATOM 4339 C CA . LYS B 1 274 ? 25.391 -9.047 -7.773 1 98.69 274 LYS B CA 1
ATOM 4340 C C . LYS B 1 274 ? 26.125 -8.391 -6.605 1 98.69 274 LYS B C 1
ATOM 4342 O O . LYS B 1 274 ? 26.094 -8.898 -5.48 1 98.69 274 LYS B O 1
ATOM 4347 N N . ALA B 1 275 ? 26.781 -7.285 -6.891 1 98.75 275 ALA B N 1
ATOM 4348 C CA . ALA B 1 275 ? 27.5 -6.562 -5.844 1 98.75 275 ALA B CA 1
ATOM 4349 C C . ALA B 1 275 ? 26.547 -6.125 -4.73 1 98.75 275 ALA B C 1
ATOM 4351 O O . ALA B 1 275 ? 26.875 -6.234 -3.547 1 98.75 275 ALA B O 1
ATOM 4352 N N . LYS B 1 276 ? 25.406 -5.605 -5.082 1 98.69 276 LYS B N 1
ATOM 4353 C CA . LYS B 1 276 ? 24.438 -5.152 -4.094 1 98.69 276 LYS B CA 1
ATOM 4354 C C . LYS B 1 276 ? 23.938 -6.316 -3.234 1 98.69 276 LYS B C 1
ATOM 4356 O O . LYS B 1 276 ? 23.906 -6.211 -2.008 1 98.69 276 LYS B O 1
ATOM 4361 N N . LEU B 1 277 ? 23.609 -7.418 -3.877 1 98.5 277 LEU B N 1
ATOM 4362 C CA . LEU B 1 277 ? 23.109 -8.57 -3.133 1 98.5 277 LEU B CA 1
ATOM 4363 C C . LEU B 1 277 ? 24.172 -9.102 -2.182 1 98.5 277 LEU B C 1
ATOM 4365 O O . LEU B 1 277 ? 23.875 -9.438 -1.031 1 98.5 277 LEU B O 1
ATOM 4369 N N . ASP B 1 278 ? 25.406 -9.125 -2.633 1 97.81 278 ASP B N 1
ATOM 4370 C CA . ASP B 1 278 ? 26.531 -9.609 -1.832 1 97.81 278 ASP B CA 1
ATOM 4371 C C . ASP B 1 278 ? 26.797 -8.703 -0.636 1 97.81 278 ASP B C 1
ATOM 4373 O O . ASP B 1 278 ? 27.328 -9.141 0.382 1 97.81 278 ASP B O 1
ATOM 4377 N N . SER B 1 279 ? 26.438 -7.457 -0.744 1 98.06 279 SER B N 1
ATOM 4378 C CA . SER B 1 279 ? 26.734 -6.484 0.304 1 98.06 279 SER B CA 1
ATOM 4379 C C . SER B 1 279 ? 25.719 -6.574 1.439 1 98.06 279 SER B C 1
ATOM 4381 O O . SER B 1 279 ? 25.938 -6.02 2.52 1 98.06 279 SER B O 1
ATOM 4383 N N . ILE B 1 280 ? 24.594 -7.23 1.264 1 97.69 280 ILE B N 1
ATOM 4384 C CA . ILE B 1 280 ? 23.531 -7.316 2.271 1 97.69 280 ILE B CA 1
ATOM 4385 C C . ILE B 1 280 ? 23.938 -8.328 3.344 1 97.69 280 ILE B C 1
ATOM 4387 O O . ILE B 1 280 ? 24.312 -9.461 3.029 1 97.69 280 ILE B O 1
ATOM 4391 N N . VAL B 1 281 ? 23.906 -7.879 4.59 1 96.94 281 VAL B N 1
ATOM 4392 C CA . VAL B 1 281 ? 24.188 -8.742 5.73 1 96.94 281 VAL B CA 1
ATOM 4393 C C . VAL B 1 281 ? 22.875 -9.188 6.371 1 96.94 281 VAL B C 1
ATOM 4395 O O . VAL B 1 281 ? 22.25 -8.422 7.094 1 96.94 281 VAL B O 1
ATOM 4398 N N . TRP B 1 282 ? 22.531 -10.414 6.152 1 96.88 282 TRP B N 1
ATOM 4399 C CA . TRP B 1 282 ? 21.266 -10.961 6.668 1 96.88 282 TRP B CA 1
ATOM 4400 C C . TRP B 1 282 ? 21.391 -11.297 8.148 1 96.88 282 TRP B C 1
ATOM 4402 O O . TRP B 1 282 ? 22.484 -11.656 8.625 1 96.88 282 TRP B O 1
ATOM 4412 N N . PRO B 1 283 ? 20.281 -11.109 8.875 1 93.69 283 PRO B N 1
ATOM 4413 C CA . PRO B 1 283 ? 20.312 -11.477 10.289 1 93.69 283 PRO B CA 1
ATOM 4414 C C . PRO B 1 283 ? 20.656 -12.953 10.508 1 93.69 283 PRO B C 1
ATOM 4416 O O . PRO B 1 283 ? 20.422 -13.781 9.617 1 93.69 283 PRO B O 1
ATOM 4419 N N . ASN B 1 284 ? 21.547 -13.406 11.539 1 74.25 284 ASN B N 1
ATOM 4420 C CA . ASN B 1 284 ? 21.875 -14.797 11.844 1 74.25 284 ASN B CA 1
ATOM 4421 C C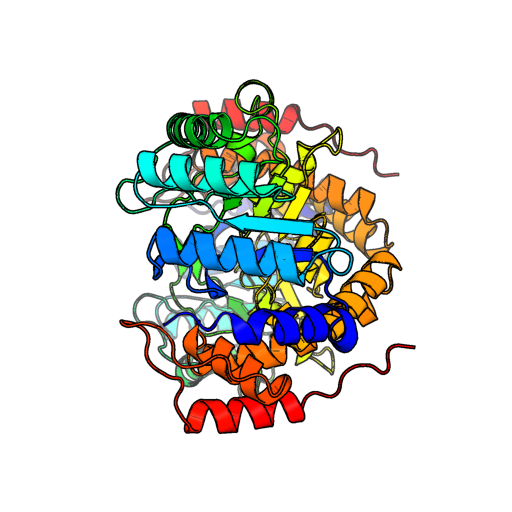 . ASN B 1 284 ? 20.641 -15.578 12.297 1 74.25 284 ASN B C 1
ATOM 4423 O O . ASN B 1 284 ? 19.969 -15.188 13.25 1 74.25 284 ASN B O 1
ATOM 4427 N N . GLY B 1 285 ? 19.781 -15.906 11.57 1 55.84 285 GLY B N 1
ATOM 4428 C CA . GLY B 1 285 ? 18.594 -16.656 11.938 1 55.84 285 GLY B CA 1
ATOM 4429 C C . GLY B 1 285 ? 18.891 -17.844 12.836 1 55.84 285 GLY B C 1
ATOM 4430 O O . GLY B 1 285 ? 19.75 -18.656 12.523 1 55.84 285 GLY B O 1
ATOM 4431 N N . ASN B 1 286 ? 19.047 -17.641 14.164 1 44 286 ASN B N 1
ATOM 4432 C CA . ASN B 1 286 ? 18.984 -18.891 14.938 1 44 286 ASN B CA 1
ATOM 4433 C C . ASN B 1 286 ? 17.672 -19.641 14.688 1 44 286 ASN B C 1
ATOM 4435 O O . ASN B 1 286 ? 16.641 -19.031 14.406 1 44 286 ASN B O 1
#

InterPro domains:
  IPR002220 DapA-like [PF00701] (3-276)
  IPR002220 DapA-like [PIRSF001365] (2-281)
  IPR002220 DapA-like [PR00146] (19-40)
  IPR002220 DapA-like [PR00146] (56-74)
  IPR002220 DapA-like [PR00146] (115-132)
  IPR002220 DapA-like [PTHR12128] (2-280)
  IPR002220 DapA-like [SM01130] (1-281)
  IPR013785 Aldolase-type TIM barrel [G3DSA:3.20.20.70] (1-282)

Solvent-accessible surface area (backbone atoms only — not comparable to full-atom values): 30802 Å² total; per-residue (Å²): 130,89,64,72,81,52,48,48,59,50,47,50,43,32,39,74,70,18,68,42,40,65,48,73,42,47,33,79,77,65,43,30,89,78,45,52,73,67,54,50,50,52,49,52,51,49,49,53,59,55,26,59,95,65,42,81,38,45,29,38,44,26,49,47,81,46,66,70,58,17,26,51,41,25,34,50,39,45,72,70,62,41,61,19,35,28,35,45,70,36,46,83,79,56,57,87,45,61,65,55,43,49,53,54,52,31,59,30,43,64,44,23,69,84,30,36,30,28,42,38,45,41,31,90,79,38,70,55,74,74,56,63,43,69,50,58,72,66,34,51,80,68,30,72,36,58,35,31,30,40,38,34,60,76,58,51,44,44,53,30,48,37,52,62,70,37,78,83,60,71,58,43,42,23,38,33,46,70,57,43,42,63,26,43,45,60,59,60,43,73,46,70,48,53,75,60,44,76,76,42,18,43,59,49,50,51,23,53,50,26,44,75,69,66,35,50,71,60,20,41,50,42,48,39,54,54,24,52,50,49,56,55,40,49,77,70,62,65,48,56,32,37,49,37,52,51,40,20,72,72,70,69,49,84,65,68,75,52,64,81,92,50,56,67,55,49,69,66,53,51,55,52,49,51,53,52,56,69,67,60,81,74,81,83,76,125,130,88,65,73,79,54,48,49,60,49,45,49,43,31,39,74,71,18,68,42,40,65,48,73,42,48,33,78,78,64,42,29,88,78,45,52,73,66,55,50,49,53,50,51,52,49,50,52,60,54,28,59,96,64,42,81,37,45,30,37,44,28,50,48,82,46,68,70,58,17,25,51,41,26,35,51,39,44,73,71,62,42,60,20,36,28,35,44,71,36,46,83,79,56,58,87,46,60,67,54,43,48,53,53,51,32,59,31,44,64,44,22,70,83,30,36,29,28,43,38,44,39,31,90,77,38,68,54,75,71,56,62,44,70,50,56,71,64,34,52,80,67,30,72,36,59,34,32,32,40,37,35,60,75,58,51,45,44,53,31,48,38,52,62,70,37,77,82,60,72,58,42,40,22,39,33,44,68,56,42,43,64,26,44,46,60,58,60,43,73,46,70,50,53,73,60,44,77,73,42,18,44,59,49,52,50,22,52,50,26,46,76,70,66,36,51,71,58,21,39,49,43,48,38,54,54,23,51,50,48,56,56,40,49,77,70,63,65,49,57,33,38,50,36,51,51,41,19,74,71,70,68,49,84,66,68,75,51,64,80,92,51,58,67,56,52,70,68,54,50,54,52,49,51,52,52,57,69,68,60,80,75,79,82,78,123

Nearest PDB structures (foldseek):
  6arh-assembly1_C  TM=9.944E-01  e=9.093E-35  Homo sapiens
  6h4e-assembly1_A  TM=9.531E-01  e=1.938E-21  Proteus mirabilis HI4320
  4mpq-assembly1_A  TM=8.221E-01  e=7.974E-11  Brucella melitensis ATCC 23457
  2hmc-assembly1_A  TM=8.523E-01  e=4.967E-10  Agrobacterium fabrum str. C58
  5czj-assembly2_B  TM=8.170E-01  e=2.525E-09  Sinorhizobium meliloti 1021

Radius of gyration: 25.46 Å; Cα contacts (8 Å, |Δi|>4): 981; chains: 2; bounding box: 56×72×55 Å

Organism: Acrocephalus arundinaceus (NCBI:txid39621)

Secondary structure (DSSP, 8-state):
---TTHHHHHHHHHHHTS---EEEETSTTTTGGGS-HHHHHHHHHHHHHHHTTT-SEEEEE---SSHHHHHHHHHHHHHTT-SEEEEEPPSSS---SHHHHHHHHHHHHTTSTTS-EEEEE-HHHH-----HHHHHTTHHHH-TTEEEEEE-S--HHHHHHHHHH-TT---EEEE--GGGHHHHHHHT--EE--STHHHHHHHHHHHHHHHHTT-HHHHHHHHHHHHHHHHHHHHT--SHHHHHHHHHHHH-----PPPTTS-PPPHHHHHHHHHHHHH-------/---TTHHHHHHHHHHHTS---EEEETSTTTTGGGS-HHHHHHHHHHHHHHHTTT-SEEEEE---SSHHHHHHHHHHHHHTT-SEEEEEPPSSS---SHHHHHHHHHHHHTTSTTS-EEEEE-HHHH-----HHHHHTTHHHH-TTEEEEEE-S--HHHHHHHHHH-TT---EEEE--GGGHHHHHHHT--EE--STHHHHHHHHHHHHHHHHTT-HHHHHHHHHHHHHHHHHHHHT--SHHHHHHHHHHHH-----PPPTTS-PPPHHHHHHHHHHHHH-------

Foldseek 3Di:
DDDLVLLLVLLCCLCPVQVAQEAEALDFLNVNQVDDLVVLLSNLLSNLVSSPVRHPFYEYEQEDQDLVSSQVSLLSCLVSPHQAYEYEARQPPGDPELVSRLVSQLSSLVSNLQHQYEYEAACVVRVHPHQPLVNPVCSCVSRVNHAEYAAADPPLVSLLSNVVVCVVVRHAYAYEPLLCVLVNVVSPHPYYDYLCSSQNSNLQVLLVVCVVVVVVVLNVQSSVLVNQLVVVLVVVPDHSQLSQLVSCVRSVRRSDADDPPDGHDDPVSSVVSVVSNVVGDHDPRD/DDDLVLLLVLLCCLCPVQVAQEAEALDFLNVNQVDDLVVLLSNLLSNLVSSPVRHPAYEYEQEDQDLVSSQVSLLSCLVSPHQAYEYEARQPPGDPELVSRLVSQLSSLVSNLQHQYEYEAACVVRVHPHQVLVNPVCSCVSRVNHAEYAAADPPLVSLLSNVVVCVVVRHAYAYEPLLCVLVNVVSPHPYYDYLCSSQNSNLQVLLVVCVVVVVVVLVVQSSVLVNQLVVVLVVVPDDSQLSQLVSCVRSVRRSDADDPPDGHDDPVSSVVSVVSNVVGDHDPRD